Protein AF-A0A8T0TRM1-F1 (afdb_monomer_lite)

Foldseek 3Di:
DPPDQADEAEDLDLDPDWDDDPPPHHYHTLLNLLVLPDPNVPPNADPDLLRSLVSSLVSLLSVQVVCVVVVNAQADEEEDEPSRLLSPQSSRQSDAALRHAEYAYCCLPDPCCSRCQLHPYYYQDCVDHPDDDDPSNVVSVVVRVVVSVCSSVVVVVVVVDPPPDPAAAEEEEEDEPFLVLLVVLLQVVCVVVRHHYDYFYQQQSRQVSSLSCLLNVVHQEYEALDPLLLLCQQPPARSHHDLCRPVSVQVSQHYYEHEHANVQWGKHFALVRPDPVCVPFQWDDPDRTIIIGGDDLVSLLVSLVSVQVNLLSHPHAYEYEAEQQERTNQCHVPHSSPDNSSSVSNLVSNVVSHDDDPRYYYHYDPHYSSPSVNSVVSVVSRVVRPSPPPSPDDDDDDDDDDDDDDDDDDDDDDDDDDDLVPCPPDDPVRSVQVVVLVVVVVVCVVVVNDQFEDEDLAQVSVLVVVVVVHQEYEYWLLSVQVVVVHHSCVSVDVPDDRVVSSVVRCVRNVVRDDHHYDYDDPDDPPPPDDDDDD

Organism: Panicum virgatum (NCBI:txid38727)

Secondary structure (DSSP, 8-state):
-------EEE---SSS-PPPP-TTSEEE-HHHHHTTTS-TT--PPPSSHHHHHHHHHHHHHHHHHHHHHTT--S-EEEEESHHHHHHHHHHHTTSPTTS-EEEEETTSSS--HHHHTTS--EEEE-SS--SS--HHHHHHHHHHHHHHHHHHHHHHHHTTS-----PPPEEEEEE-TTTHHHHHHHHHHHHHTT-EEEEEETTTHHHHHHHHHHHTTS-SEEEE---THHHHHHHT-TT---TTTTHHHHHTT--EEE--TTTTEEEESSGGGS-GGGTTS-EEEEETTEEEEEPPHHHHHHHHHHHHHHHTT--S-EEEEEETTBSSTTSSTTSTT--HHHHHHHHHHHHHHS--BTTEEEEEESSBTTSHHHHHHHHHHHHTT-GGG---------------------------PPPTTS-TTS-HHHHHHHHHHHHHHHHHHHTTPPPPEEEESSHHHHHHHHHTT-SEEEE-THHHHHHTT--GGGGGSTTS-HHHHHHHHHHHHGGG--SPEEE---------------

Radius of gyration: 28.06 Å; chains: 1; bounding box: 78×54×64 Å

InterPro domains:
  IPR009215 TIM-barrel domain, IGPS-like [PF09370] (437-513)
  IPR013785 Aldolase-type TIM barrel [G3DSA:3.20.20.70] (428-522)
  IPR015813 Pyruvate/Phosphoenolpyruvate kinase-like domain superfamily [SSF51621] (435-512)
  IPR044122 UPF0261, N-terminal domain [NF002674] (6-387)
  IPR044122 UPF0261, N-terminal domain [PF06792] (4-153)
  IPR044122 UPF0261, N-terminal domain [cd15488] (5-385)
  IPR051353 Tobamovirus Resistance UPF0261 [PTHR31862] (4-513)
  IPR056778 UPF0261, C-terminal domain [PF23189] (168-383)

Sequence (534 aa):
MVLQVQVSIVDVSTTEKTAQDLKDVTFIPRNTVLSCLLDVDQHNLPDDRGEAISLVSKALQSFLKKRYDSGTLVGAVGLGGSGGTSLIAPALRSLPLGVPKLIVSTVASGHTAPYVGTSDLVLFPSVVDICGINSVSRVILSNAAAAFAGMVHGILLASSESDETATKPTIGITMFGVTTPCINAVKDRLNKEGYETLVFHATGVGGKAMEELVRSGFIQGVLDVTTTEVADHIVGGVMACDESRFDAIIDNKIPLVLSVGALDMVNFGARDTIPAAFADRKIHIHNKQVSLMRTTVEENKKFAKFIADKINKSSSKVTVCLPQKGISAIDAPGMPFYDPEATSTLLGELNTLIQINDIREVKLLPYHINDPEFANALVDAFLGMDVKASSKAQPQQDGKKEKSSSGQKSSDSSIIWRPPVDFPDAKPETLQKTRSILNKLKQYIAEGIPVIGAGAGTGISAKFEEAGGVDLIVVYNSGRFRMAGRGSLAGLLPFADANAIVLEMANEVLPEFQFLLGFVLLIRSVEWNTFSSN

pLDDT: mean 83.65, std 20.03, range [24.17, 98.88]

Structure (mmCIF, N/CA/C/O backbone):
data_AF-A0A8T0TRM1-F1
#
_entry.id   AF-A0A8T0TRM1-F1
#
loop_
_atom_site.group_PDB
_atom_site.id
_atom_site.type_symbol
_atom_site.label_atom_id
_atom_site.label_alt_id
_atom_site.label_comp_id
_atom_site.label_asym_id
_atom_site.label_entity_id
_atom_site.label_seq_id
_atom_site.pdbx_PDB_ins_code
_atom_site.Cartn_x
_atom_site.Cartn_y
_atom_site.Cartn_z
_atom_site.occupancy
_atom_site.B_iso_or_equiv
_atom_site.auth_seq_id
_atom_site.auth_comp_id
_atom_site.auth_asym_id
_atom_site.auth_atom_id
_atom_site.pdbx_PDB_model_num
ATOM 1 N N . MET A 1 1 ? -22.979 -11.510 28.860 1.00 45.69 1 MET A N 1
ATOM 2 C CA . MET A 1 1 ? -22.507 -10.297 29.563 1.00 45.69 1 MET A CA 1
ATOM 3 C C . MET A 1 1 ? -22.827 -9.121 28.652 1.00 45.69 1 MET A C 1
ATOM 5 O O . MET A 1 1 ? -22.428 -9.184 27.499 1.00 45.69 1 MET A O 1
ATOM 9 N N . VAL A 1 2 ? -23.618 -8.131 29.078 1.00 52.28 2 VAL A N 1
ATOM 10 C CA . VAL A 1 2 ? -23.864 -6.946 28.234 1.00 52.28 2 VAL A CA 1
ATOM 11 C C . VAL A 1 2 ? -22.563 -6.153 28.210 1.00 52.28 2 VAL A C 1
ATOM 13 O O . VAL A 1 2 ? -22.143 -5.642 29.246 1.00 52.28 2 VAL A O 1
ATOM 16 N N . LEU A 1 3 ? -21.882 -6.123 27.065 1.00 66.81 3 LEU A N 1
ATOM 17 C CA . LEU A 1 3 ? -20.696 -5.293 26.881 1.00 66.81 3 LEU A CA 1
ATOM 18 C C . LEU A 1 3 ? -21.142 -3.830 26.940 1.00 66.81 3 LEU A C 1
ATOM 20 O O . LEU A 1 3 ? -21.798 -3.331 26.029 1.00 66.81 3 LEU A O 1
ATOM 24 N N . GLN A 1 4 ? -20.835 -3.157 28.047 1.00 83.12 4 GLN A N 1
ATOM 25 C CA . GLN A 1 4 ? -21.110 -1.736 28.201 1.00 83.12 4 GLN A CA 1
ATOM 26 C C . GLN A 1 4 ? -19.911 -0.944 27.680 1.00 83.12 4 GLN A C 1
ATOM 28 O O . GLN A 1 4 ? -18.843 -0.943 28.289 1.00 83.12 4 GLN A O 1
ATOM 33 N N . VAL A 1 5 ? -20.092 -0.263 26.549 1.00 89.12 5 VAL A N 1
ATOM 34 C CA . VAL A 1 5 ? -19.077 0.640 25.996 1.00 89.12 5 VAL A CA 1
ATOM 35 C C . VAL A 1 5 ? -19.106 1.949 26.781 1.00 89.12 5 VAL A C 1
ATOM 37 O O . VAL A 1 5 ? -20.135 2.623 26.839 1.00 89.12 5 VAL A O 1
ATOM 40 N N . GLN A 1 6 ? -17.980 2.310 27.393 1.00 90.94 6 GLN A N 1
ATOM 41 C CA . GLN A 1 6 ? -17.804 3.620 28.019 1.00 90.94 6 GLN A CA 1
ATOM 42 C C . GLN A 1 6 ? -17.387 4.651 26.967 1.00 90.94 6 GLN A C 1
ATOM 44 O O . GLN A 1 6 ? -16.568 4.363 26.095 1.00 90.94 6 GLN A O 1
ATOM 49 N N . VAL A 1 7 ? -17.941 5.860 27.060 1.00 93.25 7 VAL A N 1
ATOM 50 C CA . VAL A 1 7 ? -17.610 6.979 26.171 1.00 93.25 7 VAL A CA 1
ATOM 51 C C . VAL A 1 7 ? -16.806 8.007 26.955 1.00 93.25 7 VAL A C 1
ATOM 53 O O . VAL A 1 7 ? -17.246 8.463 28.009 1.00 93.25 7 VAL A O 1
ATOM 56 N N . SER A 1 8 ? -15.652 8.386 26.410 1.00 93.75 8 SER A N 1
ATOM 57 C CA . SER A 1 8 ? -14.803 9.453 26.939 1.00 93.75 8 SER A CA 1
ATOM 58 C C . SER A 1 8 ? -14.614 10.536 25.883 1.00 93.75 8 SER A C 1
ATOM 60 O O . SER A 1 8 ? -14.390 10.231 24.711 1.00 93.75 8 SER A O 1
ATOM 62 N N . ILE A 1 9 ? -14.673 11.799 26.294 1.00 94.44 9 ILE A N 1
ATOM 63 C CA . ILE A 1 9 ? -14.387 12.959 25.447 1.00 94.44 9 ILE A CA 1
ATOM 64 C C . ILE A 1 9 ? -12.923 13.330 25.637 1.00 94.44 9 ILE A C 1
ATOM 66 O O . ILE A 1 9 ? -12.477 13.530 26.761 1.00 94.44 9 ILE A O 1
ATOM 70 N N . VAL A 1 10 ? -12.180 13.432 24.538 1.00 94.75 10 VAL A N 1
ATOM 71 C CA . VAL A 1 10 ? -10.765 13.815 24.547 1.00 94.75 10 VAL A CA 1
ATOM 72 C C . VAL A 1 10 ? -10.625 15.203 23.943 1.00 94.75 10 VAL A C 1
ATOM 74 O O . VAL A 1 10 ? -10.967 15.410 22.779 1.00 94.75 10 VAL A O 1
ATOM 77 N N . ASP A 1 11 ? -10.124 16.151 24.729 1.00 93.25 11 ASP A N 1
ATOM 78 C CA . ASP A 1 11 ? -9.817 17.494 24.250 1.00 93.25 11 ASP A CA 1
ATOM 79 C C . ASP A 1 11 ? -8.436 17.537 23.590 1.00 93.25 11 ASP A C 1
ATOM 81 O O . ASP A 1 11 ? -7.434 17.095 24.149 1.00 93.25 11 ASP A O 1
ATOM 85 N N . VAL A 1 12 ? -8.397 18.092 22.383 1.00 94.19 12 VAL A N 1
ATOM 86 C CA . VAL A 1 12 ? -7.197 18.241 21.548 1.00 94.19 12 VAL A CA 1
ATOM 87 C C . VAL A 1 12 ? -6.985 19.701 21.140 1.00 94.19 12 VAL A C 1
ATOM 89 O O . VAL A 1 12 ? -6.383 20.002 20.110 1.00 94.19 12 VAL A O 1
ATOM 92 N N . SER A 1 13 ? -7.517 20.631 21.936 1.00 92.19 13 SER A N 1
ATOM 93 C CA . SER A 1 13 ? -7.400 22.067 21.706 1.00 92.19 13 SER A CA 1
ATOM 94 C C . SER A 1 13 ? -5.949 22.538 21.765 1.00 92.19 13 SER A C 1
ATOM 96 O O . SER A 1 13 ? -5.226 22.296 22.732 1.00 92.19 13 SER A O 1
ATOM 98 N N . THR A 1 14 ? -5.530 23.303 20.759 1.00 88.81 14 THR A N 1
ATOM 99 C CA . THR A 1 14 ? -4.188 23.903 20.717 1.00 88.81 14 THR A CA 1
ATOM 100 C C . THR A 1 14 ? -4.095 25.225 21.486 1.00 88.81 14 THR A C 1
ATOM 102 O O . THR A 1 14 ? -3.003 25.713 21.738 1.00 88.81 14 THR A O 1
ATOM 105 N N . THR A 1 15 ? -5.219 25.816 21.896 1.00 84.56 15 THR A N 1
ATOM 106 C CA . THR A 1 15 ? -5.253 27.105 22.613 1.00 84.56 15 THR A CA 1
ATOM 107 C C . THR A 1 15 ? -5.439 26.922 24.115 1.00 84.56 15 THR A C 1
ATOM 109 O O . THR A 1 15 ? -6.081 25.962 24.525 1.00 84.56 15 THR A O 1
ATOM 112 N N . GLU A 1 16 ? -4.984 27.876 24.931 1.00 73.00 16 GLU A N 1
ATOM 113 C CA . GLU A 1 16 ? -5.061 27.820 26.405 1.00 73.00 16 GLU A CA 1
ATOM 114 C C . GLU A 1 16 ? -6.466 27.783 27.010 1.00 73.00 16 GLU A C 1
ATOM 116 O O . GLU A 1 16 ? -6.620 27.490 28.195 1.00 73.00 16 GLU A O 1
ATOM 121 N N . LYS A 1 17 ? -7.504 28.039 26.211 1.00 72.44 17 LYS A N 1
ATOM 122 C CA . LYS A 1 17 ? -8.884 27.891 26.665 1.00 72.44 17 LYS A CA 1
ATOM 123 C C . LYS A 1 17 ? -9.170 26.421 26.951 1.00 72.44 17 LYS A C 1
ATOM 125 O O . LYS A 1 17 ? -9.314 25.623 26.031 1.00 72.44 17 LYS A O 1
ATOM 130 N N . THR A 1 18 ? -9.277 26.089 28.230 1.00 63.69 18 THR A N 1
ATOM 131 C CA . THR A 1 18 ? -9.718 24.778 28.691 1.00 63.69 18 THR A CA 1
ATOM 132 C C . THR A 1 18 ? -11.209 24.612 28.425 1.00 63.69 18 THR A C 1
ATOM 134 O O . THR A 1 18 ? -12.020 25.490 28.737 1.00 63.69 18 THR A O 1
ATOM 137 N N . ALA A 1 19 ? -11.584 23.484 27.822 1.00 67.88 19 ALA A N 1
ATOM 138 C CA . ALA A 1 19 ? -12.988 23.119 27.725 1.00 67.88 19 ALA A CA 1
ATOM 139 C C . ALA A 1 19 ? -13.552 22.836 29.129 1.00 67.88 19 ALA A C 1
ATOM 141 O O . ALA A 1 19 ? -12.847 22.353 30.018 1.00 67.88 19 ALA A O 1
ATOM 142 N N . GLN A 1 20 ? -14.819 23.195 29.336 1.00 67.06 20 GLN A N 1
ATOM 143 C CA . GLN A 1 20 ? -15.510 22.963 30.602 1.00 67.06 20 GLN A CA 1
ATOM 144 C C . GLN A 1 20 ? -15.792 21.472 30.786 1.00 67.06 20 GLN A C 1
ATOM 146 O O . GLN A 1 20 ? -16.187 20.793 29.839 1.00 67.06 20 GLN A O 1
ATOM 151 N N . ASP A 1 21 ? -15.622 20.998 32.019 1.00 65.00 21 ASP A N 1
ATOM 152 C CA . ASP A 1 21 ? -15.945 19.630 32.410 1.00 65.00 21 ASP A CA 1
ATOM 153 C C . ASP A 1 21 ? -17.438 19.340 32.169 1.00 65.00 21 ASP A C 1
ATOM 155 O O . ASP A 1 21 ? -18.326 20.032 32.686 1.00 65.00 21 ASP A O 1
ATOM 159 N N . LEU A 1 22 ? -17.714 18.336 31.339 1.00 69.75 22 LEU A N 1
ATOM 160 C CA . LEU A 1 22 ? -19.063 17.883 31.024 1.00 69.75 22 LEU A CA 1
ATOM 161 C C . LEU A 1 22 ? -19.447 16.836 32.070 1.00 69.75 22 LEU A C 1
ATOM 163 O O . LEU A 1 22 ? -19.082 15.675 31.940 1.00 69.75 22 LEU A O 1
ATOM 167 N N . LYS A 1 23 ? -20.198 17.258 33.097 1.00 66.50 23 LYS A N 1
ATOM 168 C CA . LYS A 1 23 ? -20.474 16.507 34.343 1.00 66.50 23 LYS A CA 1
ATOM 169 C C . LYS A 1 23 ? -20.930 15.044 34.188 1.00 66.50 23 LYS A C 1
ATOM 171 O O . LYS A 1 23 ? -20.785 14.283 35.139 1.00 66.50 23 LYS A O 1
ATOM 176 N N . ASP A 1 24 ? -21.453 14.660 33.025 1.00 79.81 24 ASP A N 1
ATOM 177 C CA . ASP A 1 24 ? -22.074 13.353 32.785 1.00 79.81 24 ASP A CA 1
ATOM 178 C C . ASP A 1 24 ? -21.259 12.424 31.861 1.00 79.81 24 ASP A C 1
ATOM 180 O O . ASP A 1 24 ? -21.680 11.296 31.600 1.00 79.81 24 ASP A O 1
ATOM 184 N N . VAL A 1 25 ? -20.101 12.862 31.345 1.00 85.56 25 VAL A N 1
ATOM 185 C CA . VAL A 1 25 ? -19.242 12.060 30.454 1.00 85.56 25 VAL A CA 1
ATOM 186 C C . VAL A 1 25 ? -17.788 12.206 30.879 1.00 85.56 25 VAL A C 1
ATOM 188 O O . VAL A 1 25 ? -17.326 13.308 31.149 1.00 85.56 25 VAL A O 1
ATOM 191 N N . THR A 1 26 ? -17.034 11.104 30.907 1.00 90.12 26 THR A N 1
ATOM 192 C CA . THR A 1 26 ? -15.606 11.148 31.237 1.00 90.12 26 THR A CA 1
ATOM 193 C C . THR A 1 26 ? -14.872 12.101 30.295 1.00 90.12 26 THR A C 1
ATOM 195 O O . THR A 1 26 ? -14.819 11.872 29.088 1.00 90.12 26 THR A O 1
ATOM 198 N N . PHE A 1 27 ? -14.294 13.166 30.846 1.00 91.69 27 PHE A N 1
ATOM 199 C CA . PHE A 1 27 ? -13.570 14.179 30.090 1.00 91.69 27 PHE A CA 1
ATOM 200 C C . PHE A 1 27 ? -12.059 14.048 30.316 1.00 91.69 27 PHE A C 1
ATOM 202 O O . PHE A 1 27 ? -11.579 14.002 31.448 1.00 91.69 27 PHE A O 1
ATOM 209 N N . ILE A 1 28 ? -11.302 13.971 29.224 1.00 92.00 28 ILE A N 1
ATOM 210 C CA . ILE A 1 28 ? -9.846 13.839 29.214 1.00 92.00 28 ILE A CA 1
ATOM 211 C C . ILE A 1 28 ? -9.269 15.157 28.688 1.00 92.00 28 ILE A C 1
ATOM 213 O O . ILE A 1 28 ? -9.409 15.446 27.495 1.00 92.00 28 ILE A O 1
ATOM 217 N N . PRO A 1 29 ? -8.630 15.969 29.550 1.00 90.62 29 PRO A N 1
ATOM 218 C CA . PRO A 1 29 ? -8.126 17.273 29.155 1.00 90.62 29 PRO A CA 1
ATOM 219 C C . PRO A 1 29 ? -6.903 17.136 28.247 1.00 90.62 29 PRO A C 1
ATOM 221 O O . PRO A 1 29 ? -6.126 16.182 28.360 1.00 90.62 29 PRO A O 1
ATOM 224 N N . ARG A 1 30 ? -6.666 18.156 27.415 1.00 89.75 30 ARG A N 1
ATOM 225 C CA . ARG A 1 30 ? -5.521 18.197 26.493 1.00 89.75 30 ARG A CA 1
ATOM 226 C C . ARG A 1 30 ? -4.169 17.925 27.161 1.00 89.75 30 ARG A C 1
ATOM 228 O O . ARG A 1 30 ? -3.316 17.286 26.559 1.00 89.75 30 ARG A O 1
ATOM 235 N N . ASN A 1 31 ? -3.979 18.337 28.417 1.00 88.75 31 ASN A N 1
ATOM 236 C CA . ASN A 1 31 ? -2.722 18.117 29.140 1.00 88.75 31 ASN A CA 1
ATOM 237 C C . ASN A 1 31 ? -2.452 16.618 29.359 1.00 88.75 31 ASN A C 1
ATOM 239 O O . ASN A 1 31 ? -1.319 16.171 29.262 1.00 88.75 31 ASN A O 1
ATOM 243 N N . THR A 1 32 ? -3.489 15.803 29.568 1.00 90.56 32 THR A N 1
ATOM 244 C CA . THR A 1 32 ? -3.336 14.341 29.659 1.00 90.56 32 THR A CA 1
ATOM 245 C C . THR A 1 32 ? -2.935 13.719 28.319 1.00 90.56 32 THR A C 1
ATOM 247 O O . THR A 1 32 ? -2.242 12.704 28.287 1.00 90.56 32 THR A O 1
ATOM 250 N N . VAL A 1 33 ? -3.364 14.311 27.203 1.00 91.88 33 VAL A N 1
ATOM 251 C CA . VAL A 1 33 ? -2.937 13.881 25.866 1.00 91.88 33 VAL A CA 1
ATOM 252 C C . VAL A 1 33 ? -1.476 14.268 25.640 1.00 91.88 33 VAL A C 1
ATOM 254 O O . VAL A 1 33 ? -0.670 13.427 25.253 1.00 91.88 33 VAL A O 1
ATOM 257 N N . LEU A 1 34 ? -1.117 15.518 25.939 1.00 90.94 34 LEU A N 1
ATOM 258 C CA . LEU A 1 34 ? 0.235 16.056 25.771 1.00 90.94 34 LEU A CA 1
ATOM 259 C C . LEU A 1 34 ? 1.282 15.333 26.619 1.00 90.94 34 LEU A C 1
ATOM 261 O O . LEU A 1 34 ? 2.362 15.043 26.107 1.00 90.94 34 LEU A O 1
ATOM 265 N N . SER A 1 35 ? 0.948 14.938 27.849 1.00 90.56 35 SER A N 1
ATOM 266 C CA . SER A 1 35 ? 1.854 14.178 28.719 1.00 90.56 35 SER A CA 1
ATOM 267 C C . SER A 1 35 ? 2.216 12.785 28.186 1.00 90.56 35 SER A C 1
ATOM 269 O O . SER A 1 35 ? 3.119 12.125 28.697 1.00 90.56 35 SER A O 1
ATOM 271 N N . CYS A 1 36 ? 1.539 12.305 27.135 1.00 86.88 36 CYS A N 1
ATOM 272 C CA . CYS A 1 36 ? 1.938 11.078 26.447 1.00 86.88 36 CYS A CA 1
ATOM 273 C C . CYS A 1 36 ? 3.151 11.257 25.523 1.00 86.88 36 CYS A C 1
ATOM 275 O O . CYS A 1 36 ? 3.666 10.242 25.042 1.00 86.88 36 CYS A O 1
ATOM 277 N N . LEU A 1 37 ? 3.572 12.498 25.267 1.00 83.19 37 LEU A N 1
ATOM 278 C CA . LEU A 1 37 ? 4.692 12.853 24.396 1.00 83.19 37 LEU A CA 1
ATOM 279 C C . LEU A 1 37 ? 5.687 13.820 25.058 1.00 83.19 37 LEU A C 1
ATOM 281 O O . LEU A 1 37 ? 6.874 13.742 24.763 1.00 83.19 37 LEU A O 1
ATOM 285 N N . LEU A 1 38 ? 5.206 14.720 25.914 1.00 78.12 38 LEU A N 1
ATOM 286 C CA . LEU A 1 38 ? 5.984 15.772 26.565 1.00 78.12 38 LEU A CA 1
ATOM 287 C C . LEU A 1 38 ? 6.073 15.522 28.070 1.00 78.12 38 LEU A C 1
ATOM 289 O O . LEU A 1 38 ? 5.149 14.970 28.671 1.00 78.12 38 LEU A O 1
ATOM 293 N N . ASP A 1 39 ? 7.161 15.980 28.683 1.00 69.00 39 ASP A N 1
ATOM 294 C CA . ASP A 1 39 ? 7.270 16.023 30.140 1.00 69.00 39 ASP A CA 1
ATOM 295 C C . ASP A 1 39 ? 6.254 17.004 30.741 1.00 69.00 39 ASP A C 1
ATOM 297 O O . ASP A 1 39 ? 5.783 17.936 30.081 1.00 69.00 39 ASP A O 1
ATOM 301 N N . VAL A 1 40 ? 5.933 16.819 32.027 1.00 59.75 40 VAL A N 1
ATOM 302 C CA . VAL A 1 40 ? 4.879 17.588 32.711 1.00 59.75 40 VAL A CA 1
ATOM 303 C C . VAL A 1 40 ? 5.132 19.103 32.697 1.00 59.75 40 VAL A C 1
ATOM 305 O O . VAL A 1 40 ? 4.181 19.884 32.675 1.00 59.75 40 VAL A O 1
ATOM 308 N N . ASP A 1 41 ? 6.387 19.525 32.584 1.00 58.62 41 ASP A N 1
ATOM 309 C CA . ASP A 1 41 ? 6.780 20.936 32.569 1.00 58.62 41 ASP A CA 1
ATOM 310 C C . ASP A 1 41 ? 6.823 21.557 31.153 1.00 58.62 41 ASP A C 1
ATOM 312 O O . ASP A 1 41 ? 7.020 22.761 31.014 1.00 58.62 41 ASP A O 1
ATOM 316 N N . GLN A 1 42 ? 6.609 20.767 30.089 1.00 65.06 42 GLN A N 1
ATOM 317 C CA . GLN A 1 42 ? 6.732 21.189 28.681 1.00 65.06 42 GLN A CA 1
ATOM 318 C C . GLN A 1 42 ? 5.385 21.321 27.947 1.00 65.06 42 GLN A C 1
ATOM 320 O O . GLN A 1 42 ? 5.332 21.309 26.722 1.00 65.06 42 GLN A O 1
ATOM 325 N N . HIS A 1 43 ? 4.275 21.483 28.668 1.00 68.12 43 HIS A N 1
ATOM 326 C CA . HIS A 1 43 ? 2.927 21.568 28.082 1.00 68.12 43 HIS A CA 1
ATOM 327 C C . HIS A 1 43 ? 2.639 22.834 27.249 1.00 68.12 43 HIS A C 1
ATOM 329 O O . HIS A 1 43 ? 1.521 22.995 26.750 1.00 68.12 43 HIS A O 1
ATOM 335 N N . ASN A 1 44 ? 3.616 23.728 27.089 1.00 77.88 44 ASN A N 1
ATOM 336 C CA . ASN A 1 44 ? 3.470 24.921 26.264 1.00 77.88 44 ASN A CA 1
ATOM 337 C C . ASN A 1 44 ? 3.561 24.546 24.783 1.00 77.88 44 ASN A C 1
ATOM 339 O O . ASN A 1 44 ? 4.550 23.974 24.327 1.00 77.88 44 ASN A O 1
ATOM 343 N N . LEU A 1 45 ? 2.507 24.868 24.036 1.00 82.75 45 LEU A N 1
ATOM 344 C CA . LEU A 1 45 ? 2.459 24.658 22.594 1.00 82.75 45 LEU A CA 1
ATOM 345 C C . LEU A 1 45 ? 3.104 25.845 21.861 1.00 82.75 45 LEU A C 1
ATOM 347 O O . LEU A 1 45 ? 3.039 26.963 22.372 1.00 82.75 45 LEU A O 1
ATOM 351 N N . PRO A 1 46 ? 3.689 25.625 20.670 1.00 83.81 46 PRO A N 1
ATOM 352 C CA . PRO A 1 46 ? 4.163 26.710 19.814 1.00 83.81 46 PRO A CA 1
ATOM 353 C C . PRO A 1 46 ? 3.053 27.715 19.481 1.00 83.81 46 PRO A C 1
ATOM 355 O O . PRO A 1 46 ? 1.890 27.334 19.330 1.00 83.81 46 PRO A O 1
ATOM 358 N N . ASP A 1 47 ? 3.430 28.982 19.294 1.00 83.50 47 ASP A N 1
ATOM 359 C CA . ASP A 1 47 ? 2.505 30.032 18.846 1.00 83.50 47 ASP A CA 1
ATOM 360 C C . ASP A 1 47 ? 2.019 29.789 17.407 1.00 83.50 47 ASP A C 1
ATOM 362 O O . ASP A 1 47 ? 0.891 30.151 17.051 1.00 83.50 47 ASP A O 1
ATOM 366 N N . ASP A 1 48 ? 2.850 29.150 16.571 1.00 89.38 48 ASP A N 1
ATOM 367 C CA . ASP A 1 48 ? 2.436 28.748 15.232 1.00 89.38 48 ASP A CA 1
ATOM 368 C C . ASP A 1 48 ? 1.373 27.645 15.304 1.00 89.38 48 ASP A C 1
ATOM 370 O O . ASP A 1 48 ? 1.572 26.548 15.837 1.00 89.38 48 ASP A O 1
ATOM 374 N N . ARG A 1 49 ? 0.213 27.931 14.710 1.00 85.62 49 ARG A N 1
ATOM 375 C CA . ARG A 1 49 ? -0.940 27.028 14.734 1.00 85.62 49 ARG A CA 1
ATOM 376 C C . ARG A 1 49 ? -0.640 25.689 14.057 1.00 85.62 49 ARG A C 1
ATOM 378 O O . ARG A 1 49 ? -1.181 24.670 14.487 1.00 85.62 49 ARG A O 1
ATOM 385 N N . GLY A 1 50 ? 0.148 25.684 12.984 1.00 86.69 50 GLY A N 1
ATOM 386 C CA . GLY A 1 50 ? 0.503 24.470 12.253 1.00 86.69 50 GLY A CA 1
ATOM 387 C C . GLY A 1 50 ? 1.412 23.563 13.077 1.00 86.69 50 GLY A C 1
ATOM 388 O O . GLY A 1 50 ? 1.140 22.367 13.205 1.00 86.69 50 GLY A O 1
ATOM 389 N N . GLU A 1 51 ? 2.437 24.140 13.700 1.00 87.50 51 GLU A N 1
ATOM 390 C CA . GLU A 1 51 ? 3.339 23.435 14.612 1.00 87.50 51 GLU A CA 1
ATOM 391 C C . GLU A 1 51 ? 2.596 22.883 15.833 1.00 87.50 51 GLU A C 1
ATOM 393 O O . GLU A 1 51 ? 2.745 21.702 16.163 1.00 87.50 51 GLU A O 1
ATOM 398 N N . ALA A 1 52 ? 1.717 23.681 16.447 1.00 89.12 52 ALA A N 1
ATOM 399 C CA . ALA A 1 52 ? 0.883 23.237 17.561 1.00 89.12 52 ALA A CA 1
ATOM 400 C C . ALA A 1 52 ? -0.038 22.067 17.170 1.00 89.12 52 ALA A C 1
ATOM 402 O O . ALA A 1 52 ? -0.128 21.081 17.903 1.00 89.12 52 ALA A O 1
ATOM 403 N N . ILE A 1 53 ? -0.686 22.130 15.997 1.00 91.31 53 ILE A N 1
ATOM 404 C CA . ILE A 1 53 ? -1.505 21.026 15.466 1.00 91.31 53 ILE A CA 1
ATOM 405 C C . ILE A 1 53 ? -0.665 19.755 15.298 1.00 91.31 53 ILE A C 1
ATOM 407 O O . ILE A 1 53 ? -1.106 18.675 15.691 1.00 91.31 53 ILE A O 1
ATOM 411 N N . SER A 1 54 ? 0.538 19.875 14.734 1.00 89.00 54 SER A N 1
ATOM 412 C CA . SER A 1 54 ? 1.443 18.743 14.509 1.00 89.00 54 SER A CA 1
ATOM 413 C C . SER A 1 54 ? 1.854 18.074 15.825 1.00 89.00 54 SER A C 1
ATOM 415 O O . SER A 1 54 ? 1.804 16.847 15.948 1.00 89.00 54 SER A O 1
ATOM 417 N N . LEU A 1 55 ? 2.193 18.873 16.840 1.00 91.56 55 LEU A N 1
ATOM 418 C CA . LEU A 1 55 ? 2.590 18.375 18.155 1.00 91.56 55 LEU A CA 1
ATOM 419 C C . LEU A 1 55 ? 1.433 17.671 18.878 1.00 91.56 55 LEU A C 1
ATOM 421 O O . LEU A 1 55 ? 1.598 16.545 19.351 1.00 91.56 55 LEU A O 1
ATOM 425 N N . VAL A 1 56 ? 0.242 18.283 18.896 1.00 93.56 56 VAL A N 1
ATOM 426 C CA . VAL A 1 56 ? -0.954 17.670 19.498 1.00 93.56 56 VAL A CA 1
ATOM 427 C C . VAL A 1 56 ? -1.360 16.400 18.747 1.00 93.56 56 VAL A C 1
ATOM 429 O O . VAL A 1 56 ? -1.740 15.419 19.379 1.00 93.56 56 VAL A O 1
ATOM 432 N N . SER A 1 57 ? -1.233 16.369 17.418 1.00 94.94 57 SER A N 1
ATOM 433 C CA . SER A 1 57 ? -1.516 15.176 16.609 1.00 94.94 57 SER A CA 1
ATOM 434 C C . SER A 1 57 ? -0.630 13.988 17.006 1.00 94.94 57 SER A C 1
ATOM 436 O O . SER A 1 57 ? -1.136 12.891 17.249 1.00 94.94 57 SER A O 1
ATOM 438 N N . LYS A 1 58 ? 0.682 14.212 17.174 1.00 93.50 58 LYS A N 1
ATOM 439 C CA . LYS A 1 58 ? 1.624 13.185 17.656 1.00 93.50 58 LYS A CA 1
ATOM 440 C C . LYS A 1 58 ? 1.312 12.738 19.086 1.00 93.50 58 LYS A C 1
ATOM 442 O O . LYS A 1 58 ? 1.387 11.549 19.396 1.00 93.50 58 LYS A O 1
ATOM 447 N N . ALA A 1 59 ? 0.940 13.674 19.957 1.00 94.69 59 ALA A N 1
ATOM 448 C CA . ALA A 1 59 ? 0.548 13.356 21.325 1.00 94.69 59 ALA A CA 1
ATOM 449 C C . ALA A 1 59 ? -0.731 12.501 21.361 1.00 94.69 59 ALA A C 1
ATOM 451 O O . ALA A 1 59 ? -0.776 11.484 22.055 1.00 94.69 59 ALA A O 1
ATOM 452 N N . LEU A 1 60 ? -1.730 12.846 20.541 1.00 97.00 60 LEU A N 1
ATOM 453 C CA . LEU A 1 60 ? -2.961 12.076 20.375 1.00 97.00 60 LEU A CA 1
ATOM 454 C C . LEU A 1 60 ? -2.680 10.674 19.828 1.00 97.00 60 LEU A C 1
ATOM 456 O O . LEU A 1 60 ? -3.250 9.708 20.326 1.00 97.00 60 LEU A O 1
ATOM 460 N N . GLN A 1 61 ? -1.773 10.541 18.859 1.00 95.62 61 GLN A N 1
ATOM 461 C CA . GLN A 1 61 ? -1.331 9.244 18.346 1.00 95.62 61 GLN A CA 1
ATOM 462 C C . GLN A 1 61 ? -0.757 8.360 19.467 1.00 95.62 61 GLN A C 1
ATOM 464 O O . GLN A 1 61 ? -1.194 7.222 19.638 1.00 95.62 61 GLN A O 1
ATOM 469 N N . SER A 1 62 ? 0.176 8.890 20.267 1.00 94.56 62 SER A N 1
ATOM 470 C CA . SER A 1 62 ? 0.758 8.176 21.418 1.00 94.56 62 SER A CA 1
ATOM 471 C C . SER A 1 62 ? -0.313 7.786 22.443 1.00 94.56 62 SER A C 1
ATOM 473 O O . SER A 1 62 ? -0.355 6.647 22.911 1.00 94.56 62 SER A O 1
ATOM 475 N N . PHE A 1 63 ? -1.226 8.711 22.751 1.00 96.12 63 PHE A N 1
ATOM 476 C CA . PHE A 1 63 ? -2.333 8.481 23.673 1.00 96.12 63 PHE A CA 1
ATOM 477 C C . PHE A 1 63 ? -3.258 7.349 23.198 1.00 96.12 63 PHE A C 1
ATOM 479 O O . PHE A 1 63 ? -3.519 6.412 23.953 1.00 96.12 63 PHE A O 1
ATOM 486 N N . LEU A 1 64 ? -3.729 7.401 21.946 1.00 96.38 64 LEU A N 1
ATOM 487 C CA . LEU A 1 64 ? -4.622 6.386 21.382 1.00 96.38 64 LEU A CA 1
ATOM 488 C C . LEU A 1 64 ? -3.944 5.018 21.308 1.00 96.38 64 LEU A C 1
ATOM 490 O O . LEU A 1 64 ? -4.562 4.022 21.685 1.00 96.38 64 LEU A O 1
ATOM 494 N N . LYS A 1 65 ? -2.666 4.972 20.912 1.00 92.12 65 LYS A N 1
ATOM 495 C CA . LYS A 1 65 ? -1.893 3.728 20.882 1.00 92.12 65 LYS A CA 1
ATOM 496 C C . LYS A 1 65 ? -1.818 3.084 22.268 1.00 92.12 65 LYS A C 1
ATOM 498 O O . LYS A 1 65 ? -2.160 1.916 22.403 1.00 92.12 65 LYS A O 1
ATOM 503 N N . LYS A 1 66 ? -1.462 3.843 23.312 1.00 93.31 66 LYS A N 1
ATOM 504 C CA . LYS A 1 66 ? -1.410 3.325 24.694 1.00 93.31 66 LYS A CA 1
ATOM 505 C C . LYS A 1 66 ? -2.757 2.758 25.151 1.00 93.31 66 LYS A C 1
ATOM 507 O O . LYS A 1 66 ? -2.791 1.728 25.816 1.00 93.31 66 LYS A O 1
ATOM 512 N N . ARG A 1 67 ? -3.867 3.419 24.798 1.00 94.12 67 ARG A N 1
ATOM 513 C CA . ARG A 1 67 ? -5.228 2.973 25.151 1.00 94.12 67 ARG A CA 1
ATOM 514 C C . ARG A 1 67 ? -5.658 1.718 24.400 1.00 94.12 67 ARG A C 1
ATOM 516 O O . ARG A 1 67 ? -6.368 0.891 24.974 1.00 94.12 67 ARG A O 1
ATOM 523 N N . TYR A 1 68 ? -5.240 1.593 23.144 1.00 91.94 68 TYR A N 1
ATOM 524 C CA . TYR A 1 68 ? -5.447 0.393 22.344 1.00 91.94 68 TYR A CA 1
ATOM 525 C C . TYR A 1 68 ? -4.628 -0.782 22.884 1.00 91.94 68 TYR A C 1
ATOM 527 O O . TYR A 1 68 ? -5.199 -1.826 23.182 1.00 91.94 68 TYR A O 1
ATOM 535 N N . ASP A 1 69 ? -3.327 -0.582 23.119 1.00 87.69 69 ASP A N 1
ATOM 536 C CA . ASP A 1 69 ? -2.429 -1.607 23.665 1.00 87.69 69 ASP A CA 1
ATOM 537 C C . ASP A 1 69 ? -2.907 -2.112 25.043 1.00 87.69 69 ASP A C 1
ATOM 539 O O . ASP A 1 69 ? -2.725 -3.279 25.380 1.00 87.69 69 ASP A O 1
ATOM 543 N N . SER A 1 70 ? -3.553 -1.252 25.842 1.00 91.25 70 SER A N 1
ATOM 544 C CA . SER A 1 70 ? -4.128 -1.623 27.141 1.00 91.25 70 SER A CA 1
ATOM 545 C C . SER A 1 70 ? -5.526 -2.256 27.058 1.00 91.25 70 SER A C 1
ATOM 547 O O . SER A 1 70 ? -6.146 -2.472 28.099 1.00 91.25 70 SER A O 1
ATOM 549 N N . GLY A 1 71 ? -6.076 -2.470 25.857 1.00 87.38 71 GLY A N 1
ATOM 550 C CA . GLY A 1 71 ? -7.407 -3.051 25.639 1.00 87.38 71 GLY A CA 1
ATOM 551 C C . GLY A 1 71 ? -8.587 -2.154 26.039 1.00 87.38 71 GLY A C 1
ATOM 552 O O . GLY A 1 71 ? -9.700 -2.645 26.204 1.00 87.38 71 GLY A O 1
ATOM 553 N N . THR A 1 72 ? -8.370 -0.846 26.223 1.00 90.12 72 THR A N 1
ATOM 554 C CA . THR A 1 72 ? -9.421 0.100 26.670 1.00 90.12 72 THR A CA 1
ATOM 555 C C . THR A 1 72 ? -10.064 0.896 25.536 1.00 90.12 72 THR A C 1
ATOM 557 O O . THR A 1 72 ? -11.074 1.564 25.747 1.00 90.12 72 THR A O 1
ATOM 560 N N . LEU A 1 73 ? -9.488 0.840 24.333 1.00 93.50 73 LEU A N 1
ATOM 561 C CA . LEU A 1 73 ? -9.989 1.524 23.147 1.00 93.50 73 LEU A CA 1
ATOM 562 C C . LEU A 1 73 ? -10.601 0.513 22.173 1.00 93.50 73 LEU A C 1
ATOM 564 O O . LEU A 1 73 ? -9.893 -0.329 21.632 1.00 93.50 73 LEU A O 1
ATOM 568 N N . VAL A 1 74 ? -11.898 0.653 21.901 1.00 93.19 74 VAL A N 1
ATOM 569 C CA . VAL A 1 74 ? -12.636 -0.183 20.929 1.00 93.19 74 VAL A CA 1
ATOM 570 C C . VAL A 1 74 ? -12.996 0.563 19.642 1.00 93.19 74 VAL A C 1
ATOM 572 O O . VAL A 1 74 ? -13.588 -0.007 18.736 1.00 93.19 74 VAL A O 1
ATOM 575 N N . GLY A 1 75 ? -12.660 1.848 19.563 1.00 95.75 75 GLY A N 1
ATOM 576 C CA . GLY A 1 75 ? -12.904 2.722 18.423 1.00 95.75 75 GLY A CA 1
ATOM 577 C C . GLY A 1 75 ? -12.668 4.178 18.807 1.00 95.75 75 GLY A C 1
ATOM 578 O O . GLY A 1 75 ? -12.676 4.522 19.991 1.00 95.75 75 GLY A O 1
ATOM 579 N N . ALA A 1 76 ? -12.484 5.048 17.817 1.00 97.81 76 ALA A N 1
ATOM 580 C CA . ALA A 1 76 ? -12.401 6.486 18.046 1.00 97.81 76 ALA A CA 1
ATOM 581 C C . ALA A 1 76 ? -13.085 7.299 16.934 1.00 97.81 76 ALA A C 1
ATOM 583 O O . ALA A 1 76 ? -12.976 6.994 15.745 1.00 97.81 76 ALA A O 1
ATOM 584 N N . VAL A 1 77 ? -13.790 8.357 17.338 1.00 98.19 77 VAL A N 1
ATOM 585 C CA . VAL A 1 77 ? -14.508 9.273 16.445 1.00 98.19 77 VAL A CA 1
ATOM 586 C C . VAL A 1 77 ? -14.112 10.715 16.737 1.00 98.19 77 VAL A C 1
ATOM 588 O O . VAL A 1 77 ? -13.950 11.100 17.893 1.00 98.19 77 VAL A O 1
ATOM 591 N N . GLY A 1 78 ? -13.952 11.513 15.685 1.00 97.75 78 GLY A N 1
ATOM 592 C CA . GLY A 1 78 ? -13.641 12.936 15.780 1.00 97.75 78 GLY A CA 1
ATOM 593 C C . GLY A 1 78 ? -14.490 13.790 14.846 1.00 97.75 78 GLY A C 1
ATOM 594 O O . GLY A 1 78 ? -15.260 13.293 14.024 1.00 97.75 78 GLY A O 1
ATOM 595 N N . LEU A 1 79 ? -14.331 15.105 14.954 1.00 97.81 79 LEU A N 1
ATOM 596 C CA . LEU A 1 79 ? -14.912 16.063 14.021 1.00 97.81 79 LEU A CA 1
ATOM 597 C C . LEU A 1 79 ? -13.993 17.273 13.853 1.00 97.81 79 LEU A C 1
ATOM 599 O O . LEU A 1 79 ? -13.259 17.626 14.775 1.00 97.81 79 LEU A O 1
ATOM 603 N N . GLY A 1 80 ? -14.034 17.929 12.694 1.00 96.06 80 GLY A N 1
ATOM 604 C CA . GLY A 1 80 ? -13.261 19.150 12.511 1.00 96.06 80 GLY A CA 1
ATOM 605 C C . GLY A 1 80 ? -13.313 19.798 11.132 1.00 96.06 80 GLY A C 1
ATOM 606 O O . GLY A 1 80 ? -13.708 19.215 10.120 1.00 96.06 80 GLY A O 1
ATOM 607 N N . GLY A 1 81 ? -12.838 21.044 11.113 1.00 94.75 81 GLY A N 1
ATOM 608 C CA . GLY A 1 81 ? -12.443 21.754 9.899 1.00 94.75 81 GLY A CA 1
ATOM 609 C C . GLY A 1 81 ? -11.253 21.082 9.193 1.00 94.75 81 GLY A C 1
ATOM 610 O O . GLY A 1 81 ? -10.810 20.006 9.599 1.00 94.75 81 GLY A O 1
ATOM 611 N N . SER A 1 82 ? -10.650 21.754 8.209 1.00 93.38 82 SER A N 1
ATOM 612 C CA . SER A 1 82 ? -9.379 21.302 7.608 1.00 93.38 82 SER A CA 1
ATOM 613 C C . SER A 1 82 ? -8.294 21.052 8.673 1.00 93.38 82 SER A C 1
ATOM 615 O O . SER A 1 82 ? -7.794 19.938 8.793 1.00 93.38 82 SER A O 1
ATOM 617 N N . GLY A 1 83 ? -8.022 22.033 9.546 1.00 93.19 83 GLY A N 1
ATOM 618 C CA . GLY A 1 83 ? -7.009 21.894 10.604 1.00 93.19 83 GLY A CA 1
ATOM 619 C C . GLY A 1 83 ? -7.316 20.802 11.638 1.00 93.19 83 GLY A C 1
ATOM 620 O O . GLY A 1 83 ? -6.418 20.068 12.034 1.00 93.19 83 GLY A O 1
ATOM 621 N N . GLY A 1 84 ? -8.584 20.644 12.038 1.00 95.94 84 GLY A N 1
ATOM 622 C CA . GLY A 1 84 ? -8.991 19.578 12.963 1.00 95.94 84 GLY A CA 1
ATOM 623 C C . GLY A 1 84 ? -8.892 18.187 12.330 1.00 95.94 84 GLY A C 1
ATOM 624 O O . GLY A 1 84 ? -8.420 17.251 12.965 1.00 95.94 84 GLY A O 1
ATOM 625 N N . THR A 1 85 ? -9.250 18.063 11.049 1.00 97.50 85 THR A N 1
ATOM 626 C CA . THR A 1 85 ? -9.086 16.813 10.292 1.00 97.50 85 THR A CA 1
ATOM 627 C C . THR A 1 85 ? -7.603 16.460 10.148 1.00 97.50 85 THR A C 1
ATOM 629 O O . THR A 1 85 ? -7.234 15.318 10.403 1.00 97.50 85 THR A O 1
ATOM 632 N N . SER A 1 86 ? -6.741 17.437 9.837 1.00 95.50 86 SER A N 1
ATOM 633 C CA . SER A 1 86 ? -5.280 17.257 9.797 1.00 95.50 86 SER A CA 1
ATOM 634 C C . SER A 1 86 ? -4.682 16.849 11.147 1.00 95.50 86 SER A C 1
ATOM 636 O O . SER A 1 86 ? -3.697 16.120 11.166 1.00 95.50 86 SER A O 1
ATOM 638 N N . LEU A 1 87 ? -5.263 17.296 12.266 1.00 96.81 87 LEU A N 1
ATOM 639 C CA . LEU A 1 87 ? -4.830 16.919 13.615 1.00 96.81 87 LEU A CA 1
ATOM 640 C C . LEU A 1 87 ? -5.232 15.478 13.952 1.00 96.81 87 LEU A C 1
ATOM 642 O O . LEU A 1 87 ? -4.416 14.699 14.443 1.00 96.81 87 LEU A O 1
ATOM 646 N N . ILE A 1 88 ? -6.496 15.130 13.706 1.00 98.12 88 ILE A N 1
ATOM 647 C CA . ILE A 1 88 ? -7.104 13.880 14.182 1.00 98.12 88 ILE A CA 1
ATOM 648 C C . ILE A 1 88 ? -6.754 12.696 13.270 1.00 98.12 88 ILE A C 1
ATOM 650 O O . ILE A 1 88 ? -6.492 11.599 13.765 1.00 98.12 88 ILE A O 1
ATOM 654 N N . ALA A 1 89 ? -6.731 12.894 11.948 1.00 97.88 89 ALA A N 1
ATOM 655 C CA . ALA A 1 89 ? -6.558 11.804 10.987 1.00 97.88 89 ALA A CA 1
ATOM 656 C C . ALA A 1 89 ? -5.250 11.009 11.167 1.00 97.88 89 ALA A C 1
ATOM 658 O O . ALA A 1 89 ? -5.336 9.779 11.184 1.00 97.88 89 ALA A O 1
ATOM 659 N N . PRO A 1 90 ? -4.067 11.632 11.376 1.00 96.12 90 PRO A N 1
ATOM 660 C CA . PRO A 1 90 ? -2.828 10.891 11.616 1.00 96.12 90 PRO A CA 1
ATOM 661 C C . PRO A 1 90 ? -2.887 9.993 12.855 1.00 96.12 90 PRO A C 1
ATOM 663 O O . PRO A 1 90 ? -2.377 8.876 12.824 1.00 96.12 90 PRO A O 1
ATOM 666 N N . ALA A 1 91 ? -3.551 10.451 13.919 1.00 96.25 91 ALA A N 1
ATOM 667 C CA . ALA A 1 91 ? -3.705 9.675 15.138 1.00 96.25 91 ALA A CA 1
ATOM 668 C C . ALA A 1 91 ? -4.686 8.509 14.949 1.00 96.25 91 ALA A C 1
ATOM 670 O O . ALA A 1 91 ? -4.371 7.382 15.322 1.00 96.25 91 ALA A O 1
ATOM 671 N N . LEU A 1 92 ? -5.842 8.738 14.314 1.00 97.62 92 LEU A N 1
ATOM 672 C CA . LEU A 1 92 ? -6.828 7.676 14.075 1.00 97.62 92 LEU A CA 1
ATOM 673 C C . LEU A 1 92 ? -6.321 6.590 13.127 1.00 97.62 92 LEU A C 1
ATOM 675 O O . LEU A 1 92 ? -6.540 5.411 13.388 1.00 97.62 92 LEU A O 1
ATOM 679 N N . ARG A 1 93 ? -5.631 6.960 12.044 1.00 94.19 93 ARG A N 1
ATOM 680 C CA . ARG A 1 93 ? -5.105 5.979 11.082 1.00 94.19 93 ARG A CA 1
ATOM 681 C C . ARG A 1 93 ? -3.930 5.157 11.616 1.00 94.19 93 ARG A C 1
ATOM 683 O O . ARG A 1 93 ? -3.545 4.197 10.970 1.00 94.19 93 ARG A O 1
ATOM 690 N N . SER A 1 94 ? -3.346 5.551 12.752 1.00 91.56 94 SER A N 1
ATOM 691 C CA . SER A 1 94 ? -2.315 4.761 13.438 1.00 91.56 94 SER A CA 1
ATOM 692 C C . SER A 1 94 ? -2.886 3.572 14.216 1.00 91.56 94 SER A C 1
ATOM 694 O O . SER A 1 94 ? -2.135 2.701 14.647 1.00 91.56 94 SER A O 1
ATOM 696 N N . LEU A 1 95 ? -4.207 3.555 14.430 1.00 91.25 95 LEU A N 1
ATOM 697 C CA . LEU A 1 95 ? -4.894 2.416 15.022 1.00 91.25 95 LEU A CA 1
ATOM 698 C C . LEU A 1 95 ? -4.981 1.278 14.001 1.00 91.25 95 LEU A C 1
ATOM 700 O O . LEU A 1 95 ? -5.220 1.564 12.823 1.00 91.25 95 LEU A O 1
ATOM 704 N N . PRO A 1 96 ? -4.883 0.010 14.438 1.00 87.31 96 PRO A N 1
ATOM 705 C CA . PRO A 1 96 ? -4.922 -1.127 13.525 1.00 87.31 96 PRO A CA 1
ATOM 706 C C . PRO A 1 96 ? -6.169 -1.167 12.644 1.00 87.31 96 PRO A C 1
ATOM 708 O O . PRO A 1 96 ? -7.244 -0.670 13.013 1.00 87.31 96 PRO A O 1
ATOM 711 N N . LEU A 1 97 ? -6.023 -1.780 11.471 1.00 85.75 97 LEU A N 1
ATOM 712 C CA . LEU A 1 97 ? -7.125 -2.007 10.543 1.00 85.75 97 LEU A CA 1
ATOM 713 C C . LEU A 1 97 ? -8.248 -2.808 11.220 1.00 85.75 97 LEU A C 1
ATOM 715 O O . LEU A 1 97 ? -7.991 -3.734 11.988 1.00 85.75 97 LEU A O 1
ATOM 719 N N . GLY A 1 98 ? -9.496 -2.419 10.964 1.00 85.38 98 GLY A N 1
ATOM 720 C CA . GLY A 1 98 ? -10.687 -3.000 11.581 1.00 85.38 98 GLY A CA 1
ATOM 721 C C . GLY A 1 98 ? -11.169 -2.243 12.819 1.00 85.38 98 GLY A C 1
ATOM 722 O O . GLY A 1 98 ? -12.364 -2.252 13.094 1.00 85.38 98 GLY A O 1
ATOM 723 N N . VAL A 1 99 ? -10.300 -1.520 13.539 1.00 92.75 99 VAL A N 1
ATOM 724 C CA . VAL A 1 99 ? -10.742 -0.651 14.644 1.00 92.75 99 VAL A CA 1
ATOM 725 C C . VAL A 1 99 ? -11.600 0.488 14.078 1.00 92.75 99 VAL A C 1
ATOM 727 O O . VAL A 1 99 ? -11.084 1.241 13.249 1.00 92.75 99 VAL A O 1
ATOM 730 N N . PRO A 1 100 ? -12.857 0.690 14.523 1.00 96.19 100 PRO A N 1
ATOM 731 C CA . PRO A 1 100 ? -13.707 1.777 14.052 1.00 96.19 100 PRO A CA 1
ATOM 732 C C . PRO A 1 100 ? -13.039 3.141 14.207 1.00 96.19 100 PRO A C 1
ATOM 734 O O . PRO A 1 100 ? -12.694 3.562 15.315 1.00 96.19 100 PRO A O 1
ATOM 737 N N . LYS A 1 101 ? -12.878 3.842 13.083 1.00 97.75 101 LYS A N 1
ATOM 738 C CA . LYS A 1 101 ? -12.225 5.150 13.005 1.00 97.75 101 LYS A CA 1
ATOM 739 C C . LYS A 1 101 ? -12.977 6.066 12.037 1.00 97.75 101 LYS A C 1
ATOM 741 O O . LYS A 1 101 ? -13.079 5.779 10.845 1.00 97.75 101 LYS A O 1
ATOM 746 N N . LEU A 1 102 ? -13.538 7.160 12.557 1.00 98.50 102 LEU A N 1
ATOM 747 C CA . LEU A 1 102 ? -14.420 8.061 11.801 1.00 98.50 102 LEU A CA 1
ATOM 748 C C . LEU A 1 102 ? -14.128 9.532 12.114 1.00 98.50 102 LEU A C 1
ATOM 750 O O . LEU A 1 102 ? -13.937 9.898 13.271 1.00 98.50 102 LEU A O 1
ATOM 754 N N . ILE A 1 103 ? -14.147 10.397 11.097 1.00 98.69 103 ILE A N 1
ATOM 755 C CA . ILE A 1 103 ? -14.101 11.855 11.278 1.00 98.69 103 ILE A CA 1
ATOM 756 C C . ILE A 1 103 ? -15.261 12.506 10.535 1.00 98.69 103 ILE A C 1
ATOM 758 O O . ILE A 1 103 ? -15.393 12.337 9.325 1.00 98.69 103 ILE A O 1
ATOM 762 N N . VAL A 1 104 ? -16.057 13.323 11.227 1.00 98.62 104 VAL A N 1
ATOM 763 C CA . VAL A 1 104 ? -16.969 14.264 10.563 1.00 98.62 104 VAL A CA 1
ATOM 764 C C . VAL A 1 104 ? -16.164 15.479 10.106 1.00 98.62 104 VAL A C 1
ATOM 766 O O . VAL A 1 104 ? -15.710 16.278 10.924 1.00 98.62 104 VAL A O 1
ATOM 769 N N . SER A 1 105 ? -15.950 15.607 8.799 1.00 98.12 105 SER A N 1
ATOM 770 C CA . SER A 1 105 ? -15.005 16.561 8.223 1.00 98.12 105 SER A CA 1
ATOM 771 C C . SER A 1 105 ? -15.659 17.493 7.206 1.00 98.12 105 SER A C 1
ATOM 773 O O . SER A 1 105 ? -16.388 17.063 6.310 1.00 98.12 105 SER A O 1
ATOM 775 N N . THR A 1 106 ? -15.315 18.778 7.300 1.00 96.31 106 THR A N 1
ATOM 776 C CA . THR A 1 106 ? -15.648 19.799 6.280 1.00 96.31 106 THR A CA 1
ATOM 777 C C . THR A 1 106 ? -14.910 19.593 4.956 1.00 96.31 106 THR A C 1
ATOM 779 O O . THR A 1 106 ? -15.336 20.112 3.929 1.00 96.31 106 THR A O 1
ATOM 782 N N . VAL A 1 107 ? -13.826 18.810 4.960 1.00 95.50 107 VAL A N 1
ATOM 783 C CA . VAL A 1 107 ? -12.969 18.552 3.792 1.00 95.50 107 VAL A CA 1
ATOM 784 C C . VAL A 1 107 ? -13.053 17.101 3.308 1.00 95.50 107 VAL A C 1
ATOM 786 O O . VAL A 1 107 ? -12.204 16.650 2.545 1.00 95.50 107 VAL A O 1
ATOM 789 N N . ALA A 1 108 ? -14.094 16.361 3.713 1.00 92.50 108 ALA A N 1
ATOM 790 C CA . ALA A 1 108 ? -14.324 14.990 3.246 1.00 92.50 108 ALA A CA 1
ATOM 791 C C . ALA A 1 108 ? -14.578 14.908 1.726 1.00 92.50 108 ALA A C 1
ATOM 793 O O . ALA A 1 108 ? -14.263 13.902 1.099 1.00 92.50 108 ALA A O 1
ATOM 794 N N . SER A 1 109 ? -15.146 15.961 1.127 1.00 93.69 109 SER A N 1
ATOM 795 C CA . SER A 1 109 ? -15.381 16.060 -0.319 1.00 93.69 109 SER A CA 1
ATOM 796 C C . SER A 1 109 ? -14.253 16.852 -0.988 1.00 93.69 109 SER A C 1
ATOM 798 O O . SER A 1 109 ? -14.402 18.041 -1.261 1.00 93.69 109 SER A O 1
ATOM 800 N N . GLY A 1 110 ? -13.117 16.199 -1.239 1.00 88.62 110 GLY A N 1
ATOM 801 C CA . GLY A 1 110 ? -11.933 16.823 -1.836 1.00 88.62 110 GLY A CA 1
ATOM 802 C C . GLY A 1 110 ? -10.762 15.849 -1.976 1.00 88.62 110 GLY A C 1
ATOM 803 O O . GLY A 1 110 ? -10.961 14.645 -2.128 1.00 88.62 110 GLY A O 1
ATOM 804 N N . HIS A 1 111 ? -9.529 16.361 -1.915 1.00 89.25 111 HIS A N 1
ATOM 805 C CA . HIS A 1 111 ? -8.327 15.525 -1.897 1.00 89.25 111 HIS A CA 1
ATOM 806 C C . HIS A 1 111 ? -8.105 14.930 -0.499 1.00 89.25 111 HIS A C 1
ATOM 808 O O . HIS A 1 111 ? -7.593 15.597 0.398 1.00 89.25 111 HIS A O 1
ATOM 814 N N . THR A 1 112 ? -8.511 13.674 -0.307 1.00 95.12 112 THR A N 1
ATOM 815 C CA . THR A 1 112 ? -8.542 13.026 1.016 1.00 95.12 112 THR A CA 1
ATOM 816 C C . THR A 1 112 ? -7.367 12.097 1.306 1.00 95.12 112 THR A C 1
ATOM 818 O O . THR A 1 112 ? -7.205 11.666 2.450 1.00 95.12 112 THR A O 1
ATOM 821 N N . ALA A 1 113 ? -6.521 11.817 0.309 1.00 87.81 113 ALA A N 1
ATOM 822 C CA . ALA A 1 113 ? -5.373 10.921 0.448 1.00 87.81 113 ALA A CA 1
ATOM 823 C C . ALA A 1 113 ? -4.434 11.287 1.623 1.00 87.81 113 ALA A C 1
ATOM 825 O O . ALA A 1 113 ? -4.046 10.374 2.353 1.00 87.81 113 ALA A O 1
ATOM 826 N N . PRO A 1 114 ? -4.131 12.573 1.912 1.00 91.44 114 PRO A N 1
ATOM 827 C CA . PRO A 1 114 ? -3.281 12.937 3.048 1.00 91.44 114 PRO A CA 1
ATOM 828 C C . PRO A 1 114 ? -3.896 12.599 4.411 1.00 91.44 114 PRO A C 1
ATOM 830 O O . PRO A 1 114 ? -3.157 12.413 5.379 1.00 91.44 114 PRO A O 1
ATOM 833 N N . TYR A 1 115 ? -5.227 12.500 4.493 1.00 94.44 115 TYR A N 1
ATOM 834 C CA . TYR A 1 115 ? -5.955 12.164 5.716 1.00 94.44 115 TYR A CA 1
ATOM 835 C C . TYR A 1 115 ? -6.100 10.647 5.867 1.00 94.44 115 TYR A C 1
ATOM 837 O O . TYR A 1 115 ? -5.635 10.085 6.856 1.00 94.44 115 TYR A O 1
ATOM 845 N N . VAL A 1 116 ? -6.687 9.981 4.867 1.00 94.00 116 VAL A N 1
ATOM 846 C CA . VAL A 1 116 ? -7.023 8.545 4.921 1.00 94.00 116 VAL A CA 1
ATOM 847 C C . VAL A 1 116 ? -5.783 7.662 4.758 1.00 94.00 116 VAL A C 1
ATOM 849 O O . VAL A 1 116 ? -5.641 6.657 5.456 1.00 94.00 116 VAL A O 1
ATOM 852 N N . GLY A 1 117 ? -4.847 8.050 3.888 1.00 89.69 117 GLY A N 1
ATOM 853 C CA . GLY A 1 117 ? -3.696 7.221 3.535 1.00 89.69 117 GLY A CA 1
ATOM 854 C C . GLY A 1 117 ? -4.134 5.851 3.010 1.00 89.69 117 GLY A C 1
ATOM 855 O O . GLY A 1 117 ? -4.980 5.764 2.126 1.00 89.69 117 GLY A O 1
ATOM 856 N N . THR A 1 118 ? -3.566 4.793 3.584 1.00 87.44 118 THR A N 1
ATOM 857 C CA . THR A 1 118 ? -3.876 3.383 3.286 1.00 87.44 118 THR A CA 1
ATOM 858 C C . THR A 1 118 ? -4.753 2.728 4.357 1.00 87.44 118 THR A C 1
ATOM 860 O O . THR A 1 118 ? -4.856 1.506 4.400 1.00 87.44 118 THR A O 1
ATOM 863 N N . SER A 1 119 ? -5.344 3.524 5.254 1.00 91.12 119 SER A N 1
ATOM 864 C CA . SER A 1 119 ? -6.187 3.018 6.341 1.00 91.12 119 SER A CA 1
ATOM 865 C C . SER A 1 119 ? -7.650 2.862 5.924 1.00 91.12 119 SER A C 1
ATOM 867 O O . SER A 1 119 ? -8.086 3.341 4.880 1.00 91.12 119 SER A O 1
ATOM 869 N N . ASP A 1 120 ? -8.428 2.256 6.808 1.00 91.81 120 ASP A N 1
ATOM 870 C CA . ASP A 1 120 ? -9.888 2.161 6.799 1.00 91.81 120 ASP A CA 1
ATOM 871 C C . ASP A 1 120 ? -10.579 3.384 7.452 1.00 91.81 120 ASP A C 1
ATOM 873 O O . ASP A 1 120 ? -11.726 3.301 7.891 1.00 91.81 120 ASP A O 1
ATOM 877 N N . LEU A 1 121 ? -9.897 4.540 7.531 1.00 97.19 121 LEU A N 1
ATOM 878 C CA . LEU A 1 121 ? -10.459 5.790 8.055 1.00 97.19 121 LEU A CA 1
ATOM 879 C C . LEU A 1 121 ? -11.643 6.292 7.225 1.00 97.19 121 LEU A C 1
ATOM 881 O O . LEU A 1 121 ? -11.505 6.620 6.046 1.00 97.19 121 LEU A O 1
ATOM 885 N N . VAL A 1 122 ? -12.790 6.467 7.883 1.00 98.19 122 VAL A N 1
ATOM 886 C CA . VAL A 1 122 ? -13.997 7.006 7.253 1.00 98.19 122 VAL A CA 1
ATOM 887 C C . VAL A 1 122 ? -14.089 8.515 7.469 1.00 98.19 122 VAL A C 1
ATOM 889 O O . VAL A 1 122 ? -14.120 8.995 8.602 1.00 98.19 122 VAL A O 1
ATOM 892 N N . LEU A 1 123 ? -14.202 9.277 6.380 1.00 98.06 123 LEU A N 1
ATOM 893 C CA . LEU A 1 123 ? -14.538 10.701 6.431 1.00 98.06 123 LEU A CA 1
ATOM 894 C C . LEU A 1 123 ? -16.026 10.896 6.118 1.00 98.06 123 LEU A C 1
ATOM 896 O O . LEU A 1 123 ? -16.462 10.689 4.988 1.00 98.06 123 LEU A O 1
ATOM 900 N N . PHE A 1 124 ? -16.801 11.323 7.113 1.00 98.12 124 PHE A N 1
ATOM 901 C CA . PHE A 1 124 ? -18.194 11.735 6.944 1.00 98.12 124 PHE A CA 1
ATOM 902 C C . PHE A 1 124 ? -18.251 13.217 6.543 1.00 98.12 124 PHE A C 1
ATOM 904 O O . PHE A 1 124 ? -17.793 14.059 7.319 1.00 98.12 124 PHE A O 1
ATOM 911 N N . PRO A 1 125 ? -18.817 13.585 5.378 1.00 97.19 125 PRO A N 1
ATOM 912 C CA . PRO A 1 125 ? -18.971 14.988 5.007 1.00 97.19 125 PRO A CA 1
ATOM 913 C C . PRO A 1 125 ? -19.874 15.736 5.987 1.00 97.19 125 PRO A C 1
ATOM 915 O O . PRO A 1 125 ? -21.011 15.328 6.219 1.00 97.19 125 PRO A O 1
ATOM 918 N N . SER A 1 126 ? -19.397 16.862 6.523 1.00 92.38 126 SER A N 1
ATOM 919 C CA . SER A 1 126 ? -20.193 17.703 7.432 1.00 92.38 126 SER A CA 1
ATOM 920 C C . SER A 1 126 ? -21.341 18.446 6.733 1.00 92.38 126 SER A C 1
ATOM 922 O O . SER A 1 126 ? -22.243 18.942 7.406 1.00 92.38 126 SER A O 1
ATOM 924 N N . VAL A 1 127 ? -21.318 18.506 5.392 1.00 91.31 127 VAL A N 1
ATOM 925 C CA . VAL A 1 127 ? -22.234 19.235 4.486 1.00 91.31 127 VAL A CA 1
ATOM 926 C C . VAL A 1 127 ? -22.136 20.756 4.606 1.00 91.31 127 VAL A C 1
ATOM 928 O O . VAL A 1 127 ? -21.965 21.441 3.603 1.00 91.31 127 VAL A O 1
ATOM 931 N N . VAL A 1 128 ? -22.217 21.280 5.823 1.00 84.19 128 VAL A N 1
ATOM 932 C CA . VAL A 1 128 ? -22.003 22.690 6.162 1.00 84.19 128 VAL A CA 1
ATOM 933 C C . VAL A 1 128 ? -20.777 22.824 7.059 1.00 84.19 128 VAL A C 1
ATOM 935 O O . VAL A 1 128 ? -20.280 21.828 7.594 1.00 84.19 128 VAL A O 1
ATOM 938 N N . ASP A 1 129 ? -20.279 24.046 7.230 1.00 93.50 129 ASP A N 1
ATOM 939 C CA . ASP A 1 129 ? -19.196 24.299 8.179 1.00 93.50 129 ASP A CA 1
ATOM 940 C C . ASP A 1 129 ? -19.601 23.904 9.614 1.00 93.50 129 ASP A C 1
ATOM 942 O O . ASP A 1 129 ? -20.773 23.977 10.003 1.00 93.50 129 ASP A O 1
ATOM 946 N N . ILE A 1 130 ? -18.623 23.468 10.410 1.00 92.88 130 ILE A N 1
ATOM 947 C CA . ILE A 1 130 ? -18.830 23.038 11.797 1.00 92.88 130 ILE A CA 1
ATOM 948 C C . ILE A 1 130 ? -18.786 24.279 12.692 1.00 92.88 130 ILE A C 1
ATOM 950 O O . ILE A 1 130 ? -17.790 24.581 13.345 1.00 92.88 130 ILE A O 1
ATOM 954 N N . CYS A 1 131 ? -19.900 25.008 12.711 1.00 92.56 131 CYS A N 1
ATOM 955 C CA . CYS A 1 131 ? -20.076 26.229 13.492 1.00 92.56 131 CYS A CA 1
ATOM 956 C C . CYS A 1 131 ? -21.362 26.144 14.331 1.00 92.56 131 CYS A C 1
ATOM 958 O O . CYS A 1 131 ? -22.406 26.700 13.990 1.00 92.56 131 CYS A O 1
ATOM 960 N N . GLY A 1 132 ? -21.297 25.386 15.428 1.00 88.44 132 GLY A N 1
ATOM 961 C CA . GLY A 1 132 ? -22.435 25.153 16.318 1.00 88.44 132 GLY A CA 1
ATOM 962 C C . GLY A 1 132 ? -23.458 24.134 15.797 1.00 88.44 132 GLY A C 1
ATOM 963 O O . GLY A 1 132 ? -23.280 23.473 14.768 1.00 88.44 132 GLY A O 1
ATOM 964 N N . ILE A 1 133 ? -24.546 23.975 16.554 1.00 94.88 133 ILE A N 1
ATOM 965 C CA . ILE A 1 133 ? -25.619 23.024 16.244 1.00 94.88 133 ILE A CA 1
ATOM 966 C C . ILE A 1 133 ? -26.778 23.749 15.562 1.00 94.88 133 ILE A C 1
ATOM 968 O O . ILE A 1 133 ? -27.431 24.600 16.159 1.00 94.88 133 ILE A O 1
ATOM 972 N N . ASN A 1 134 ? -27.063 23.364 14.321 1.00 90.56 134 ASN A N 1
ATOM 973 C CA . ASN A 1 134 ? -28.189 23.837 13.523 1.00 90.56 134 ASN A CA 1
ATOM 974 C C . ASN A 1 134 ? -28.996 22.641 12.980 1.00 90.56 134 ASN A C 1
ATOM 976 O O . ASN A 1 134 ? -28.710 21.486 13.304 1.00 90.56 134 ASN A O 1
ATOM 980 N N . SER A 1 135 ? -30.037 22.903 12.186 1.00 90.81 135 SER A N 1
ATOM 981 C CA . SER A 1 135 ? -30.905 21.854 11.630 1.00 90.81 135 SER A CA 1
ATOM 982 C C . SER A 1 135 ? -30.150 20.845 10.759 1.00 90.81 135 SER A C 1
ATOM 984 O O . SER A 1 135 ? -30.474 19.661 10.796 1.00 90.81 135 SER A O 1
ATOM 986 N N . VAL A 1 136 ? -29.120 21.284 10.029 1.00 85.31 136 VAL A N 1
ATOM 987 C CA . VAL A 1 136 ? -28.292 20.426 9.173 1.00 85.31 136 VAL A CA 1
ATOM 988 C C . VAL A 1 136 ? -27.267 19.664 10.008 1.00 85.31 136 VAL A C 1
ATOM 990 O O . VAL A 1 136 ? -27.230 18.435 9.955 1.00 85.31 136 VAL A O 1
ATOM 993 N N . SER A 1 137 ? -26.467 20.362 10.823 1.00 89.00 137 SER A N 1
ATOM 994 C CA . SER A 1 137 ? -25.396 19.719 11.593 1.00 89.00 137 SER A CA 1
ATOM 995 C C . SER A 1 137 ? -25.938 18.715 12.609 1.00 89.00 137 SER A C 1
ATOM 997 O O . SER A 1 137 ? -25.317 17.675 12.807 1.00 89.00 137 SER A O 1
ATOM 999 N N . ARG A 1 138 ? -27.136 18.936 13.170 1.00 93.81 138 ARG A N 1
ATOM 1000 C CA . ARG A 1 138 ? -27.816 17.949 14.023 1.00 93.81 138 ARG A CA 1
ATOM 1001 C C . ARG A 1 138 ? -28.029 16.619 13.301 1.00 93.81 138 ARG A C 1
ATOM 1003 O O . ARG A 1 138 ? -27.677 15.583 13.848 1.00 93.81 138 ARG A O 1
ATOM 1010 N N . VAL A 1 139 ? -28.563 16.642 12.080 1.00 95.12 139 VAL A N 1
ATOM 1011 C CA . VAL A 1 139 ? -28.824 15.420 11.298 1.00 95.12 139 VAL A CA 1
ATOM 1012 C C . VAL A 1 139 ? -27.517 14.708 10.953 1.00 95.12 139 VAL A C 1
ATOM 1014 O O . VAL A 1 139 ? -27.402 13.500 11.143 1.00 95.12 139 VAL A O 1
ATOM 1017 N N . ILE A 1 140 ? -26.514 15.455 10.485 1.00 92.62 140 ILE A N 1
ATOM 1018 C CA . ILE A 1 140 ? -25.236 14.873 10.060 1.00 92.62 140 ILE A CA 1
ATOM 1019 C C . ILE A 1 140 ? -24.469 14.269 11.239 1.00 92.62 140 ILE A C 1
ATOM 1021 O O . ILE A 1 140 ? -24.007 13.132 11.145 1.00 92.62 140 ILE A O 1
ATOM 1025 N N . LEU A 1 141 ? -24.379 14.984 12.364 1.00 95.62 141 LEU A N 1
ATOM 1026 C CA . LEU A 1 141 ? -23.707 14.486 13.565 1.00 95.62 141 LEU A CA 1
ATOM 1027 C C . LEU A 1 141 ? -24.442 13.280 14.164 1.00 95.62 141 LEU A C 1
ATOM 1029 O O . LEU A 1 141 ? -23.787 12.324 14.571 1.00 95.62 141 LEU A O 1
ATOM 1033 N N . SER A 1 142 ? -25.781 13.272 14.161 1.00 95.38 142 SER A N 1
ATOM 1034 C CA . SER A 1 142 ? -26.564 12.107 14.597 1.00 95.38 142 SER A CA 1
ATOM 1035 C C . SER A 1 142 ? -26.324 10.880 13.716 1.00 95.38 142 SER A C 1
ATOM 1037 O O . SER A 1 142 ? -26.115 9.792 14.248 1.00 95.38 142 SER A O 1
ATOM 1039 N N . ASN A 1 143 ? -26.291 11.041 12.389 1.00 95.50 143 ASN A N 1
ATOM 1040 C CA . ASN A 1 143 ? -26.011 9.936 11.469 1.00 95.50 143 ASN A CA 1
ATOM 1041 C C . ASN A 1 143 ? -24.594 9.382 11.656 1.00 95.50 143 ASN A C 1
ATOM 1043 O O . ASN A 1 143 ? -24.416 8.168 11.717 1.00 95.50 143 ASN A O 1
ATOM 1047 N N . ALA A 1 144 ? -23.595 10.259 11.779 1.00 95.88 144 ALA A N 1
ATOM 1048 C CA . ALA A 1 144 ? -22.212 9.850 12.007 1.00 95.88 144 ALA A CA 1
ATOM 1049 C C . ALA A 1 144 ? -22.046 9.113 13.346 1.00 95.88 144 ALA A C 1
ATOM 1051 O O . ALA A 1 144 ? -21.387 8.076 13.399 1.00 95.88 144 ALA A O 1
ATOM 1052 N N . ALA A 1 145 ? -22.687 9.604 14.412 1.00 95.56 145 ALA A N 1
ATOM 1053 C CA . ALA A 1 145 ? -22.678 8.951 15.718 1.00 95.56 145 ALA A CA 1
ATOM 1054 C C . ALA A 1 145 ? -23.354 7.571 15.678 1.00 95.56 145 ALA A C 1
ATOM 1056 O O . ALA A 1 145 ? -22.802 6.610 16.210 1.00 95.56 145 ALA A O 1
ATOM 1057 N N . ALA A 1 146 ? -24.509 7.448 15.015 1.00 94.38 146 ALA A N 1
ATOM 1058 C CA . ALA A 1 146 ? -25.209 6.173 14.861 1.00 94.38 146 ALA A CA 1
ATOM 1059 C C . ALA A 1 146 ? -24.399 5.164 14.029 1.00 94.38 146 ALA A C 1
ATOM 1061 O O . ALA A 1 146 ? -24.290 4.002 14.416 1.00 94.38 146 ALA A O 1
ATOM 1062 N N . ALA A 1 147 ? -23.785 5.609 12.927 1.00 92.44 147 ALA A N 1
ATOM 1063 C CA . ALA A 1 147 ? -22.908 4.775 12.108 1.00 92.44 147 ALA A CA 1
ATOM 1064 C C . ALA A 1 147 ? -21.709 4.266 12.920 1.00 92.44 147 ALA A C 1
ATOM 1066 O O . ALA A 1 147 ? -21.439 3.067 12.938 1.00 92.44 147 ALA A O 1
ATOM 1067 N N . PHE A 1 148 ? -21.039 5.159 13.653 1.00 96.75 148 PHE A N 1
ATOM 1068 C CA . PHE A 1 148 ? -19.906 4.800 14.500 1.00 96.75 148 PHE A CA 1
ATOM 1069 C C . PHE A 1 148 ? -20.300 3.824 15.620 1.00 96.75 148 PHE A C 1
ATOM 1071 O O . PHE A 1 148 ? -19.624 2.818 15.827 1.00 96.75 148 PHE A O 1
ATOM 1078 N N . ALA A 1 149 ? -21.424 4.070 16.301 1.00 93.00 149 ALA A N 1
ATOM 1079 C CA . ALA A 1 149 ? -21.950 3.160 17.317 1.00 93.00 149 ALA A CA 1
ATOM 1080 C C . ALA A 1 149 ? -22.276 1.776 16.732 1.00 93.00 149 ALA A C 1
ATOM 1082 O O . ALA A 1 149 ? -21.960 0.765 17.353 1.00 93.00 149 ALA A O 1
ATOM 1083 N N . GLY A 1 150 ? -22.846 1.725 15.523 1.00 92.56 150 GLY A N 1
ATOM 1084 C CA . GLY A 1 150 ? -23.102 0.482 14.797 1.00 92.56 150 GLY A CA 1
ATOM 1085 C C . GLY A 1 150 ? -21.823 -0.292 14.470 1.00 92.56 150 GLY A C 1
ATOM 1086 O O . GLY A 1 150 ? -21.782 -1.498 14.695 1.00 92.56 150 GLY A O 1
ATOM 1087 N N . MET A 1 151 ? -20.764 0.391 14.017 1.00 92.00 151 MET A N 1
ATOM 1088 C CA . MET A 1 151 ? -19.454 -0.231 13.769 1.00 92.00 151 MET A CA 1
ATOM 1089 C C . MET A 1 151 ? -18.867 -0.843 15.048 1.00 92.00 151 MET A C 1
ATOM 1091 O O . MET A 1 151 ? -18.465 -2.004 15.047 1.00 92.00 151 MET A O 1
ATOM 1095 N N . VAL A 1 152 ? -18.858 -0.083 16.150 1.00 91.44 152 VAL A N 1
ATOM 1096 C CA . VAL A 1 152 ? -18.342 -0.552 17.448 1.00 91.44 152 VAL A CA 1
ATOM 1097 C C . VAL A 1 152 ? -19.159 -1.736 17.961 1.00 91.44 152 VAL A C 1
ATOM 1099 O O . VAL A 1 152 ? -18.597 -2.764 18.332 1.00 91.44 152 VAL A O 1
ATOM 1102 N N . HIS A 1 153 ? -20.487 -1.623 17.954 1.00 88.75 153 HIS A N 1
ATOM 1103 C CA . HIS A 1 153 ? -21.365 -2.683 18.440 1.00 88.75 153 HIS A CA 1
ATOM 1104 C C . HIS A 1 153 ? -21.261 -3.952 17.583 1.00 88.75 153 HIS A C 1
ATOM 1106 O O . HIS A 1 153 ? -21.190 -5.049 18.128 1.00 88.75 153 HIS A O 1
ATOM 1112 N N . GLY A 1 154 ? -21.205 -3.813 16.255 1.00 85.62 154 GLY A N 1
ATOM 1113 C CA . GLY A 1 154 ? -21.078 -4.937 15.327 1.00 85.62 154 GLY A CA 1
ATOM 1114 C C . GLY A 1 154 ? -19.805 -5.751 15.556 1.00 85.62 154 GLY A C 1
ATOM 1115 O O . GLY A 1 154 ? -19.875 -6.973 15.640 1.00 85.62 154 GLY A O 1
ATOM 1116 N N . ILE A 1 155 ? -18.663 -5.086 15.743 1.00 83.75 155 ILE A N 1
ATOM 1117 C CA . ILE A 1 155 ? -17.386 -5.763 16.021 1.00 83.75 155 ILE A CA 1
ATOM 1118 C C . ILE A 1 155 ? -17.412 -6.469 17.376 1.00 83.75 155 ILE A C 1
ATOM 1120 O O . ILE A 1 155 ? -16.981 -7.615 17.484 1.00 83.75 155 ILE A O 1
ATOM 1124 N N . LEU A 1 156 ? -17.948 -5.812 18.408 1.00 82.75 156 LEU A N 1
ATOM 1125 C CA . LEU A 1 156 ? -18.044 -6.407 19.740 1.00 82.75 156 LEU A CA 1
ATOM 1126 C C . LEU A 1 156 ? -18.955 -7.643 19.756 1.00 82.75 156 LEU A C 1
ATOM 1128 O O . LEU A 1 156 ? -18.642 -8.608 20.449 1.00 82.75 156 LEU A O 1
ATOM 1132 N N . LEU A 1 157 ? -20.031 -7.655 18.963 1.00 81.00 157 LEU A N 1
ATOM 1133 C CA . LEU A 1 157 ? -20.869 -8.842 18.787 1.00 81.00 157 LEU A CA 1
ATOM 1134 C C . LEU A 1 157 ? -20.151 -9.952 18.010 1.00 81.00 157 LEU A C 1
ATOM 1136 O O . LEU A 1 157 ? -20.126 -11.088 18.476 1.00 81.00 157 LEU A O 1
ATOM 1140 N N . ALA A 1 158 ? -19.529 -9.634 16.873 1.00 70.19 158 ALA A N 1
ATOM 1141 C CA . ALA A 1 158 ? -18.833 -10.621 16.043 1.00 70.19 158 ALA A CA 1
ATOM 1142 C C . ALA A 1 158 ? -17.660 -11.286 16.785 1.00 70.19 158 ALA A C 1
ATOM 1144 O O . ALA A 1 158 ? -17.441 -12.483 16.656 1.00 70.19 158 ALA A O 1
ATOM 1145 N N . SER A 1 159 ? -16.958 -10.547 17.652 1.00 60.47 159 SER A N 1
ATOM 1146 C CA . SER A 1 159 ? -15.874 -11.090 18.486 1.00 60.47 159 SER A CA 1
ATOM 1147 C C . SER A 1 159 ? -16.315 -12.137 19.527 1.00 60.47 159 SER A C 1
ATOM 1149 O O . SER A 1 159 ? -15.465 -12.728 20.194 1.00 60.47 159 SER A O 1
ATOM 1151 N N . SER A 1 160 ? -17.627 -12.359 19.684 1.00 52.25 160 SER A N 1
ATOM 1152 C CA . SER A 1 160 ? -18.200 -13.390 20.561 1.00 52.25 160 SER A CA 1
ATOM 1153 C C . SER A 1 160 ? -18.584 -14.686 19.835 1.00 52.25 160 SER A C 1
ATOM 1155 O O . SER A 1 160 ? -18.862 -15.689 20.493 1.00 52.25 160 SER A O 1
ATOM 1157 N N . GLU A 1 161 ? -18.558 -14.688 18.499 1.00 48.91 161 GLU A N 1
ATOM 1158 C CA . GLU A 1 161 ? -18.794 -15.864 17.665 1.00 48.91 161 GLU A CA 1
ATOM 1159 C C . GLU A 1 161 ? -17.437 -16.370 17.159 1.00 48.91 161 GLU A C 1
ATOM 1161 O O . GLU A 1 161 ? -16.819 -15.798 16.265 1.00 48.91 161 GLU A O 1
ATOM 1166 N N . SER A 1 162 ? -16.913 -17.419 17.795 1.00 42.41 162 SER A N 1
ATOM 1167 C CA . SER A 1 162 ? -15.686 -18.077 17.350 1.00 42.41 162 SER A CA 1
ATOM 1168 C C . SER A 1 162 ? -15.970 -18.864 16.071 1.00 42.41 162 SER A C 1
ATOM 1170 O O . SER A 1 162 ? -16.358 -20.032 16.140 1.00 42.41 162 SER A O 1
ATOM 1172 N N . ASP A 1 163 ? -15.790 -18.242 14.910 1.00 45.62 163 ASP A N 1
ATOM 1173 C CA . ASP A 1 163 ? -15.760 -18.982 13.652 1.00 45.62 163 ASP A CA 1
ATOM 1174 C C . ASP A 1 163 ? -14.449 -19.782 13.595 1.00 45.62 163 ASP A C 1
ATOM 1176 O O . ASP A 1 163 ? -13.372 -19.261 13.302 1.00 45.62 163 ASP A O 1
ATOM 1180 N N . GLU A 1 164 ? -14.531 -21.080 13.905 1.00 44.88 164 GLU A N 1
ATOM 1181 C CA . GLU A 1 164 ? -13.451 -22.065 13.736 1.00 44.88 164 GLU A CA 1
ATOM 1182 C C . GLU A 1 164 ? -13.189 -22.386 12.247 1.00 44.88 164 GLU A C 1
ATOM 1184 O O . GLU A 1 164 ? -12.869 -23.515 11.872 1.00 44.88 164 GLU A O 1
AT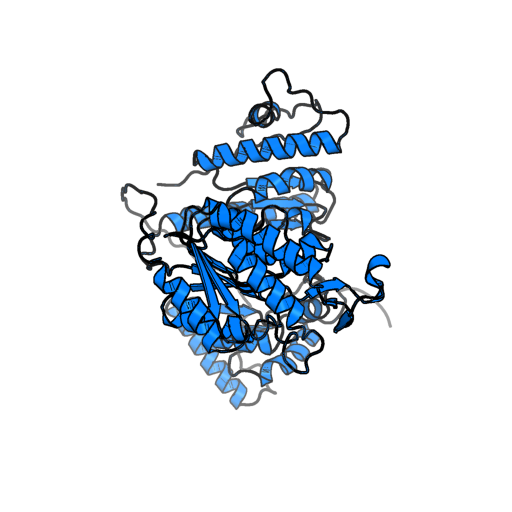OM 1189 N N . THR A 1 165 ? -13.314 -21.409 11.348 1.00 51.59 165 THR A N 1
ATOM 1190 C CA . THR A 1 165 ? -12.826 -21.573 9.979 1.00 51.59 165 THR A CA 1
ATOM 1191 C C . THR A 1 165 ? -11.320 -21.352 9.981 1.00 51.59 165 THR A C 1
ATOM 1193 O O . THR A 1 165 ? -10.853 -20.261 10.305 1.00 51.59 165 THR A O 1
ATOM 1196 N N . ALA A 1 166 ? -10.549 -22.382 9.627 1.00 53.81 166 ALA A N 1
ATOM 1197 C CA . ALA A 1 166 ? -9.104 -22.270 9.465 1.00 53.81 166 ALA A CA 1
ATOM 1198 C C . ALA A 1 166 ? -8.779 -21.148 8.463 1.00 53.81 166 ALA A C 1
ATOM 1200 O O . ALA A 1 166 ? -9.020 -21.290 7.261 1.00 53.81 166 ALA A O 1
ATOM 1201 N N . THR A 1 167 ? -8.253 -20.026 8.956 1.00 67.00 167 THR A N 1
ATOM 1202 C CA . THR A 1 167 ? -7.813 -18.909 8.122 1.00 67.00 167 THR A CA 1
ATOM 1203 C C . THR A 1 167 ? -6.646 -19.372 7.257 1.00 67.00 167 THR A C 1
ATOM 1205 O O . THR A 1 167 ? -5.636 -19.882 7.750 1.00 67.00 167 THR A O 1
ATOM 1208 N N . LYS A 1 168 ? -6.802 -19.249 5.935 1.00 82.88 168 LYS A N 1
ATOM 1209 C CA . LYS A 1 168 ? -5.713 -19.528 4.997 1.00 82.88 168 LYS A CA 1
ATOM 1210 C C . LYS A 1 168 ? -4.605 -18.499 5.236 1.00 82.88 168 LYS A C 1
ATOM 1212 O O . LYS A 1 168 ? -4.928 -17.329 5.415 1.00 82.88 168 LYS A O 1
ATOM 1217 N N . PRO A 1 169 ? -3.320 -18.887 5.222 1.00 89.12 169 PRO A N 1
ATOM 1218 C CA . PRO A 1 169 ? -2.249 -17.905 5.250 1.00 89.12 169 PRO A CA 1
ATOM 1219 C C . PRO A 1 169 ? -2.336 -17.002 4.013 1.00 89.12 169 PRO A C 1
ATOM 1221 O O . PRO A 1 169 ? -2.426 -17.490 2.882 1.00 89.12 169 PRO A O 1
ATOM 1224 N N . THR A 1 170 ? -2.298 -15.698 4.241 1.00 94.12 170 THR A N 1
ATOM 1225 C CA . THR A 1 170 ? -2.459 -14.645 3.245 1.00 94.12 170 THR A CA 1
ATOM 1226 C C . THR A 1 170 ? -1.107 -14.105 2.811 1.00 94.12 170 THR A C 1
ATOM 1228 O O . THR A 1 170 ? -0.276 -13.710 3.635 1.00 94.12 170 THR A O 1
ATOM 1231 N N . ILE A 1 171 ? -0.897 -14.069 1.497 1.00 97.38 171 ILE A N 1
ATOM 1232 C CA . ILE A 1 171 ? 0.351 -13.667 0.857 1.00 97.38 171 ILE A CA 1
ATOM 1233 C C . ILE A 1 171 ? 0.163 -12.345 0.112 1.00 97.38 171 ILE A C 1
ATOM 1235 O O . ILE A 1 171 ? -0.715 -12.224 -0.746 1.00 97.38 171 ILE A O 1
ATOM 1239 N N . GLY A 1 172 ? 1.001 -11.357 0.423 1.00 98.06 172 GLY A N 1
ATOM 1240 C CA . GLY A 1 172 ? 1.069 -10.096 -0.315 1.00 98.06 172 GLY A CA 1
ATOM 1241 C C . GLY A 1 172 ? 1.912 -10.231 -1.581 1.00 98.06 172 GLY A C 1
ATOM 1242 O O . GLY A 1 172 ? 2.994 -10.815 -1.534 1.00 98.06 172 GLY A O 1
ATOM 1243 N N . ILE A 1 173 ? 1.431 -9.701 -2.708 1.00 98.69 173 ILE A N 1
ATOM 1244 C CA . ILE A 1 173 ? 2.132 -9.757 -3.998 1.00 98.69 173 ILE A CA 1
ATOM 1245 C C . ILE A 1 173 ? 2.132 -8.377 -4.658 1.00 98.69 173 ILE A C 1
ATOM 1247 O O . ILE A 1 173 ? 1.065 -7.806 -4.882 1.00 98.69 173 ILE A O 1
ATOM 1251 N N . THR A 1 174 ? 3.302 -7.848 -5.020 1.00 98.69 174 THR A N 1
ATOM 1252 C CA . THR A 1 174 ? 3.407 -6.574 -5.756 1.00 98.69 174 THR A CA 1
ATOM 1253 C C . THR A 1 174 ? 3.346 -6.776 -7.270 1.00 98.69 174 THR A C 1
ATOM 1255 O O . THR A 1 174 ? 3.931 -7.707 -7.827 1.00 98.69 174 THR A O 1
ATOM 1258 N N . MET A 1 175 ? 2.635 -5.885 -7.961 1.00 97.94 175 MET A N 1
ATOM 1259 C CA . MET A 1 175 ? 2.290 -6.020 -9.377 1.00 97.94 175 MET A CA 1
ATOM 1260 C C . MET A 1 175 ? 2.403 -4.696 -10.128 1.00 97.94 175 MET A C 1
ATOM 1262 O O . MET A 1 175 ? 2.115 -3.635 -9.580 1.00 97.94 175 MET A O 1
ATOM 1266 N N . PHE A 1 176 ? 2.735 -4.774 -11.415 1.00 94.88 176 PHE A N 1
ATOM 1267 C CA . PHE A 1 176 ? 2.528 -3.706 -12.387 1.00 94.88 176 PHE A CA 1
ATOM 1268 C C . PHE A 1 176 ? 1.954 -4.278 -13.692 1.00 94.88 176 PHE A C 1
ATOM 1270 O O . PHE A 1 176 ? 2.028 -5.485 -13.946 1.00 94.88 176 PHE A O 1
ATOM 1277 N N . GLY A 1 177 ? 1.412 -3.423 -14.565 1.00 95.56 177 GLY A N 1
ATOM 1278 C CA . GLY A 1 177 ? 0.843 -3.873 -15.847 1.00 95.56 177 GLY A CA 1
ATOM 1279 C C . GLY A 1 177 ? 1.830 -4.705 -16.685 1.00 95.56 177 GLY A C 1
ATOM 1280 O O . GLY A 1 177 ? 1.464 -5.704 -17.297 1.00 95.56 177 GLY A O 1
ATOM 1281 N N . VAL A 1 178 ? 3.116 -4.353 -16.627 1.00 97.56 178 VAL A N 1
ATOM 1282 C CA . VAL A 1 178 ? 4.218 -5.021 -17.345 1.00 97.56 178 VAL A CA 1
ATOM 1283 C C . VAL A 1 178 ? 4.730 -6.306 -16.676 1.00 97.56 178 VAL A C 1
ATOM 1285 O O . VAL A 1 178 ? 5.523 -7.021 -17.286 1.00 97.56 178 VAL A O 1
ATOM 1288 N N . THR A 1 179 ? 4.300 -6.616 -15.451 1.00 98.31 179 THR A N 1
ATOM 1289 C CA . THR A 1 179 ? 4.623 -7.864 -14.727 1.00 98.31 179 THR A CA 1
ATOM 1290 C C . THR A 1 179 ? 3.391 -8.745 -14.501 1.00 98.31 179 THR A C 1
ATOM 1292 O O . THR A 1 179 ? 3.497 -9.841 -13.957 1.00 98.31 179 THR A O 1
ATOM 1295 N N . THR A 1 180 ? 2.212 -8.307 -14.958 1.00 97.25 180 THR A N 1
ATOM 1296 C CA . THR A 1 180 ? 0.927 -9.005 -14.780 1.00 97.25 180 THR A CA 1
ATOM 1297 C C . THR A 1 180 ? 0.951 -10.487 -15.190 1.00 97.25 180 THR A C 1
ATOM 1299 O O . THR A 1 180 ? 0.389 -11.288 -14.441 1.00 97.25 180 THR A O 1
ATOM 1302 N N . PRO A 1 181 ? 1.602 -10.909 -16.298 1.00 98.56 181 PRO A N 1
ATOM 1303 C CA . PRO A 1 181 ? 1.702 -12.333 -16.630 1.00 98.56 181 PRO A CA 1
ATOM 1304 C C . PRO A 1 181 ? 2.360 -13.167 -15.521 1.00 98.56 181 PRO A C 1
ATOM 1306 O O . PRO A 1 181 ? 1.812 -14.198 -15.131 1.00 98.56 181 PRO A O 1
ATOM 1309 N N . CYS A 1 182 ? 3.477 -12.685 -14.963 1.00 98.62 182 CYS A N 1
ATOM 1310 C CA . CYS A 1 182 ? 4.148 -13.315 -13.826 1.00 98.62 182 CYS A CA 1
ATOM 1311 C C . CYS A 1 182 ? 3.218 -13.394 -12.608 1.00 98.62 182 CYS A C 1
ATOM 1313 O O . CYS A 1 182 ? 3.032 -14.463 -12.028 1.00 98.62 182 CYS A O 1
ATOM 1315 N N . ILE A 1 183 ? 2.577 -12.274 -12.255 1.00 98.25 183 ILE A N 1
ATOM 1316 C CA . ILE A 1 183 ? 1.743 -12.175 -11.049 1.00 98.25 183 ILE A CA 1
ATOM 1317 C C . ILE A 1 183 ? 0.525 -13.091 -11.119 1.00 98.25 183 ILE A C 1
ATOM 1319 O O . ILE A 1 183 ? 0.202 -13.742 -10.129 1.00 98.25 183 ILE A O 1
ATOM 1323 N N . ASN A 1 184 ? -0.133 -13.186 -12.276 1.00 97.12 184 ASN A N 1
ATOM 1324 C CA . ASN A 1 184 ? -1.270 -14.088 -12.448 1.00 97.12 184 ASN A CA 1
ATOM 1325 C C . ASN A 1 184 ? -0.845 -15.553 -12.284 1.00 97.12 184 ASN A C 1
ATOM 1327 O O . ASN A 1 184 ? -1.499 -16.292 -11.554 1.00 97.12 184 ASN A O 1
ATOM 1331 N N . ALA A 1 185 ? 0.286 -15.955 -12.875 1.00 98.19 185 ALA A N 1
ATOM 1332 C CA . ALA A 1 185 ? 0.810 -17.311 -12.723 1.00 98.19 185 ALA A CA 1
ATOM 1333 C C . ALA A 1 185 ? 1.193 -17.632 -11.263 1.00 98.19 185 ALA A C 1
ATOM 1335 O O . ALA A 1 185 ? 0.840 -18.696 -10.751 1.00 98.19 185 ALA A O 1
ATOM 1336 N N . VAL A 1 186 ? 1.852 -16.695 -10.569 1.00 98.38 186 VAL A N 1
ATOM 1337 C CA . VAL A 1 186 ? 2.180 -16.806 -9.137 1.00 98.38 186 VAL A CA 1
ATOM 1338 C C . VAL A 1 186 ? 0.910 -16.940 -8.292 1.00 98.38 186 VAL A C 1
ATOM 1340 O O . VAL A 1 186 ? 0.808 -17.852 -7.472 1.00 98.38 186 VAL A O 1
ATOM 1343 N N . LYS A 1 187 ? -0.073 -16.057 -8.506 1.00 97.38 187 LYS A N 1
ATOM 1344 C CA . LYS A 1 187 ? -1.354 -16.045 -7.790 1.00 97.38 187 LYS A CA 1
ATOM 1345 C C . LYS A 1 187 ? -2.103 -17.363 -7.964 1.00 97.38 187 LYS A C 1
ATOM 1347 O O . LYS A 1 187 ? -2.521 -17.969 -6.980 1.00 97.38 187 LYS A O 1
ATOM 1352 N N . ASP A 1 188 ? -2.267 -17.813 -9.204 1.00 97.12 188 ASP A N 1
ATOM 1353 C CA . ASP A 1 188 ? -2.990 -19.046 -9.511 1.00 97.12 188 ASP A CA 1
ATOM 1354 C C . ASP A 1 188 ? -2.320 -20.257 -8.867 1.00 97.12 188 ASP A C 1
ATOM 1356 O O . ASP A 1 188 ? -3.002 -21.159 -8.374 1.00 97.12 188 ASP A O 1
ATOM 1360 N N . ARG A 1 189 ? -0.984 -20.269 -8.828 1.00 97.81 189 ARG A N 1
ATOM 1361 C CA . ARG A 1 189 ? -0.237 -21.326 -8.158 1.00 97.81 189 ARG A CA 1
ATOM 1362 C C . ARG A 1 189 ? -0.400 -21.274 -6.638 1.00 97.81 189 ARG A C 1
ATOM 1364 O O . ARG A 1 189 ? -0.751 -22.293 -6.056 1.00 97.81 189 ARG A O 1
ATOM 1371 N N . LEU A 1 190 ? -0.218 -20.121 -5.994 1.00 95.94 190 LEU A N 1
ATOM 1372 C CA . LEU A 1 190 ? -0.398 -19.981 -4.541 1.00 95.94 190 LEU A CA 1
ATOM 1373 C C . LEU A 1 190 ? -1.814 -20.368 -4.086 1.00 95.94 190 LEU A C 1
ATOM 1375 O O . LEU A 1 190 ? -1.968 -21.063 -3.082 1.00 95.94 190 LEU A O 1
ATOM 1379 N N . ASN A 1 191 ? -2.839 -20.007 -4.863 1.00 93.19 191 ASN A N 1
ATOM 1380 C CA . ASN A 1 191 ? -4.221 -20.406 -4.587 1.00 93.19 191 ASN A CA 1
ATOM 1381 C C . ASN A 1 191 ? -4.406 -21.933 -4.629 1.00 93.19 191 ASN A C 1
ATOM 1383 O O . ASN A 1 191 ? -5.101 -22.489 -3.777 1.00 93.19 191 ASN A O 1
ATOM 1387 N N . LYS A 1 192 ? -3.765 -22.628 -5.582 1.00 94.81 192 LYS A N 1
ATOM 1388 C CA . LYS A 1 192 ? -3.767 -24.104 -5.652 1.00 94.81 192 LYS A CA 1
ATOM 1389 C C . LYS A 1 192 ? -3.043 -24.746 -4.467 1.00 94.81 192 LYS A C 1
ATOM 1391 O O . LYS A 1 192 ? -3.455 -25.810 -4.019 1.00 94.81 192 LYS A O 1
ATOM 1396 N N . GLU A 1 193 ? -2.018 -24.084 -3.939 1.00 93.75 193 GLU A N 1
ATOM 1397 C CA . GLU A 1 193 ? -1.260 -24.513 -2.752 1.00 93.75 193 GLU A CA 1
ATOM 1398 C C . GLU A 1 193 ? -1.984 -24.204 -1.423 1.00 93.75 193 GLU A C 1
ATOM 1400 O O . GLU A 1 193 ? -1.500 -24.554 -0.342 1.00 93.75 193 GLU A O 1
ATOM 1405 N N . GLY A 1 194 ? -3.168 -23.579 -1.492 1.00 90.94 194 GLY A N 1
ATOM 1406 C CA . GLY A 1 194 ? -4.046 -23.328 -0.348 1.00 90.94 194 GLY A CA 1
ATOM 1407 C C . GLY A 1 194 ? -3.837 -21.984 0.350 1.00 90.94 194 GLY A C 1
ATOM 1408 O O . GLY A 1 194 ? -4.374 -21.794 1.441 1.00 90.94 194 GLY A O 1
ATOM 1409 N N . TYR A 1 195 ? -3.094 -21.062 -0.259 1.00 92.62 195 TYR A N 1
ATOM 1410 C CA . TYR A 1 195 ? -2.900 -19.707 0.255 1.00 92.62 195 TYR A CA 1
ATOM 1411 C C . TYR A 1 195 ? -4.014 -18.763 -0.211 1.00 92.62 195 TYR A C 1
ATOM 1413 O O . TYR A 1 195 ? -4.630 -18.972 -1.255 1.00 92.62 195 TYR A O 1
ATOM 1421 N N . GLU A 1 196 ? -4.259 -17.712 0.565 1.00 93.00 196 GLU A N 1
ATOM 1422 C CA . GLU A 1 196 ? -4.973 -16.522 0.100 1.00 93.00 196 GLU A CA 1
ATOM 1423 C C . GLU A 1 196 ? -3.956 -15.516 -0.458 1.00 93.00 196 GLU A C 1
ATOM 1425 O O . GLU A 1 196 ? -2.819 -15.448 0.006 1.00 93.00 196 GLU A O 1
ATOM 1430 N N . THR A 1 197 ? -4.335 -14.729 -1.465 1.00 94.88 197 THR A N 1
ATOM 1431 C CA . THR A 1 197 ? -3.428 -13.754 -2.092 1.00 94.88 197 THR A CA 1
ATOM 1432 C C . THR A 1 197 ? -4.046 -12.367 -2.141 1.00 94.88 197 THR A C 1
ATOM 1434 O O . THR A 1 197 ? -5.155 -12.211 -2.657 1.00 94.88 197 THR A O 1
ATOM 1437 N N . LEU A 1 198 ? -3.286 -11.356 -1.728 1.00 94.88 198 LEU A N 1
ATOM 1438 C CA . LEU A 1 198 ? -3.616 -9.944 -1.901 1.00 94.88 198 LEU A CA 1
ATOM 1439 C C . LEU A 1 198 ? -2.625 -9.318 -2.884 1.00 94.88 198 LEU A C 1
ATOM 1441 O O . LEU A 1 198 ? -1.416 -9.341 -2.658 1.00 94.88 198 LEU A O 1
ATOM 1445 N N . VAL A 1 199 ? -3.134 -8.779 -3.994 1.00 97.06 199 VAL A N 1
ATOM 1446 C CA . VAL A 1 199 ? -2.310 -8.173 -5.050 1.00 97.06 199 VAL A CA 1
ATOM 1447 C C . VAL A 1 199 ? -2.318 -6.656 -4.905 1.00 97.06 199 VAL A C 1
ATOM 1449 O O . VAL A 1 199 ? -3.380 -6.036 -4.885 1.00 97.06 199 VAL A O 1
ATOM 1452 N N . PHE A 1 200 ? -1.131 -6.059 -4.865 1.00 96.94 200 PHE A N 1
ATOM 1453 C CA . PHE A 1 200 ? -0.921 -4.628 -4.687 1.00 96.94 200 PHE A CA 1
ATOM 1454 C C . PHE A 1 200 ? -0.297 -4.031 -5.940 1.00 96.94 200 PHE A C 1
ATOM 1456 O O . PHE A 1 200 ? 0.765 -4.457 -6.392 1.00 96.94 200 PHE A O 1
ATOM 1463 N N . HIS A 1 201 ? -0.954 -3.024 -6.508 1.00 96.75 201 HIS A N 1
ATOM 1464 C CA . HIS A 1 201 ? -0.399 -2.276 -7.628 1.00 96.75 201 HIS A CA 1
ATOM 1465 C C . HIS A 1 201 ? 0.739 -1.376 -7.125 1.00 96.75 201 HIS A C 1
ATOM 1467 O O . HIS A 1 201 ? 0.504 -0.529 -6.269 1.00 96.75 201 HIS A O 1
ATOM 1473 N N . ALA A 1 202 ? 1.952 -1.564 -7.640 1.00 97.19 202 ALA A N 1
ATOM 1474 C CA . ALA A 1 202 ? 3.179 -0.914 -7.181 1.00 97.19 202 ALA A CA 1
ATOM 1475 C C . ALA A 1 202 ? 3.250 0.569 -7.603 1.00 97.19 202 ALA A C 1
ATOM 1477 O O . ALA A 1 202 ? 4.015 0.950 -8.484 1.00 97.19 202 ALA A O 1
ATOM 1478 N N . THR A 1 203 ? 2.389 1.400 -7.009 1.00 95.31 203 THR A N 1
ATOM 1479 C CA . THR A 1 203 ? 2.246 2.834 -7.310 1.00 95.31 203 THR A CA 1
ATOM 1480 C C . THR A 1 203 ? 2.731 3.736 -6.166 1.00 95.31 203 THR A C 1
ATOM 1482 O O . THR A 1 203 ? 2.199 4.831 -5.969 1.00 95.31 203 THR A O 1
ATOM 1485 N N . GLY A 1 204 ? 3.622 3.231 -5.313 1.00 92.56 204 GLY A N 1
ATOM 1486 C CA . GLY A 1 204 ? 4.074 3.844 -4.061 1.00 92.56 204 GLY A CA 1
ATOM 1487 C C . GLY A 1 204 ? 3.101 3.576 -2.913 1.00 92.56 204 GLY A C 1
ATOM 1488 O O . GLY A 1 204 ? 3.455 3.041 -1.862 1.00 92.56 204 GLY A O 1
ATOM 1489 N N . VAL A 1 205 ? 1.820 3.885 -3.137 1.00 89.94 205 VAL A N 1
ATOM 1490 C CA . VAL A 1 205 ? 0.738 3.620 -2.173 1.00 89.94 205 VAL A CA 1
ATOM 1491 C C . VAL A 1 205 ? 0.480 2.119 -2.008 1.00 89.94 205 VAL A C 1
ATOM 1493 O O . VAL A 1 205 ? 0.149 1.681 -0.908 1.00 89.94 205 VAL A O 1
ATOM 1496 N N . GLY A 1 206 ? 0.640 1.322 -3.069 1.00 92.69 206 GLY A N 1
ATOM 1497 C CA . GLY A 1 206 ? 0.392 -0.119 -3.015 1.00 92.69 206 GLY A CA 1
ATOM 1498 C C . GLY A 1 206 ? 1.384 -0.867 -2.134 1.00 92.69 206 GLY A C 1
ATOM 1499 O O . GLY A 1 206 ? 0.946 -1.615 -1.259 1.00 92.69 206 GLY A O 1
ATOM 1500 N N . GLY A 1 207 ? 2.691 -0.628 -2.292 1.00 95.44 207 GLY A N 1
ATOM 1501 C CA . GLY A 1 207 ? 3.699 -1.198 -1.396 1.00 95.44 207 GLY A CA 1
ATOM 1502 C C . GLY A 1 207 ? 3.478 -0.779 0.057 1.00 95.44 207 GLY A C 1
ATOM 1503 O O . GLY A 1 207 ? 3.519 -1.614 0.958 1.00 95.44 207 GLY A O 1
ATOM 1504 N N . LYS A 1 208 ? 3.118 0.489 0.291 1.00 93.81 208 LYS A N 1
ATOM 1505 C CA . LYS A 1 208 ? 2.787 0.989 1.633 1.00 93.81 208 LYS A CA 1
ATOM 1506 C C . LYS A 1 208 ? 1.560 0.306 2.245 1.00 93.81 208 LYS A C 1
ATOM 1508 O O . LYS A 1 208 ? 1.575 -0.027 3.427 1.00 93.81 208 LYS A O 1
ATOM 1513 N N . ALA A 1 209 ? 0.509 0.083 1.455 1.00 90.31 209 ALA A N 1
ATOM 1514 C CA . ALA A 1 209 ? -0.692 -0.619 1.903 1.00 90.31 209 ALA A CA 1
ATOM 1515 C C . ALA A 1 209 ? -0.390 -2.083 2.258 1.00 90.31 209 ALA A C 1
ATOM 1517 O O . ALA A 1 209 ? -0.844 -2.568 3.293 1.00 90.31 209 ALA A O 1
ATOM 1518 N N . MET A 1 210 ? 0.417 -2.763 1.437 1.00 97.38 210 MET A N 1
ATOM 1519 C CA . MET A 1 210 ? 0.884 -4.122 1.714 1.00 97.38 210 MET A CA 1
ATOM 1520 C C . MET A 1 210 ? 1.648 -4.183 3.040 1.00 97.38 210 MET A C 1
ATOM 1522 O O . MET A 1 210 ? 1.352 -5.016 3.891 1.00 97.38 210 MET A O 1
ATOM 1526 N N . GLU A 1 211 ? 2.604 -3.280 3.244 1.00 96.12 211 GLU A N 1
ATOM 1527 C CA . GLU A 1 211 ? 3.411 -3.243 4.464 1.00 96.12 211 GLU A CA 1
ATOM 1528 C C . GLU A 1 211 ? 2.597 -2.924 5.719 1.00 96.12 211 GLU A C 1
ATOM 1530 O O . GLU A 1 211 ? 2.881 -3.460 6.788 1.00 96.12 211 GLU A O 1
ATOM 1535 N N . GLU A 1 212 ? 1.549 -2.111 5.607 1.00 90.00 212 GLU A N 1
ATOM 1536 C CA . GLU A 1 212 ? 0.654 -1.846 6.734 1.00 90.00 212 GLU A CA 1
ATOM 1537 C C . GLU A 1 212 ? -0.168 -3.081 7.131 1.00 90.00 212 GLU A C 1
ATOM 1539 O O . GLU A 1 212 ? -0.366 -3.356 8.317 1.00 90.00 212 GLU A O 1
ATOM 1544 N N . LEU A 1 213 ? -0.581 -3.883 6.147 1.00 89.19 213 LEU A N 1
ATOM 1545 C CA . LEU A 1 213 ? -1.238 -5.168 6.388 1.00 89.19 213 LEU A CA 1
ATOM 1546 C C . LEU A 1 213 ? -0.277 -6.216 6.961 1.00 89.19 213 LEU A C 1
ATOM 1548 O O . LEU A 1 213 ? -0.705 -7.057 7.751 1.00 89.19 213 LEU A O 1
ATOM 1552 N N . VAL A 1 214 ? 1.017 -6.137 6.634 1.00 93.38 214 VAL A N 1
ATOM 1553 C CA . VAL A 1 214 ? 2.065 -6.921 7.305 1.00 93.38 214 VAL A CA 1
ATOM 1554 C C . VAL A 1 214 ? 2.192 -6.509 8.773 1.00 93.38 214 VAL A C 1
ATOM 1556 O O . VAL A 1 214 ? 2.102 -7.371 9.642 1.00 93.38 214 VAL A O 1
ATOM 1559 N N . ARG A 1 215 ? 2.319 -5.205 9.077 1.00 87.31 215 ARG A N 1
ATOM 1560 C CA . ARG A 1 215 ? 2.391 -4.707 10.471 1.00 87.31 215 ARG A CA 1
ATOM 1561 C C . ARG A 1 215 ? 1.166 -5.092 11.295 1.00 87.31 215 ARG A C 1
ATOM 1563 O O . ARG A 1 215 ? 1.278 -5.352 12.488 1.00 87.31 215 ARG A O 1
ATOM 1570 N N . SER A 1 216 ? 0.004 -5.124 10.651 1.00 81.75 216 SER A N 1
ATOM 1571 C CA . SER A 1 216 ? -1.268 -5.485 11.278 1.00 81.75 216 SER A CA 1
ATOM 1572 C C . SER A 1 216 ? -1.492 -7.002 11.376 1.00 81.75 216 SER A C 1
ATOM 1574 O O . SER A 1 216 ? -2.517 -7.428 11.900 1.00 81.75 216 SER A O 1
ATOM 1576 N N . GLY A 1 217 ? -0.567 -7.828 10.872 1.00 86.88 217 GLY A N 1
ATOM 1577 C CA . GLY A 1 217 ? -0.641 -9.289 10.943 1.00 86.88 217 GLY A CA 1
ATOM 1578 C C . GLY A 1 217 ? -1.609 -9.948 9.955 1.00 86.88 217 GLY A C 1
ATOM 1579 O O . GLY A 1 217 ? -1.779 -11.165 10.006 1.00 86.88 217 GLY A O 1
ATOM 1580 N N . PHE A 1 218 ? -2.216 -9.188 9.036 1.00 86.25 218 PHE A N 1
ATOM 1581 C CA . PHE A 1 218 ? -3.116 -9.719 8.002 1.00 86.25 218 PHE A CA 1
ATOM 1582 C C . PHE A 1 218 ? -2.372 -10.449 6.883 1.00 86.25 218 PHE A C 1
ATOM 1584 O O . PHE A 1 218 ? -2.963 -11.310 6.239 1.00 86.25 218 PHE A O 1
ATOM 1591 N N . ILE A 1 219 ? -1.093 -10.136 6.656 1.00 93.62 219 ILE A N 1
ATOM 1592 C CA . ILE A 1 219 ? -0.236 -10.806 5.670 1.00 93.62 219 ILE A CA 1
ATOM 1593 C C . ILE A 1 219 ? 0.859 -11.586 6.401 1.00 93.62 219 ILE A C 1
ATOM 1595 O O . ILE A 1 219 ? 1.606 -11.011 7.189 1.00 93.62 219 ILE A O 1
ATOM 1599 N N . GLN A 1 220 ? 0.977 -12.886 6.116 1.00 93.94 220 GLN A N 1
ATOM 1600 C CA . GLN A 1 220 ? 1.937 -13.787 6.773 1.00 93.94 220 GLN A CA 1
ATOM 1601 C C . GLN A 1 220 ? 3.136 -14.155 5.888 1.00 93.94 220 GLN A C 1
ATOM 1603 O O . GLN A 1 220 ? 4.038 -14.853 6.343 1.00 93.94 220 GLN A O 1
ATOM 1608 N N . GLY A 1 221 ? 3.170 -13.693 4.638 1.00 96.25 221 GLY A N 1
ATOM 1609 C CA . GLY A 1 221 ? 4.309 -13.843 3.733 1.00 96.25 221 GLY A CA 1
ATOM 1610 C C . GLY A 1 221 ? 4.197 -12.902 2.538 1.00 96.25 221 GLY A C 1
ATOM 1611 O O . GLY A 1 221 ? 3.101 -12.457 2.196 1.00 96.25 221 GLY A O 1
ATOM 1612 N N . VAL A 1 222 ? 5.322 -12.573 1.907 1.00 98.56 222 VAL A N 1
ATOM 1613 C CA . VAL A 1 222 ? 5.355 -11.614 0.793 1.00 98.56 222 VAL A CA 1
ATOM 1614 C C . VAL A 1 222 ? 6.144 -12.168 -0.390 1.00 98.56 222 VAL A C 1
ATOM 1616 O O . VAL A 1 222 ? 7.269 -12.642 -0.238 1.00 98.56 222 VAL A O 1
ATOM 1619 N N . LEU A 1 223 ? 5.553 -12.064 -1.583 1.00 98.75 223 LEU A N 1
ATOM 1620 C CA . LEU A 1 223 ? 6.237 -12.172 -2.870 1.00 98.75 223 LEU A CA 1
ATOM 1621 C C . LEU A 1 223 ? 6.323 -10.767 -3.480 1.00 98.75 223 LEU A C 1
ATOM 1623 O O . LEU A 1 223 ? 5.443 -10.330 -4.225 1.00 98.75 223 LEU A O 1
ATOM 1627 N N . ASP A 1 224 ? 7.389 -10.044 -3.155 1.00 98.69 224 ASP A N 1
ATOM 1628 C CA . ASP A 1 224 ? 7.634 -8.689 -3.646 1.00 98.69 224 ASP A CA 1
ATOM 1629 C C . ASP A 1 224 ? 8.273 -8.744 -5.042 1.00 98.69 224 ASP A C 1
ATOM 1631 O O . ASP A 1 224 ? 9.475 -8.544 -5.227 1.00 98.69 224 ASP A O 1
ATOM 1635 N N . VAL A 1 225 ? 7.469 -9.138 -6.032 1.00 98.75 225 VAL A N 1
ATOM 1636 C CA . VAL A 1 225 ? 7.927 -9.383 -7.406 1.00 98.75 225 VAL A CA 1
ATOM 1637 C C . VAL A 1 225 ? 8.223 -8.076 -8.142 1.00 98.75 225 VAL A C 1
ATOM 1639 O O . VAL A 1 225 ? 9.163 -8.017 -8.932 1.00 98.75 225 VAL A O 1
ATOM 1642 N N . THR A 1 226 ? 7.429 -7.034 -7.893 1.00 98.81 226 THR A N 1
ATOM 1643 C CA . THR A 1 226 ? 7.496 -5.751 -8.598 1.00 98.81 226 THR A CA 1
ATOM 1644 C C . THR A 1 226 ? 7.967 -4.644 -7.655 1.00 98.81 226 THR A C 1
ATOM 1646 O O . THR A 1 226 ? 7.166 -4.007 -6.974 1.00 98.81 226 THR A O 1
ATOM 1649 N N . THR A 1 227 ? 9.271 -4.377 -7.653 1.00 98.75 227 THR A N 1
ATOM 1650 C CA . THR A 1 227 ? 9.933 -3.411 -6.756 1.00 98.75 227 THR A CA 1
ATOM 1651 C C . THR A 1 227 ? 10.162 -2.032 -7.394 1.00 98.75 227 THR A C 1
ATOM 1653 O O . THR A 1 227 ? 10.930 -1.226 -6.874 1.00 98.75 227 THR A O 1
ATOM 1656 N N . THR A 1 228 ? 9.458 -1.729 -8.492 1.00 98.69 228 THR A N 1
ATOM 1657 C CA . THR A 1 228 ? 9.549 -0.477 -9.278 1.00 98.69 228 THR A CA 1
ATOM 1658 C C . THR A 1 228 ? 9.430 0.818 -8.464 1.00 98.69 228 THR A C 1
ATOM 1660 O O . THR A 1 228 ? 10.070 1.810 -8.793 1.00 98.69 228 THR A O 1
ATOM 1663 N N . GLU A 1 229 ? 8.718 0.801 -7.333 1.00 98.69 229 GLU A N 1
ATOM 1664 C CA . GLU A 1 229 ? 8.574 1.964 -6.441 1.00 98.69 229 GLU A CA 1
ATOM 1665 C C . GLU A 1 229 ? 9.933 2.500 -5.935 1.00 98.69 229 GLU A C 1
ATOM 1667 O O . GLU A 1 229 ? 10.057 3.688 -5.634 1.00 98.69 229 GLU A O 1
ATOM 1672 N N . VAL A 1 230 ? 10.962 1.640 -5.883 1.00 98.88 230 VAL A N 1
ATOM 1673 C CA . VAL A 1 230 ? 12.348 2.006 -5.544 1.00 98.88 230 VAL A CA 1
ATOM 1674 C C . VAL A 1 230 ? 12.992 2.861 -6.641 1.00 98.88 230 VAL A C 1
ATOM 1676 O O . VAL A 1 230 ? 13.746 3.784 -6.328 1.00 98.88 230 VAL A O 1
ATOM 1679 N N . ALA A 1 231 ? 12.695 2.588 -7.916 1.00 98.69 231 ALA A N 1
ATOM 1680 C CA . ALA A 1 231 ? 13.206 3.384 -9.028 1.00 98.69 231 ALA A CA 1
ATOM 1681 C C . ALA A 1 231 ? 12.652 4.812 -8.963 1.00 98.69 231 ALA A C 1
ATOM 1683 O O . ALA A 1 231 ? 13.414 5.780 -9.030 1.00 98.69 231 ALA A O 1
ATOM 1684 N N . ASP A 1 232 ? 11.345 4.938 -8.733 1.00 98.44 232 ASP A N 1
ATOM 1685 C CA . ASP A 1 232 ? 10.689 6.224 -8.529 1.00 98.44 232 ASP A CA 1
ATOM 1686 C C . ASP A 1 232 ? 11.234 6.965 -7.304 1.00 98.44 232 ASP A C 1
ATOM 1688 O O . ASP A 1 232 ? 11.502 8.160 -7.401 1.00 98.44 232 ASP A O 1
ATOM 1692 N N . HIS A 1 233 ? 11.463 6.280 -6.180 1.00 98.44 233 HIS A N 1
ATOM 1693 C CA . HIS A 1 233 ? 12.036 6.899 -4.977 1.00 98.44 233 HIS A CA 1
ATOM 1694 C C . HIS A 1 233 ? 13.430 7.487 -5.225 1.00 98.44 233 HIS A C 1
ATOM 1696 O O . HIS A 1 233 ? 13.715 8.620 -4.844 1.00 98.44 233 HIS A O 1
ATOM 1702 N N . ILE A 1 234 ? 14.298 6.745 -5.914 1.00 98.31 234 ILE A N 1
ATOM 1703 C CA . ILE A 1 234 ? 15.697 7.144 -6.119 1.00 98.31 234 ILE A CA 1
ATOM 1704 C C . ILE A 1 234 ? 15.853 8.212 -7.206 1.00 98.31 234 ILE A C 1
ATOM 1706 O O . ILE A 1 234 ? 16.753 9.049 -7.115 1.00 98.31 234 ILE A O 1
ATOM 1710 N N . VAL A 1 235 ? 15.018 8.179 -8.247 1.00 98.06 235 VAL A N 1
ATOM 1711 C CA . VAL A 1 235 ? 15.133 9.093 -9.397 1.00 98.06 235 VAL A CA 1
ATOM 1712 C C . VAL A 1 235 ? 14.199 10.304 -9.277 1.00 98.06 235 VAL A C 1
ATOM 1714 O O . VAL A 1 235 ? 14.497 11.356 -9.842 1.00 98.06 235 VAL A O 1
ATOM 1717 N N . GLY A 1 236 ? 13.108 10.194 -8.516 1.00 96.81 236 GLY A N 1
ATOM 1718 C CA . GLY A 1 236 ? 12.105 11.250 -8.338 1.00 96.81 236 GLY A CA 1
ATOM 1719 C C . GLY A 1 236 ? 10.870 11.087 -9.230 1.00 96.81 236 GLY A C 1
ATOM 1720 O O . GLY A 1 236 ? 10.410 12.062 -9.826 1.00 96.81 236 GLY A O 1
ATOM 1721 N N . GLY A 1 237 ? 10.360 9.860 -9.352 1.00 96.75 237 GLY A N 1
ATOM 1722 C CA . GLY A 1 237 ? 9.100 9.546 -10.030 1.00 96.75 237 GLY A CA 1
ATOM 1723 C C . GLY A 1 237 ? 7.858 9.800 -9.163 1.00 96.75 237 GLY A C 1
ATOM 1724 O O . GLY A 1 237 ? 7.947 10.103 -7.973 1.00 96.75 237 GLY A O 1
ATOM 1725 N N . VAL A 1 238 ? 6.674 9.702 -9.771 1.00 94.44 238 VAL A N 1
ATOM 1726 C CA . VAL A 1 238 ? 5.382 10.041 -9.134 1.00 94.44 238 VAL A CA 1
ATOM 1727 C C . VAL A 1 238 ? 4.749 8.885 -8.351 1.00 94.44 238 VAL A C 1
ATOM 1729 O O . VAL A 1 238 ? 3.758 9.089 -7.653 1.00 94.44 238 VAL A O 1
ATOM 1732 N N . MET A 1 239 ? 5.300 7.678 -8.466 1.00 96.25 239 MET A N 1
ATOM 1733 C CA . MET A 1 239 ? 4.849 6.440 -7.822 1.00 96.25 239 MET A CA 1
ATOM 1734 C C . MET A 1 239 ? 5.906 5.886 -6.849 1.00 96.25 239 MET A C 1
ATOM 1736 O O . MET A 1 239 ? 6.047 4.676 -6.676 1.00 96.25 239 MET A O 1
ATOM 1740 N N . ALA A 1 240 ? 6.656 6.786 -6.213 1.00 96.69 240 ALA A N 1
ATOM 1741 C CA . ALA A 1 240 ? 7.739 6.459 -5.294 1.00 96.69 240 ALA A CA 1
ATOM 1742 C C . ALA A 1 240 ? 7.255 5.771 -4.011 1.00 96.69 240 ALA A C 1
ATOM 1744 O O . ALA A 1 240 ? 6.225 6.139 -3.435 1.00 96.69 240 ALA A O 1
ATOM 1745 N N . CYS A 1 241 ? 8.045 4.811 -3.523 1.00 97.12 241 CYS A N 1
ATOM 1746 C CA . CYS A 1 241 ? 7.982 4.411 -2.120 1.00 97.12 241 CYS A CA 1
ATOM 1747 C C . CYS A 1 241 ? 8.618 5.490 -1.224 1.00 97.12 241 CYS A C 1
ATOM 1749 O O . CYS A 1 241 ? 9.076 6.525 -1.700 1.00 97.12 241 CYS A O 1
ATOM 1751 N N . ASP A 1 242 ? 8.640 5.251 0.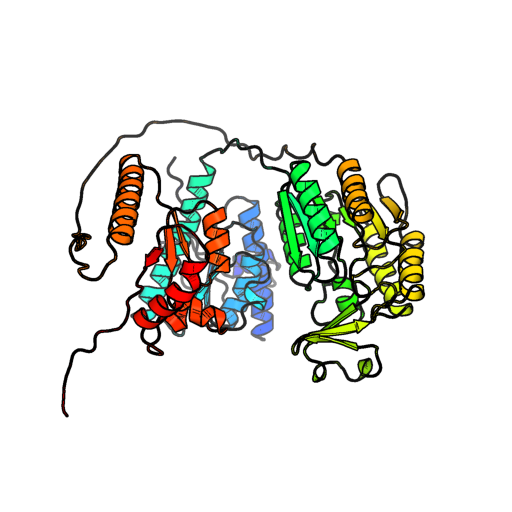086 1.00 94.81 242 ASP A N 1
ATOM 1752 C CA . ASP A 1 242 ? 9.431 6.050 1.022 1.00 94.81 242 ASP A CA 1
ATOM 1753 C C . ASP A 1 242 ? 10.674 5.272 1.496 1.00 94.81 242 ASP A C 1
ATOM 1755 O O . ASP A 1 242 ? 10.843 4.085 1.204 1.00 94.81 242 ASP A O 1
ATOM 1759 N N . GLU A 1 243 ? 11.553 5.943 2.247 1.00 96.88 243 GLU A N 1
ATOM 1760 C CA . GLU A 1 243 ? 12.784 5.359 2.805 1.00 96.88 243 GLU A CA 1
ATOM 1761 C C . GLU A 1 243 ? 12.535 4.126 3.686 1.00 96.88 243 GLU A C 1
ATOM 1763 O O . GLU A 1 243 ? 13.473 3.382 3.964 1.00 96.88 243 GLU A O 1
ATOM 1768 N N . SER A 1 244 ? 11.301 3.897 4.152 1.00 96.44 244 SER A N 1
ATOM 1769 C CA . SER A 1 244 ? 10.963 2.755 5.006 1.00 96.44 244 SER A CA 1
ATOM 1770 C C . SER A 1 244 ? 10.616 1.481 4.234 1.00 96.44 244 SER A C 1
ATOM 1772 O O . SER A 1 244 ? 10.360 0.451 4.857 1.00 96.44 244 SER A O 1
ATOM 1774 N N . ARG A 1 245 ? 10.641 1.508 2.892 1.00 98.31 245 ARG A N 1
ATOM 1775 C CA . ARG A 1 245 ? 10.317 0.333 2.073 1.00 98.31 245 ARG A CA 1
ATOM 1776 C C . ARG A 1 245 ? 11.134 -0.892 2.502 1.00 98.31 245 ARG A C 1
ATOM 1778 O O . ARG A 1 245 ? 12.347 -0.814 2.700 1.00 98.31 245 ARG A O 1
ATOM 1785 N N . PHE A 1 246 ? 10.430 -2.013 2.614 1.00 98.19 246 PHE A N 1
ATOM 1786 C CA . PHE A 1 246 ? 10.814 -3.331 3.124 1.00 98.19 246 PHE A CA 1
ATOM 1787 C C . PHE A 1 246 ? 10.913 -3.461 4.652 1.00 98.19 246 PHE A C 1
ATOM 1789 O O . PHE A 1 246 ? 10.875 -4.591 5.147 1.00 98.19 246 PHE A O 1
ATOM 1796 N N . ASP A 1 247 ? 10.978 -2.362 5.415 1.00 97.75 247 ASP A N 1
ATOM 1797 C CA . ASP A 1 247 ? 11.213 -2.419 6.866 1.00 97.75 247 ASP A CA 1
ATOM 1798 C C . ASP A 1 247 ? 10.095 -3.173 7.590 1.00 97.75 247 ASP A C 1
ATOM 1800 O O . ASP A 1 247 ? 10.377 -4.027 8.421 1.00 97.75 247 ASP A O 1
ATOM 1804 N N . ALA A 1 248 ? 8.825 -2.963 7.217 1.00 95.94 248 ALA A N 1
ATOM 1805 C CA . ALA A 1 248 ? 7.709 -3.682 7.839 1.00 95.94 248 ALA A CA 1
ATOM 1806 C C . ALA A 1 248 ? 7.840 -5.205 7.721 1.00 95.94 248 ALA A C 1
ATOM 1808 O O . ALA A 1 248 ? 7.539 -5.929 8.667 1.00 95.94 248 ALA A O 1
ATOM 1809 N N . ILE A 1 249 ? 8.281 -5.686 6.559 1.00 96.94 249 ILE A N 1
ATOM 1810 C CA . ILE A 1 249 ? 8.432 -7.114 6.270 1.00 96.94 249 ILE A CA 1
ATOM 1811 C C . ILE A 1 249 ? 9.577 -7.683 7.111 1.00 96.94 249 ILE A C 1
ATOM 1813 O O . ILE A 1 249 ? 9.423 -8.719 7.760 1.00 96.94 249 ILE A O 1
ATOM 1817 N N . ILE A 1 250 ? 10.700 -6.961 7.144 1.00 95.75 250 ILE A N 1
ATOM 1818 C CA . ILE A 1 250 ? 11.900 -7.315 7.905 1.00 95.75 250 ILE A CA 1
ATOM 1819 C C . ILE A 1 250 ? 11.615 -7.342 9.412 1.00 95.75 250 ILE A C 1
ATOM 1821 O O . ILE A 1 250 ? 11.947 -8.324 10.081 1.00 95.75 250 ILE A O 1
ATOM 1825 N N . ASP A 1 251 ? 10.970 -6.301 9.934 1.00 95.25 251 ASP A N 1
ATOM 1826 C CA . ASP A 1 251 ? 10.681 -6.129 11.358 1.00 95.25 251 ASP A CA 1
ATOM 1827 C C . ASP A 1 251 ? 9.687 -7.181 11.870 1.00 95.25 251 ASP A C 1
ATOM 1829 O O . ASP A 1 251 ? 9.843 -7.693 12.981 1.00 95.25 251 ASP A O 1
ATOM 1833 N N . ASN A 1 252 ? 8.702 -7.560 11.044 1.00 94.44 252 ASN A N 1
ATOM 1834 C CA . ASN A 1 252 ? 7.723 -8.604 11.372 1.00 94.44 252 ASN A CA 1
ATOM 1835 C C . ASN A 1 252 ? 8.235 -10.028 11.108 1.00 94.44 252 ASN A C 1
ATOM 1837 O O . ASN A 1 252 ? 7.550 -10.992 11.447 1.00 94.44 252 ASN A O 1
ATOM 1841 N N . LYS A 1 253 ? 9.445 -10.176 10.551 1.00 95.56 253 LYS A N 1
ATOM 1842 C CA . LYS A 1 253 ? 10.132 -11.464 10.353 1.00 95.56 253 LYS A CA 1
ATOM 1843 C C . LYS A 1 253 ? 9.309 -12.489 9.565 1.00 95.56 253 LYS A C 1
ATOM 1845 O O . LYS A 1 253 ? 9.396 -13.690 9.834 1.00 95.56 253 LYS A O 1
ATOM 1850 N N . ILE A 1 254 ? 8.514 -12.023 8.603 1.00 93.88 254 ILE A N 1
ATOM 1851 C CA . ILE A 1 254 ? 7.727 -12.903 7.738 1.00 93.88 254 ILE A CA 1
ATOM 1852 C C . ILE A 1 254 ? 8.552 -13.357 6.519 1.00 93.88 254 ILE A C 1
ATOM 1854 O O . ILE A 1 254 ? 9.417 -12.611 6.059 1.00 93.88 254 ILE A O 1
ATOM 1858 N N . PRO A 1 255 ? 8.291 -14.556 5.968 1.00 94.94 255 PRO A N 1
ATOM 1859 C CA . PRO A 1 255 ? 8.952 -15.048 4.760 1.00 94.94 255 PRO A CA 1
ATOM 1860 C C . PRO A 1 255 ? 8.830 -14.071 3.584 1.00 94.94 255 PRO A C 1
ATOM 1862 O O . PRO A 1 255 ? 7.724 -13.633 3.248 1.00 94.94 255 PRO A O 1
ATOM 1865 N N . LEU A 1 256 ? 9.963 -13.768 2.944 1.00 98.00 256 LEU A N 1
ATOM 1866 C CA . LEU A 1 256 ? 10.048 -12.825 1.829 1.00 98.00 256 LEU A CA 1
ATOM 1867 C C . LEU A 1 256 ? 10.736 -13.459 0.618 1.00 98.00 256 LEU A C 1
ATOM 1869 O O . LEU A 1 256 ? 11.919 -13.797 0.665 1.00 98.00 256 LEU A O 1
ATOM 1873 N N . VAL A 1 257 ? 10.026 -13.520 -0.504 1.00 98.69 257 VAL A N 1
ATOM 1874 C CA . VAL A 1 257 ? 10.642 -13.691 -1.823 1.00 98.69 257 VAL A CA 1
ATOM 1875 C C . VAL A 1 257 ? 10.608 -12.352 -2.546 1.00 98.69 257 VAL A C 1
ATOM 1877 O O . VAL A 1 257 ? 9.537 -11.785 -2.732 1.00 98.69 257 VAL A O 1
ATOM 1880 N N . LEU A 1 258 ? 11.766 -11.840 -2.954 1.00 98.75 258 LEU A N 1
ATOM 1881 C CA . LEU A 1 258 ? 11.892 -10.546 -3.629 1.00 98.75 258 LEU A CA 1
ATOM 1882 C C . LEU A 1 258 ? 12.376 -10.728 -5.070 1.00 98.75 258 LEU A C 1
ATOM 1884 O O . LEU A 1 258 ? 13.181 -11.613 -5.360 1.00 98.75 258 LEU A O 1
ATOM 1888 N N . SER A 1 259 ? 11.908 -9.869 -5.975 1.00 98.88 259 SER A N 1
ATOM 1889 C CA . SER A 1 259 ? 12.432 -9.752 -7.335 1.00 98.88 259 SER A CA 1
ATOM 1890 C C . SER A 1 259 ? 12.582 -8.286 -7.763 1.00 98.88 259 SER A C 1
ATOM 1892 O O . SER A 1 259 ? 12.482 -7.361 -6.958 1.00 98.88 259 SER A O 1
ATOM 1894 N N . VAL A 1 260 ? 12.891 -8.077 -9.039 1.00 98.81 260 VAL A N 1
ATOM 1895 C CA . VAL A 1 260 ? 13.313 -6.796 -9.629 1.00 98.81 260 VAL A CA 1
ATOM 1896 C C . VAL A 1 260 ? 12.336 -6.284 -10.688 1.00 98.81 260 VAL A C 1
ATOM 1898 O O . VAL A 1 260 ? 12.701 -5.515 -11.576 1.00 98.81 260 VAL A O 1
ATOM 1901 N N . GLY A 1 261 ? 11.086 -6.743 -10.632 1.00 98.81 261 GLY A N 1
ATOM 1902 C CA . GLY A 1 261 ? 10.084 -6.445 -11.640 1.00 98.81 261 GLY A CA 1
ATOM 1903 C C . GLY A 1 261 ? 9.836 -4.954 -11.808 1.00 98.81 261 GLY A C 1
ATOM 1904 O O . GLY A 1 261 ? 9.642 -4.229 -10.831 1.00 98.81 261 GLY A O 1
ATOM 1905 N N . ALA A 1 262 ? 9.817 -4.522 -13.066 1.00 98.69 262 ALA A N 1
ATOM 1906 C CA . ALA A 1 262 ? 9.610 -3.140 -13.477 1.00 98.69 262 ALA A CA 1
ATOM 1907 C C . ALA A 1 262 ? 10.636 -2.118 -12.924 1.00 98.69 262 ALA A C 1
ATOM 1909 O O . ALA A 1 262 ? 10.390 -0.916 -12.979 1.00 98.69 262 ALA A O 1
ATOM 1910 N N . LEU A 1 263 ? 11.809 -2.536 -12.424 1.00 98.69 263 LEU A N 1
ATOM 1911 C CA . LEU A 1 263 ? 12.900 -1.598 -12.080 1.00 98.69 263 LEU A CA 1
ATOM 1912 C C . LEU A 1 263 ? 13.550 -0.941 -13.318 1.00 98.69 263 LEU A C 1
ATOM 1914 O O . LEU A 1 263 ? 14.430 -0.086 -13.201 1.00 98.69 263 LEU A O 1
ATOM 1918 N N . ASP A 1 264 ? 13.106 -1.300 -14.522 1.00 98.69 264 ASP A N 1
ATOM 1919 C CA . ASP A 1 264 ? 13.493 -0.678 -15.783 1.00 98.69 264 ASP A CA 1
ATOM 1920 C C . ASP A 1 264 ? 12.802 0.666 -16.048 1.00 98.69 264 ASP A C 1
ATOM 1922 O O . ASP A 1 264 ? 13.158 1.348 -17.010 1.00 98.69 264 ASP A O 1
ATOM 1926 N N . MET A 1 265 ? 11.839 1.079 -15.223 1.00 98.56 265 MET A N 1
ATOM 1927 C CA . MET A 1 265 ? 11.073 2.303 -15.449 1.00 98.56 265 MET A CA 1
ATOM 1928 C C . MET A 1 265 ? 10.961 3.192 -14.217 1.00 98.56 265 MET A C 1
ATOM 1930 O O . MET A 1 265 ? 10.919 2.708 -13.093 1.00 98.56 265 MET A O 1
ATOM 1934 N N . VAL A 1 266 ? 10.907 4.499 -14.478 1.00 98.56 266 VAL A N 1
ATOM 1935 C CA . VAL A 1 266 ? 10.483 5.541 -13.538 1.00 98.56 266 VAL A CA 1
ATOM 1936 C C . VAL A 1 266 ? 9.205 6.168 -14.070 1.00 98.56 266 VAL A C 1
ATOM 1938 O O . VAL A 1 266 ? 9.125 6.494 -15.264 1.00 98.56 266 VAL A O 1
ATOM 1941 N N . ASN A 1 267 ? 8.218 6.361 -13.204 1.00 97.50 267 ASN A N 1
ATOM 1942 C CA . ASN A 1 267 ? 6.893 6.789 -13.614 1.00 97.50 267 ASN A CA 1
ATOM 1943 C C . ASN A 1 267 ? 6.749 8.308 -13.510 1.00 97.50 267 ASN A C 1
ATOM 1945 O O . ASN A 1 267 ? 7.066 8.931 -12.498 1.00 97.50 267 ASN A O 1
ATOM 1949 N N . PHE A 1 268 ? 6.188 8.907 -14.555 1.00 96.44 268 PHE A N 1
ATOM 1950 C CA . PHE A 1 268 ? 5.777 10.305 -14.588 1.00 96.44 268 PHE A CA 1
ATOM 1951 C C . PHE A 1 268 ? 4.332 10.433 -15.068 1.00 96.44 268 PHE A C 1
ATOM 1953 O O . PHE A 1 268 ? 3.717 9.474 -15.546 1.00 96.44 268 PHE A O 1
ATOM 1960 N N . GLY A 1 269 ? 3.793 11.645 -14.945 1.00 92.38 269 GLY A N 1
ATOM 1961 C CA . GLY A 1 269 ? 2.493 11.998 -15.493 1.00 92.38 269 GLY A CA 1
ATOM 1962 C C . GLY A 1 269 ? 2.502 12.111 -17.023 1.00 92.38 269 GLY A C 1
ATOM 1963 O O . GLY A 1 269 ? 3.240 11.430 -17.747 1.00 92.38 269 GLY A O 1
ATOM 1964 N N . ALA A 1 270 ? 1.676 13.018 -17.538 1.00 92.81 270 ALA A N 1
ATOM 1965 C CA . ALA A 1 270 ? 1.693 13.377 -18.949 1.00 92.81 270 ALA A CA 1
ATOM 1966 C C . ALA A 1 270 ? 3.093 13.859 -19.382 1.00 92.81 270 ALA A C 1
ATOM 1968 O O . ALA A 1 270 ? 3.880 14.348 -18.569 1.00 92.81 270 ALA A O 1
ATOM 1969 N N . ARG A 1 271 ? 3.434 13.695 -20.665 1.00 91.38 271 ARG A N 1
ATOM 1970 C CA . ARG A 1 271 ? 4.793 13.948 -21.186 1.00 91.38 271 ARG A CA 1
ATOM 1971 C C . ARG A 1 271 ? 5.319 15.354 -20.867 1.00 91.38 271 ARG A C 1
ATOM 1973 O O . ARG A 1 271 ? 6.511 15.525 -20.651 1.00 91.38 271 ARG A O 1
ATOM 1980 N N . ASP A 1 272 ? 4.439 16.341 -20.861 1.00 93.19 272 ASP A N 1
ATOM 1981 C CA . ASP A 1 272 ? 4.713 17.744 -20.549 1.00 93.19 272 ASP A CA 1
ATOM 1982 C C . ASP A 1 272 ? 4.980 18.008 -19.059 1.00 93.19 272 ASP A C 1
ATOM 1984 O O . ASP A 1 272 ? 5.552 19.037 -18.713 1.00 93.19 272 ASP A O 1
ATOM 1988 N N . THR A 1 273 ? 4.616 17.072 -18.182 1.00 94.00 273 THR A N 1
ATOM 1989 C CA . THR A 1 273 ? 4.899 17.136 -16.738 1.00 94.00 273 THR A CA 1
ATOM 1990 C C . THR A 1 273 ? 6.270 16.569 -16.360 1.00 94.00 273 THR A C 1
ATOM 1992 O O . THR A 1 273 ? 6.684 16.698 -15.208 1.00 94.00 273 THR A O 1
ATOM 1995 N N . ILE A 1 274 ? 6.985 15.943 -17.304 1.00 94.88 274 ILE A N 1
ATOM 1996 C CA . ILE A 1 274 ? 8.313 15.370 -17.055 1.00 94.88 274 ILE A CA 1
ATOM 1997 C C . ILE A 1 274 ? 9.303 16.512 -16.754 1.00 94.88 274 ILE A C 1
ATOM 1999 O O . ILE A 1 274 ? 9.418 17.438 -17.563 1.00 94.88 274 ILE A O 1
ATOM 2003 N N . PRO A 1 275 ? 10.051 16.461 -15.633 1.00 95.69 275 PRO A N 1
ATOM 2004 C CA . PRO A 1 275 ? 11.052 17.473 -15.309 1.00 95.69 275 PRO A CA 1
ATOM 2005 C C . PRO A 1 275 ? 12.067 17.685 -16.439 1.00 95.69 275 PRO A C 1
ATOM 2007 O O . PRO A 1 275 ? 12.561 16.724 -17.027 1.00 95.69 275 PRO A O 1
ATOM 2010 N N . ALA A 1 276 ? 12.444 18.941 -16.700 1.00 94.44 276 ALA A N 1
ATOM 2011 C CA . ALA A 1 276 ? 13.341 19.301 -17.806 1.00 94.44 276 ALA A CA 1
ATOM 2012 C C . ALA A 1 276 ? 14.696 18.566 -17.768 1.00 94.44 276 ALA A C 1
ATOM 2014 O O . ALA A 1 276 ? 15.254 18.255 -18.816 1.00 94.44 276 ALA A O 1
ATOM 2015 N N . ALA A 1 277 ? 15.187 18.220 -16.573 1.00 95.00 277 ALA A N 1
ATOM 2016 C CA . ALA A 1 277 ? 16.407 17.429 -16.384 1.00 95.00 277 ALA A CA 1
ATOM 2017 C C . ALA A 1 277 ? 16.339 16.016 -17.003 1.00 95.00 277 ALA A C 1
ATOM 2019 O O . ALA A 1 277 ? 17.371 15.385 -17.213 1.00 95.00 277 ALA A O 1
ATOM 2020 N N . PHE A 1 278 ? 15.137 15.520 -17.305 1.00 96.00 278 PHE A N 1
ATOM 2021 C CA . PHE A 1 278 ? 14.891 14.202 -17.885 1.00 96.00 278 PHE A CA 1
ATOM 2022 C C . PHE A 1 278 ? 14.401 14.257 -19.340 1.00 96.00 278 PHE A C 1
ATOM 2024 O O . PHE A 1 278 ? 14.060 13.219 -19.903 1.00 96.00 278 PHE A O 1
ATOM 2031 N N . ALA A 1 279 ? 14.373 15.435 -19.972 1.00 88.19 279 ALA A N 1
ATOM 2032 C CA . ALA A 1 279 ? 13.798 15.613 -21.308 1.00 88.19 279 ALA A CA 1
ATOM 2033 C C . ALA A 1 279 ? 14.473 14.749 -22.394 1.00 88.19 279 ALA A C 1
ATOM 2035 O O . ALA A 1 279 ? 13.785 14.237 -23.279 1.00 88.19 279 ALA A O 1
ATOM 2036 N N . ASP A 1 280 ? 15.789 14.538 -22.285 1.00 93.50 280 ASP A N 1
ATOM 2037 C CA . ASP A 1 280 ? 16.595 13.761 -23.243 1.00 93.50 280 ASP A CA 1
ATOM 2038 C C . ASP A 1 280 ? 16.626 12.253 -22.940 1.00 93.50 280 ASP A C 1
ATOM 2040 O O . ASP A 1 280 ? 17.293 11.471 -23.621 1.00 93.50 280 ASP A O 1
ATOM 2044 N N . ARG A 1 281 ? 15.916 11.814 -21.897 1.00 97.31 281 ARG A N 1
ATOM 2045 C CA . ARG A 1 281 ? 15.857 10.403 -21.516 1.00 97.31 281 ARG A CA 1
ATOM 2046 C C . ARG A 1 281 ? 14.940 9.625 -22.457 1.00 97.31 281 ARG A C 1
ATOM 2048 O O . ARG A 1 281 ? 14.076 10.165 -23.147 1.00 97.31 281 ARG A O 1
ATOM 2055 N N . LYS A 1 282 ? 15.106 8.302 -22.473 1.00 97.25 282 LYS A N 1
ATOM 2056 C CA . LYS A 1 282 ? 14.264 7.404 -23.267 1.00 97.25 282 LYS A CA 1
ATOM 2057 C C . LYS A 1 282 ? 12.880 7.286 -22.622 1.00 97.25 282 LYS A C 1
ATOM 2059 O O . LYS A 1 282 ? 12.718 6.591 -21.621 1.00 97.25 282 LYS A O 1
ATOM 2064 N N . ILE A 1 283 ? 11.901 7.980 -23.202 1.00 97.19 283 ILE A N 1
ATOM 2065 C CA . ILE A 1 283 ? 10.516 8.028 -22.715 1.00 97.19 283 ILE A CA 1
ATOM 2066 C C . ILE A 1 283 ? 9.609 7.121 -23.549 1.00 97.19 283 ILE A C 1
ATOM 2068 O O . ILE A 1 283 ? 9.588 7.209 -24.776 1.00 97.19 283 ILE A O 1
ATOM 2072 N N . HIS A 1 284 ? 8.799 6.311 -22.875 1.00 95.56 284 HIS A N 1
ATOM 2073 C CA . HIS A 1 284 ? 7.683 5.574 -23.453 1.00 95.56 284 HIS A CA 1
ATOM 2074 C C . HIS A 1 284 ? 6.359 6.182 -22.976 1.00 95.56 284 HIS A C 1
ATOM 2076 O O . HIS A 1 284 ? 6.087 6.246 -21.779 1.00 95.56 284 HIS A O 1
ATOM 2082 N N . ILE A 1 285 ? 5.521 6.642 -23.906 1.00 93.81 285 ILE A N 1
ATOM 2083 C CA . ILE A 1 285 ? 4.201 7.196 -23.580 1.00 93.81 285 ILE A CA 1
ATOM 2084 C C . ILE A 1 285 ? 3.227 6.027 -23.443 1.00 93.81 285 ILE A C 1
ATOM 2086 O O . ILE A 1 285 ? 2.796 5.467 -24.448 1.00 93.81 285 ILE A O 1
ATOM 2090 N N . HIS A 1 286 ? 2.889 5.660 -22.207 1.00 87.50 286 HIS A N 1
ATOM 2091 C CA . HIS A 1 286 ? 1.954 4.568 -21.952 1.00 87.50 286 HIS A CA 1
ATOM 2092 C C . HIS A 1 286 ? 0.515 4.992 -22.278 1.00 87.50 286 HIS A C 1
ATOM 2094 O O . HIS A 1 286 ? -0.226 4.270 -22.943 1.00 87.50 286 HIS A O 1
ATOM 2100 N N . ASN A 1 287 ? 0.122 6.190 -21.839 1.00 88.56 287 ASN A N 1
ATOM 2101 C CA . ASN A 1 287 ? -1.141 6.824 -22.206 1.00 88.56 287 ASN A CA 1
ATOM 2102 C C . ASN A 1 287 ? -1.038 8.355 -22.055 1.00 88.56 287 ASN A C 1
ATOM 2104 O O . ASN A 1 287 ? 0.024 8.893 -21.757 1.00 88.56 287 ASN A O 1
ATOM 2108 N N . LYS A 1 288 ? -2.145 9.084 -22.257 1.00 86.62 288 LYS A N 1
ATOM 2109 C CA . LYS A 1 288 ? -2.157 10.558 -22.166 1.00 86.62 288 LYS A CA 1
ATOM 2110 C C . LYS A 1 288 ? -1.779 11.110 -20.783 1.00 86.62 288 LYS A C 1
ATOM 2112 O O . LYS A 1 288 ? -1.386 12.264 -20.704 1.00 86.62 288 LYS A O 1
ATOM 2117 N N . GLN A 1 289 ? -1.940 10.322 -19.724 1.00 89.81 289 GLN A N 1
ATOM 2118 C CA . GLN A 1 289 ? -1.723 10.717 -18.330 1.00 89.81 289 GLN A CA 1
ATOM 2119 C C . GLN A 1 289 ? -0.451 10.115 -17.723 1.00 89.81 289 GLN A C 1
ATOM 2121 O O . GLN A 1 289 ? -0.060 10.541 -16.644 1.00 89.81 289 GLN A O 1
ATOM 2126 N N . VAL A 1 290 ? 0.174 9.126 -18.374 1.00 91.25 290 VAL A N 1
ATOM 2127 C CA . VAL A 1 290 ? 1.306 8.373 -17.818 1.00 91.25 290 VAL A CA 1
ATOM 2128 C C . VAL A 1 290 ? 2.390 8.177 -18.868 1.00 91.25 290 VAL A C 1
ATOM 2130 O O . VAL A 1 290 ? 2.150 7.619 -19.945 1.00 91.25 290 VAL A O 1
ATOM 2133 N N . SER A 1 291 ? 3.601 8.581 -18.502 1.00 95.50 291 SER A N 1
ATOM 2134 C CA . SER A 1 291 ? 4.824 8.384 -19.272 1.00 95.50 291 SER A CA 1
ATOM 2135 C C . SER A 1 291 ? 5.835 7.624 -18.424 1.00 95.50 291 SER A C 1
ATOM 2137 O O . SER A 1 291 ? 5.988 7.896 -17.237 1.00 95.50 291 SER A O 1
ATOM 2139 N N . LEU A 1 292 ? 6.536 6.679 -19.038 1.00 97.56 292 LEU A N 1
ATOM 2140 C CA . LEU A 1 292 ? 7.562 5.865 -18.398 1.00 97.56 292 LEU A CA 1
ATOM 2141 C C . LEU A 1 292 ? 8.928 6.320 -18.901 1.00 97.56 292 LEU A C 1
ATOM 2143 O O . LEU A 1 292 ? 9.100 6.538 -20.102 1.00 97.56 292 LEU A O 1
ATOM 2147 N N . MET A 1 293 ? 9.905 6.444 -18.012 1.00 98.50 293 MET A N 1
ATOM 2148 C CA . MET A 1 293 ? 11.290 6.767 -18.350 1.00 98.50 293 MET A CA 1
ATOM 2149 C C . MET A 1 293 ? 12.186 5.554 -18.111 1.00 98.50 293 MET A C 1
ATOM 2151 O O . MET A 1 293 ? 12.188 5.016 -17.010 1.00 98.50 293 MET A O 1
ATOM 2155 N N . ARG A 1 294 ? 12.982 5.146 -19.109 1.00 98.69 294 ARG A N 1
ATOM 2156 C CA . ARG A 1 294 ? 13.908 4.009 -18.972 1.00 98.69 294 ARG A CA 1
ATOM 2157 C C . ARG A 1 294 ? 15.014 4.331 -17.973 1.00 98.69 294 ARG A C 1
ATOM 2159 O O . ARG A 1 294 ? 15.709 5.336 -18.149 1.00 98.69 294 ARG A O 1
ATOM 2166 N N . THR A 1 295 ? 15.217 3.467 -16.985 1.00 98.75 295 THR A N 1
ATOM 2167 C CA . THR A 1 295 ? 16.322 3.568 -16.019 1.00 98.75 295 THR A CA 1
ATOM 2168 C C . THR A 1 295 ? 17.664 3.223 -16.660 1.00 98.75 295 THR A C 1
ATOM 2170 O O . THR A 1 295 ? 17.739 2.388 -17.559 1.00 98.75 295 THR A O 1
ATOM 2173 N N . THR A 1 296 ? 18.722 3.893 -16.210 1.00 98.69 296 THR A N 1
ATOM 2174 C CA . THR A 1 296 ? 20.105 3.704 -16.674 1.00 98.69 296 THR A CA 1
ATOM 2175 C C . THR A 1 296 ? 20.854 2.662 -15.848 1.00 98.69 296 THR A C 1
ATOM 2177 O O . THR A 1 296 ? 20.462 2.338 -14.727 1.00 98.69 296 THR A O 1
ATOM 2180 N N . VAL A 1 297 ? 21.993 2.199 -16.363 1.00 98.75 297 VAL A N 1
ATOM 2181 C CA . VAL A 1 297 ? 22.956 1.344 -15.649 1.00 98.75 297 VAL A CA 1
ATOM 2182 C C . VAL A 1 297 ? 23.320 1.913 -14.266 1.00 98.75 297 VAL A C 1
ATOM 2184 O O . VAL A 1 297 ? 23.238 1.207 -13.263 1.00 98.75 297 VAL A O 1
ATOM 2187 N N . GLU A 1 298 ? 23.656 3.204 -14.182 1.00 98.56 298 GLU A N 1
ATOM 2188 C CA . GLU A 1 298 ? 24.066 3.845 -12.922 1.00 98.56 298 GLU A CA 1
ATOM 2189 C C . GLU A 1 298 ? 22.920 3.987 -11.913 1.00 98.56 298 GLU A C 1
ATOM 2191 O O . GLU A 1 298 ? 23.128 3.867 -10.707 1.00 98.56 298 GLU A O 1
ATOM 2196 N N . GLU A 1 299 ? 21.692 4.216 -12.381 1.00 98.75 299 GLU A N 1
ATOM 2197 C CA . GLU A 1 299 ? 20.511 4.210 -11.511 1.00 98.75 299 GLU A CA 1
ATOM 2198 C C . GLU A 1 299 ? 20.228 2.796 -10.982 1.00 98.75 299 GLU A C 1
ATOM 2200 O O . GLU A 1 299 ? 19.988 2.634 -9.788 1.00 98.75 299 GLU A O 1
ATOM 2205 N N . ASN A 1 300 ? 20.379 1.760 -11.814 1.00 98.88 300 ASN A N 1
ATOM 2206 C CA . ASN A 1 300 ? 20.203 0.365 -11.400 1.00 98.88 300 ASN A CA 1
ATOM 2207 C C . ASN A 1 300 ? 21.186 -0.066 -10.297 1.00 98.88 300 ASN A C 1
ATOM 2209 O O . ASN A 1 300 ? 20.785 -0.774 -9.371 1.00 98.88 300 ASN A O 1
ATOM 2213 N N . LYS A 1 301 ? 22.433 0.429 -10.308 1.00 98.81 301 LYS A N 1
ATOM 2214 C CA . LYS A 1 301 ? 23.376 0.242 -9.184 1.00 98.81 301 LYS A CA 1
ATOM 2215 C C . LYS A 1 301 ? 22.844 0.840 -7.879 1.00 98.81 301 LYS A C 1
ATOM 2217 O O . LYS A 1 301 ? 22.964 0.234 -6.815 1.00 98.81 301 LYS A O 1
ATOM 2222 N N . LYS A 1 302 ? 22.221 2.023 -7.944 1.00 98.88 302 LYS A N 1
ATOM 2223 C CA . LYS A 1 302 ? 21.612 2.671 -6.769 1.00 98.88 302 LYS A CA 1
ATOM 2224 C C . LYS A 1 302 ? 20.411 1.878 -6.257 1.00 98.88 302 LYS A C 1
ATOM 2226 O O . LYS A 1 302 ? 20.264 1.742 -5.045 1.00 98.88 302 LYS A O 1
ATOM 2231 N N . PHE A 1 303 ? 19.596 1.321 -7.154 1.00 98.81 303 PHE A N 1
ATOM 2232 C CA . PHE A 1 303 ? 18.456 0.476 -6.779 1.00 98.81 303 PHE A CA 1
ATOM 2233 C C . PHE A 1 303 ? 18.933 -0.788 -6.062 1.00 98.81 303 PHE A C 1
ATOM 2235 O O . PHE A 1 303 ? 18.450 -1.098 -4.973 1.00 98.81 303 PHE A O 1
ATOM 2242 N N . ALA A 1 304 ? 19.941 -1.464 -6.629 1.00 98.88 304 ALA A N 1
ATOM 2243 C CA . ALA A 1 304 ? 20.572 -2.625 -6.014 1.00 98.88 304 ALA A CA 1
ATOM 2244 C C . ALA A 1 304 ? 21.096 -2.303 -4.613 1.00 98.88 304 ALA A C 1
ATOM 2246 O O . ALA A 1 304 ? 20.829 -3.049 -3.673 1.00 98.88 304 ALA A O 1
ATOM 2247 N N . LYS A 1 305 ? 21.780 -1.162 -4.456 1.00 98.81 305 LYS A N 1
ATOM 2248 C CA . LYS A 1 305 ? 22.276 -0.705 -3.158 1.00 98.81 305 LYS A CA 1
ATOM 2249 C C . LYS A 1 305 ? 21.152 -0.493 -2.143 1.00 98.81 305 LYS A C 1
ATOM 2251 O O . LYS A 1 305 ? 21.256 -1.007 -1.035 1.00 98.81 305 LYS A O 1
ATOM 2256 N N . PHE A 1 306 ? 20.090 0.226 -2.505 1.00 98.81 306 PHE A N 1
ATOM 2257 C CA . PHE A 1 306 ? 18.960 0.471 -1.603 1.00 98.81 306 PHE A CA 1
ATOM 2258 C C . PHE A 1 306 ? 18.313 -0.839 -1.136 1.00 98.81 306 PHE A C 1
ATOM 2260 O O . PHE A 1 306 ? 18.123 -1.048 0.062 1.00 98.81 306 PHE A O 1
ATOM 2267 N N . ILE A 1 307 ? 18.040 -1.754 -2.073 1.00 98.81 307 ILE A N 1
ATOM 2268 C CA . ILE A 1 307 ? 17.448 -3.062 -1.767 1.00 98.81 307 ILE A CA 1
ATOM 2269 C C . ILE A 1 307 ? 18.400 -3.883 -0.887 1.00 98.81 307 ILE A C 1
ATOM 2271 O O . ILE A 1 307 ? 17.987 -4.391 0.154 1.00 98.81 307 ILE A O 1
ATOM 2275 N N . ALA A 1 308 ? 19.681 -3.988 -1.248 1.00 98.69 308 ALA A N 1
ATOM 2276 C CA . ALA A 1 308 ? 20.657 -4.765 -0.489 1.00 98.69 308 ALA A CA 1
ATOM 2277 C C . ALA A 1 308 ? 20.853 -4.221 0.936 1.00 98.69 308 ALA A C 1
ATOM 2279 O O . ALA A 1 308 ? 20.870 -5.004 1.885 1.00 98.69 308 ALA A O 1
ATOM 2280 N N . ASP A 1 309 ? 20.928 -2.897 1.113 1.00 98.50 309 ASP A N 1
ATOM 2281 C CA . ASP A 1 309 ? 21.059 -2.256 2.428 1.00 98.50 309 ASP A CA 1
ATOM 2282 C C . ASP A 1 309 ? 19.881 -2.604 3.360 1.00 98.50 309 ASP A C 1
ATOM 2284 O O . ASP A 1 309 ? 20.062 -2.708 4.578 1.00 98.50 309 ASP A O 1
ATOM 2288 N N . LYS A 1 310 ? 18.679 -2.809 2.805 1.00 98.25 310 LYS A N 1
ATOM 2289 C CA . LYS A 1 310 ? 17.487 -3.256 3.541 1.00 98.25 310 LYS A CA 1
ATOM 2290 C C . LYS A 1 310 ? 17.524 -4.757 3.811 1.00 98.25 310 LYS A C 1
ATOM 2292 O O . LYS A 1 310 ? 17.494 -5.174 4.966 1.00 98.25 310 LYS A O 1
ATOM 2297 N N . ILE A 1 311 ? 17.668 -5.576 2.771 1.00 98.00 311 ILE A N 1
ATOM 2298 C CA . ILE A 1 311 ? 17.640 -7.043 2.883 1.00 98.00 311 ILE A CA 1
ATOM 2299 C C . ILE A 1 311 ? 18.759 -7.579 3.789 1.00 98.00 311 ILE A C 1
ATOM 2301 O O . ILE A 1 311 ? 18.546 -8.533 4.544 1.00 98.00 311 ILE A O 1
ATOM 2305 N N . ASN A 1 312 ? 19.917 -6.916 3.822 1.00 98.06 312 ASN A N 1
ATOM 2306 C CA . ASN A 1 312 ? 21.020 -7.263 4.721 1.00 98.06 312 ASN A CA 1
ATOM 2307 C C . ASN A 1 312 ? 20.699 -7.074 6.218 1.00 98.06 312 ASN A C 1
ATOM 2309 O O . ASN A 1 312 ? 21.438 -7.579 7.066 1.00 98.06 312 ASN A O 1
ATOM 2313 N N . LYS A 1 313 ? 19.587 -6.417 6.563 1.00 96.56 313 LYS A N 1
ATOM 2314 C CA . LYS A 1 313 ? 19.088 -6.290 7.942 1.00 96.56 313 LYS A CA 1
ATOM 2315 C C . LYS A 1 313 ? 18.081 -7.378 8.322 1.00 96.56 313 LYS A C 1
ATOM 2317 O O . LYS A 1 313 ? 17.739 -7.488 9.497 1.00 96.56 313 LYS A O 1
ATOM 2322 N N . SER A 1 314 ? 17.613 -8.189 7.365 1.00 94.31 314 SER A N 1
ATOM 2323 C CA . SER A 1 314 ? 16.645 -9.248 7.660 1.00 94.31 314 SER A CA 1
ATOM 2324 C C . SER A 1 314 ? 17.218 -10.293 8.614 1.00 94.31 314 SER A C 1
ATOM 2326 O O . SER A 1 314 ? 18.345 -10.759 8.444 1.00 94.31 314 SER A O 1
ATOM 2328 N N . SER A 1 315 ? 16.396 -10.678 9.592 1.00 91.19 315 SER A N 1
ATOM 2329 C CA . SER A 1 315 ? 16.638 -11.791 10.520 1.00 91.19 315 SER A CA 1
ATOM 2330 C C . SER A 1 315 ? 15.709 -12.988 10.266 1.00 91.19 315 SER A C 1
ATOM 2332 O O . SER A 1 315 ? 15.672 -13.923 11.062 1.00 91.19 315 SER A O 1
ATOM 2334 N N . SER A 1 316 ? 14.958 -12.958 9.160 1.00 91.50 316 SER A N 1
ATOM 2335 C CA . SER A 1 316 ? 14.059 -14.023 8.700 1.00 91.50 316 SER A CA 1
ATOM 2336 C C . SER A 1 316 ? 14.455 -14.499 7.301 1.00 91.50 316 SER A C 1
ATOM 2338 O O . SER A 1 316 ? 15.272 -13.852 6.641 1.00 91.50 316 SER A O 1
ATOM 2340 N N . LYS A 1 317 ? 13.911 -15.642 6.860 1.00 94.00 317 LYS A N 1
ATOM 2341 C CA . LYS A 1 317 ? 14.236 -16.221 5.550 1.00 94.00 317 LYS A CA 1
ATOM 2342 C C . LYS A 1 317 ? 13.868 -15.258 4.414 1.00 94.00 317 LYS A C 1
ATOM 2344 O O . LYS A 1 317 ? 12.709 -14.864 4.286 1.00 94.00 317 LYS A O 1
ATOM 2349 N N . VAL A 1 318 ? 14.851 -14.940 3.573 1.00 97.56 318 VAL A N 1
ATOM 2350 C CA . VAL A 1 318 ? 14.701 -14.154 2.347 1.00 97.56 318 VAL A CA 1
ATOM 2351 C C . VAL A 1 318 ? 15.321 -14.902 1.172 1.00 97.56 318 VAL A C 1
ATOM 2353 O O . VAL A 1 318 ? 16.472 -15.335 1.237 1.00 97.56 318 VAL A O 1
ATOM 2356 N N . THR A 1 319 ? 14.599 -14.985 0.060 1.00 98.44 319 THR A N 1
ATOM 2357 C CA . THR A 1 319 ? 15.166 -15.423 -1.221 1.00 98.44 319 THR A CA 1
ATOM 2358 C C . THR A 1 319 ? 14.949 -14.340 -2.263 1.00 98.44 319 THR A C 1
ATOM 2360 O O . THR A 1 319 ? 13.826 -13.897 -2.489 1.00 98.44 319 THR A O 1
ATOM 2363 N N . VAL A 1 320 ? 16.022 -13.918 -2.923 1.00 98.75 320 VAL A N 1
ATOM 2364 C CA . VAL A 1 320 ? 15.961 -12.955 -4.022 1.00 98.75 320 VAL A CA 1
ATOM 2365 C C . VAL A 1 320 ? 16.067 -13.705 -5.345 1.00 98.75 320 VAL A C 1
ATOM 2367 O O . VAL A 1 320 ? 17.098 -14.304 -5.637 1.00 98.75 320 VAL A O 1
ATOM 2370 N N . CYS A 1 321 ? 15.008 -13.681 -6.149 1.00 98.88 321 CYS A N 1
ATOM 2371 C CA . CYS A 1 321 ? 14.951 -14.338 -7.455 1.00 98.88 321 CYS A CA 1
ATOM 2372 C C . CYS A 1 321 ? 15.141 -13.307 -8.573 1.00 98.88 321 CYS A C 1
ATOM 2374 O O . CYS A 1 321 ? 14.375 -12.349 -8.687 1.00 98.88 321 CYS A O 1
ATOM 2376 N N . LEU A 1 322 ? 16.146 -13.518 -9.421 1.00 98.81 322 LEU A N 1
ATOM 2377 C CA . LEU A 1 322 ? 16.626 -12.552 -10.407 1.00 98.81 322 LEU A CA 1
ATOM 2378 C C . LEU A 1 322 ? 16.482 -13.110 -11.841 1.00 98.81 322 LEU A C 1
ATOM 2380 O O . LEU A 1 322 ? 17.171 -14.080 -12.171 1.00 98.81 322 LEU A O 1
ATOM 2384 N N . PRO A 1 323 ? 15.611 -12.538 -12.700 1.00 98.62 323 PRO A N 1
ATOM 2385 C CA . PRO A 1 323 ? 15.385 -13.021 -14.063 1.00 98.62 323 PRO A CA 1
ATOM 2386 C C . PRO A 1 323 ? 16.420 -12.450 -15.043 1.00 98.62 323 PRO A C 1
ATOM 2388 O O . PRO A 1 323 ? 16.445 -11.252 -15.317 1.00 98.62 323 PRO A O 1
ATOM 2391 N N . GLN A 1 324 ? 17.270 -13.310 -15.607 1.00 98.38 324 GLN A N 1
ATOM 2392 C CA . GLN A 1 324 ? 18.402 -12.898 -16.446 1.00 98.38 324 GLN A CA 1
ATOM 2393 C C . GLN A 1 324 ? 18.019 -12.333 -17.821 1.00 98.38 324 GLN A C 1
ATOM 2395 O O . GLN A 1 324 ? 18.827 -11.628 -18.422 1.00 98.38 324 GLN A O 1
ATOM 2400 N N . LYS A 1 325 ? 16.834 -12.654 -18.356 1.00 97.94 325 LYS A N 1
ATOM 2401 C CA . LYS A 1 325 ? 16.458 -12.263 -19.731 1.00 97.94 325 LYS A CA 1
ATOM 2402 C C . LYS A 1 325 ? 15.698 -10.939 -19.824 1.00 97.94 325 LYS A C 1
ATOM 2404 O O . LYS A 1 325 ? 15.501 -10.460 -20.938 1.00 97.94 325 LYS A O 1
ATOM 2409 N N . GLY A 1 326 ? 15.271 -10.381 -18.693 1.00 98.25 326 GLY A N 1
ATOM 2410 C CA . GLY A 1 326 ? 14.561 -9.105 -18.626 1.00 98.25 326 GLY A CA 1
ATOM 2411 C C . GLY A 1 326 ? 13.576 -9.022 -17.464 1.00 98.25 326 GLY A C 1
ATOM 2412 O O . GLY A 1 326 ? 13.123 -10.046 -16.935 1.00 98.25 326 GLY A O 1
ATOM 2413 N N . ILE A 1 327 ? 13.275 -7.790 -17.057 1.00 98.62 327 ILE A N 1
ATOM 2414 C CA . ILE A 1 327 ? 12.570 -7.481 -15.802 1.00 98.62 327 ILE A CA 1
ATOM 2415 C C . ILE A 1 327 ? 11.174 -6.871 -15.997 1.00 98.62 327 ILE A C 1
ATOM 2417 O O . ILE A 1 327 ? 10.493 -6.561 -15.018 1.00 98.62 327 ILE A O 1
ATOM 2421 N N . SER A 1 328 ? 10.698 -6.733 -17.238 1.00 98.69 328 SER A N 1
ATOM 2422 C CA . SER A 1 328 ? 9.347 -6.248 -17.542 1.00 98.69 328 SER A CA 1
ATOM 2423 C C . SER A 1 328 ? 8.908 -6.642 -18.952 1.00 98.69 328 SER A C 1
ATOM 2425 O O . SER A 1 328 ? 9.732 -6.915 -19.814 1.00 98.69 328 SER A O 1
ATOM 2427 N N . ALA A 1 329 ? 7.605 -6.600 -19.244 1.00 98.19 329 ALA A N 1
ATOM 2428 C CA . ALA A 1 329 ? 7.100 -6.822 -20.602 1.00 98.19 329 ALA A CA 1
ATOM 2429 C C . ALA A 1 329 ? 7.696 -5.869 -21.658 1.00 98.19 329 ALA A C 1
ATOM 2431 O O . ALA A 1 329 ? 7.666 -6.200 -22.841 1.00 98.19 329 ALA A O 1
ATOM 2432 N N . ILE A 1 330 ? 8.206 -4.698 -21.256 1.00 97.69 330 ILE A N 1
ATOM 2433 C CA . ILE A 1 330 ? 8.847 -3.744 -22.168 1.00 97.69 330 ILE A CA 1
ATOM 2434 C C . ILE A 1 330 ? 10.384 -3.814 -22.141 1.00 97.69 330 ILE A C 1
ATOM 2436 O O . ILE A 1 330 ? 11.012 -3.209 -23.009 1.00 97.69 330 ILE A O 1
ATOM 2440 N N . ASP A 1 331 ? 10.975 -4.607 -21.244 1.00 98.25 331 ASP A N 1
ATOM 2441 C CA . ASP A 1 331 ? 12.396 -4.975 -21.184 1.00 98.25 331 ASP A CA 1
ATOM 2442 C C . ASP A 1 331 ? 12.610 -6.406 -21.709 1.00 98.25 331 ASP A C 1
ATOM 2444 O O . ASP A 1 331 ? 13.058 -7.304 -21.005 1.00 98.25 331 ASP A O 1
ATOM 2448 N N . ALA A 1 332 ? 12.272 -6.627 -22.978 1.00 97.56 332 ALA A N 1
ATOM 2449 C CA . ALA A 1 332 ? 12.439 -7.910 -23.664 1.00 97.56 332 ALA A CA 1
ATOM 2450 C C . ALA A 1 332 ? 12.933 -7.691 -25.105 1.00 97.56 332 ALA A C 1
ATOM 2452 O O . ALA A 1 332 ? 12.686 -6.622 -25.660 1.00 97.56 332 ALA A O 1
ATOM 2453 N N . PRO A 1 333 ? 13.594 -8.663 -25.761 1.00 97.38 333 PRO A N 1
ATOM 2454 C CA . PRO A 1 333 ? 14.111 -8.482 -27.119 1.00 97.38 333 PRO A CA 1
ATOM 2455 C C . PRO A 1 333 ? 13.086 -7.863 -28.088 1.00 97.38 333 PRO A C 1
ATOM 2457 O O . PRO A 1 333 ? 11.989 -8.384 -28.265 1.00 97.38 333 PRO A O 1
ATOM 2460 N N . GLY A 1 334 ? 13.448 -6.736 -28.711 1.00 96.06 334 GLY A N 1
ATOM 2461 C CA . GLY A 1 334 ? 12.577 -5.985 -29.630 1.00 96.06 334 GLY A CA 1
ATOM 2462 C C . GLY A 1 334 ? 11.614 -4.988 -28.968 1.00 96.06 334 GLY A C 1
ATOM 2463 O O . GLY A 1 334 ? 10.958 -4.224 -29.674 1.00 96.06 334 GLY A O 1
ATOM 2464 N N . MET A 1 335 ? 11.551 -4.946 -27.638 1.00 97.81 335 MET A N 1
ATOM 2465 C CA . MET A 1 335 ? 10.700 -4.030 -26.879 1.00 97.81 335 MET A CA 1
ATOM 2466 C C . MET A 1 335 ? 11.423 -2.717 -26.548 1.00 97.81 335 MET A C 1
ATOM 2468 O O . MET A 1 335 ? 12.657 -2.670 -26.496 1.00 97.81 335 MET A O 1
ATOM 2472 N N . PRO A 1 336 ? 10.682 -1.610 -26.332 1.00 96.19 336 PRO A N 1
ATOM 2473 C CA . PRO A 1 336 ? 11.279 -0.284 -26.267 1.00 96.19 336 PRO A CA 1
ATOM 2474 C C . PRO A 1 336 ? 12.251 -0.111 -25.105 1.00 96.19 336 PRO A C 1
ATOM 2476 O O . PRO A 1 336 ? 13.141 0.717 -25.221 1.00 96.19 336 PRO A O 1
ATOM 2479 N N . PHE A 1 337 ? 12.120 -0.829 -23.995 1.00 98.31 337 PHE A N 1
ATOM 2480 C CA . PHE A 1 337 ? 12.988 -0.687 -22.824 1.00 98.31 337 PHE A CA 1
ATOM 2481 C C . PHE A 1 337 ? 14.024 -1.807 -22.718 1.00 98.31 337 PHE A C 1
ATOM 2483 O O . PHE A 1 337 ? 14.744 -1.845 -21.731 1.00 98.31 337 PHE A O 1
ATOM 2490 N N . TYR A 1 338 ? 14.187 -2.650 -23.740 1.00 98.44 338 TYR A N 1
ATOM 2491 C CA . TYR A 1 338 ? 15.194 -3.704 -23.694 1.00 98.44 338 TYR A CA 1
ATOM 2492 C C . TYR A 1 338 ? 16.609 -3.147 -23.553 1.00 98.44 338 TYR A C 1
ATOM 2494 O O . TYR A 1 338 ? 17.092 -2.435 -24.440 1.00 98.44 338 TYR A O 1
ATOM 2502 N N . ASP A 1 339 ? 17.246 -3.474 -22.432 1.00 98.12 339 ASP A N 1
ATOM 2503 C CA . ASP A 1 339 ? 18.625 -3.105 -22.128 1.00 98.12 339 ASP A CA 1
ATOM 2504 C C . ASP A 1 339 ? 19.286 -4.211 -21.281 1.00 98.12 339 ASP A C 1
ATOM 2506 O O . ASP A 1 339 ? 19.211 -4.195 -20.046 1.00 98.12 339 ASP A O 1
ATOM 2510 N N . PRO A 1 340 ? 19.930 -5.203 -21.926 1.00 97.62 340 PRO A N 1
ATOM 2511 C CA . PRO A 1 340 ? 20.580 -6.295 -21.212 1.00 97.62 340 PRO A CA 1
ATOM 2512 C C . PRO A 1 340 ? 21.784 -5.836 -20.376 1.00 97.62 340 PRO A C 1
ATOM 2514 O O . PRO A 1 340 ? 22.150 -6.538 -19.434 1.00 97.62 340 PRO A O 1
ATOM 2517 N N . GLU A 1 341 ? 22.392 -4.681 -20.674 1.00 98.50 341 GLU A N 1
ATOM 2518 C CA . GLU A 1 341 ? 23.495 -4.131 -19.878 1.00 98.50 341 GLU A CA 1
ATOM 2519 C C . GLU A 1 341 ? 22.976 -3.609 -18.533 1.00 98.50 341 GLU A C 1
ATOM 2521 O O . GLU A 1 341 ? 23.514 -3.968 -17.479 1.00 98.50 341 GLU A O 1
ATOM 2526 N N . ALA A 1 342 ? 21.886 -2.832 -18.551 1.00 98.44 342 ALA A N 1
ATOM 2527 C CA . ALA A 1 342 ? 21.222 -2.374 -17.332 1.00 98.44 342 ALA A CA 1
ATOM 2528 C C . ALA A 1 342 ? 20.736 -3.553 -16.477 1.00 98.44 342 ALA A C 1
ATOM 2530 O O . ALA A 1 342 ? 21.002 -3.584 -15.272 1.00 98.44 342 ALA A O 1
ATOM 2531 N N . THR A 1 343 ? 20.102 -4.554 -17.098 1.00 98.12 343 THR A N 1
ATOM 2532 C CA . THR A 1 343 ? 19.633 -5.756 -16.395 1.00 98.12 343 THR A CA 1
ATOM 2533 C C . THR A 1 343 ? 20.805 -6.542 -15.808 1.00 98.12 343 THR A C 1
ATOM 2535 O O . THR A 1 343 ? 20.822 -6.790 -14.605 1.00 98.12 343 THR A O 1
ATOM 2538 N N . SER A 1 344 ? 21.844 -6.859 -16.590 1.00 98.25 344 SER A N 1
ATOM 2539 C CA . SER A 1 344 ? 23.024 -7.574 -16.078 1.00 98.25 344 SER A CA 1
ATOM 2540 C C . SER A 1 344 ? 23.712 -6.829 -14.931 1.00 98.25 344 SER A C 1
ATOM 2542 O O . SER A 1 344 ? 24.177 -7.467 -13.985 1.00 98.25 344 SER A O 1
ATOM 2544 N N . THR A 1 345 ? 23.766 -5.496 -14.992 1.00 98.75 345 THR A N 1
ATOM 2545 C CA . THR A 1 345 ? 24.337 -4.671 -13.919 1.00 98.75 345 THR A CA 1
ATOM 2546 C C . THR A 1 345 ? 23.507 -4.774 -12.647 1.00 98.75 345 THR A C 1
ATOM 2548 O O . THR A 1 345 ? 24.056 -5.081 -11.593 1.00 98.75 345 THR A O 1
ATOM 2551 N N . LEU A 1 346 ? 22.186 -4.591 -12.738 1.00 98.81 346 LEU A N 1
ATOM 2552 C CA . LEU A 1 346 ? 21.283 -4.707 -11.591 1.00 98.81 346 LEU A CA 1
ATOM 2553 C C . LEU A 1 346 ? 21.435 -6.062 -10.890 1.00 98.81 346 LEU A C 1
ATOM 2555 O O . LEU A 1 346 ? 21.580 -6.125 -9.668 1.00 98.81 346 LEU A O 1
ATOM 2559 N N . LEU A 1 347 ? 21.414 -7.148 -11.670 1.00 98.69 347 LEU A N 1
ATOM 2560 C CA . LEU A 1 347 ? 21.488 -8.498 -11.121 1.00 98.69 347 LEU A CA 1
ATOM 2561 C C . LEU A 1 347 ? 22.861 -8.788 -10.503 1.00 98.69 347 LEU A C 1
ATOM 2563 O O . LEU A 1 347 ? 22.934 -9.391 -9.432 1.00 98.69 347 LEU A O 1
ATOM 2567 N N . GLY A 1 348 ? 23.941 -8.353 -11.161 1.00 98.56 348 GLY A N 1
ATOM 2568 C CA . GLY A 1 348 ? 25.309 -8.526 -10.673 1.00 98.56 348 GLY A CA 1
ATOM 2569 C C . GLY A 1 348 ? 25.570 -7.775 -9.367 1.00 98.56 348 GLY A C 1
ATOM 2570 O O . GLY A 1 348 ? 26.160 -8.337 -8.443 1.00 98.56 348 GLY A O 1
ATOM 2571 N N . GLU A 1 349 ? 25.075 -6.541 -9.259 1.00 98.69 349 GLU A N 1
ATOM 2572 C CA . GLU A 1 349 ? 25.176 -5.733 -8.040 1.00 98.69 349 GLU A CA 1
ATOM 2573 C C . GLU A 1 349 ? 24.390 -6.362 -6.887 1.00 98.69 349 GLU A C 1
ATOM 2575 O O . GLU A 1 349 ? 24.941 -6.542 -5.805 1.00 98.69 349 GLU A O 1
ATOM 2580 N N . LEU A 1 350 ? 23.139 -6.787 -7.105 1.00 98.69 350 LEU A N 1
ATOM 2581 C CA . LEU A 1 350 ? 22.353 -7.472 -6.067 1.00 98.69 350 LEU A CA 1
ATOM 2582 C C . LEU A 1 350 ? 23.026 -8.767 -5.597 1.00 98.69 350 LEU A C 1
ATOM 2584 O O . LEU A 1 350 ? 23.107 -9.013 -4.395 1.00 98.69 350 LEU A O 1
ATOM 2588 N N . ASN A 1 351 ? 23.553 -9.566 -6.528 1.00 97.88 351 ASN A N 1
ATOM 2589 C CA . ASN A 1 351 ? 24.275 -10.797 -6.208 1.00 97.88 351 ASN A CA 1
ATOM 2590 C C . ASN A 1 351 ? 25.574 -10.546 -5.418 1.00 97.88 351 ASN A C 1
ATOM 2592 O O . ASN A 1 351 ? 26.012 -11.416 -4.672 1.00 97.88 351 ASN A O 1
ATOM 2596 N N . THR A 1 352 ? 26.185 -9.369 -5.574 1.00 98.31 352 THR A N 1
ATOM 2597 C CA . THR A 1 352 ? 27.425 -8.992 -4.877 1.00 98.31 352 THR A CA 1
ATOM 2598 C C . THR A 1 352 ? 27.152 -8.346 -3.517 1.00 98.31 352 THR A C 1
ATOM 2600 O O . THR A 1 352 ? 27.854 -8.622 -2.546 1.00 98.31 352 THR A O 1
ATOM 2603 N N . LEU A 1 353 ? 26.150 -7.467 -3.434 1.00 98.69 353 LEU A N 1
ATOM 2604 C CA . LEU A 1 353 ? 25.870 -6.650 -2.251 1.00 98.69 353 LEU A CA 1
ATOM 2605 C C . LEU A 1 353 ? 25.046 -7.386 -1.187 1.00 98.69 353 LEU A C 1
ATOM 2607 O O . LEU A 1 353 ? 25.145 -7.055 -0.001 1.00 98.69 353 LEU A O 1
ATOM 2611 N N . ILE A 1 354 ? 24.221 -8.362 -1.576 1.00 98.38 354 ILE A N 1
ATOM 2612 C CA . ILE A 1 354 ? 23.444 -9.160 -0.623 1.00 98.38 354 ILE A CA 1
ATOM 2613 C C . ILE A 1 354 ? 24.360 -10.184 0.052 1.00 98.38 354 ILE A C 1
ATOM 2615 O O . ILE A 1 354 ? 24.974 -11.034 -0.586 1.00 98.38 354 ILE A O 1
ATOM 2619 N N . GLN A 1 355 ? 24.416 -10.127 1.379 1.00 96.94 355 GLN A N 1
ATOM 2620 C CA . GLN A 1 355 ? 25.226 -11.015 2.205 1.00 96.94 355 GLN A CA 1
ATOM 2621 C C . GLN A 1 355 ? 24.526 -12.370 2.376 1.00 96.94 355 GLN A C 1
ATOM 2623 O O . GLN A 1 355 ? 23.691 -12.537 3.276 1.00 96.94 355 GLN A O 1
ATOM 2628 N N . ILE A 1 356 ? 24.880 -13.322 1.512 1.00 96.94 356 ILE A N 1
ATOM 2629 C CA . ILE A 1 356 ? 24.360 -14.697 1.511 1.00 96.94 356 ILE A CA 1
ATOM 2630 C C . ILE A 1 356 ? 24.738 -15.423 2.811 1.00 96.94 356 ILE A C 1
ATOM 2632 O O . ILE A 1 356 ? 25.881 -15.358 3.265 1.00 96.94 356 ILE A O 1
ATOM 2636 N N . ASN A 1 357 ? 23.763 -16.108 3.408 1.00 95.19 357 ASN A N 1
ATOM 2637 C CA . ASN A 1 357 ? 23.910 -16.949 4.598 1.00 95.19 357 ASN A CA 1
ATOM 2638 C C . ASN A 1 357 ? 22.725 -17.935 4.693 1.00 95.19 357 ASN A C 1
ATOM 2640 O O . ASN A 1 357 ? 21.891 -17.989 3.794 1.00 95.19 357 ASN A O 1
ATOM 2644 N N . ASP A 1 358 ? 22.605 -18.671 5.799 1.00 92.69 358 ASP A N 1
ATOM 2645 C CA . ASP A 1 358 ? 21.561 -19.696 5.989 1.00 92.69 358 ASP A CA 1
ATOM 2646 C C . ASP A 1 358 ? 20.112 -19.178 5.879 1.00 92.69 358 ASP A C 1
ATOM 2648 O O . ASP A 1 358 ? 19.188 -19.961 5.660 1.00 92.69 358 ASP A O 1
ATOM 2652 N N . ILE A 1 359 ? 19.893 -17.868 6.042 1.00 93.56 359 ILE A N 1
ATOM 2653 C CA . ILE A 1 359 ? 18.572 -17.235 5.941 1.00 93.56 359 ILE A CA 1
ATOM 2654 C C . ILE A 1 359 ? 18.428 -16.342 4.704 1.00 93.56 359 ILE A C 1
ATOM 2656 O O . ILE A 1 359 ? 17.344 -15.812 4.485 1.00 93.56 359 ILE A O 1
ATOM 2660 N N . ARG A 1 360 ? 19.480 -16.145 3.899 1.00 96.25 360 ARG A N 1
ATOM 2661 C CA . ARG A 1 360 ? 19.459 -15.260 2.727 1.00 96.25 360 ARG A CA 1
ATOM 2662 C C . ARG A 1 360 ? 20.107 -15.910 1.525 1.00 96.25 360 ARG A C 1
ATOM 2664 O O . ARG A 1 360 ? 21.300 -16.196 1.536 1.00 96.25 360 ARG A O 1
ATOM 2671 N N . GLU A 1 361 ? 19.332 -16.030 0.459 1.00 96.88 361 GLU A N 1
ATOM 2672 C CA . GLU A 1 361 ? 19.766 -16.622 -0.802 1.00 96.88 361 GLU A CA 1
ATOM 2673 C C . GLU A 1 361 ? 19.494 -15.674 -1.977 1.00 96.88 361 GLU A C 1
ATOM 2675 O O . GLU A 1 361 ? 18.478 -14.977 -1.999 1.00 96.88 361 GLU A O 1
ATOM 2680 N N . VAL A 1 362 ? 20.376 -15.683 -2.979 1.00 98.56 362 VAL A N 1
ATOM 2681 C CA . VAL A 1 362 ? 20.162 -15.022 -4.274 1.00 98.56 362 VAL A CA 1
ATOM 2682 C C . VAL A 1 362 ? 20.177 -16.083 -5.375 1.00 98.56 362 VAL A C 1
ATOM 2684 O O . VAL A 1 362 ? 21.122 -16.862 -5.477 1.00 98.56 362 VAL A O 1
ATOM 2687 N N . LYS A 1 363 ? 19.134 -16.113 -6.209 1.00 98.44 363 LYS A N 1
ATOM 2688 C CA . LYS A 1 363 ? 18.967 -17.049 -7.329 1.00 98.44 363 LYS A CA 1
ATOM 2689 C C . LYS A 1 363 ? 18.951 -16.295 -8.651 1.00 98.44 363 LYS A C 1
ATOM 2691 O O . LYS A 1 363 ? 17.995 -15.585 -8.951 1.00 98.44 363 LYS A O 1
ATOM 2696 N N . LEU A 1 364 ? 19.983 -16.500 -9.463 1.00 98.56 364 LEU A N 1
ATOM 2697 C CA . LEU A 1 364 ? 20.022 -16.070 -10.861 1.00 98.56 364 LEU A CA 1
ATOM 2698 C C . LEU A 1 364 ? 19.320 -17.125 -11.721 1.00 98.56 364 LEU A C 1
ATOM 2700 O O . LEU A 1 364 ? 19.749 -18.277 -11.759 1.00 98.56 364 LEU A O 1
ATOM 2704 N N . LEU A 1 365 ? 18.235 -16.742 -12.390 1.00 98.50 365 LEU A N 1
ATOM 2705 C CA . LEU A 1 365 ? 17.378 -17.663 -13.135 1.00 98.50 365 LEU A CA 1
ATOM 2706 C C . LEU A 1 365 ? 17.399 -17.328 -14.637 1.00 98.50 365 LEU A C 1
ATOM 2708 O O . LEU A 1 365 ? 17.209 -16.161 -14.991 1.00 98.50 365 LEU A O 1
ATOM 2712 N N . PRO A 1 366 ? 17.579 -18.318 -15.537 1.00 98.25 366 PRO A N 1
ATOM 2713 C CA . PRO A 1 366 ? 17.773 -18.109 -16.978 1.00 98.25 366 PRO A CA 1
ATOM 2714 C C . PRO A 1 366 ? 16.457 -17.827 -17.732 1.00 98.25 366 PRO A C 1
ATOM 2716 O O . PRO A 1 366 ? 16.218 -18.330 -18.837 1.00 98.25 366 PRO A O 1
ATOM 2719 N N . TYR A 1 367 ? 15.595 -17.014 -17.133 1.00 98.56 367 TYR A N 1
ATOM 2720 C CA . TYR A 1 367 ? 14.245 -16.704 -17.587 1.00 98.56 367 TYR A CA 1
ATOM 2721 C C . TYR A 1 367 ? 14.029 -15.195 -17.665 1.00 98.56 367 TYR A C 1
ATOM 2723 O O . TYR A 1 367 ? 14.767 -14.405 -17.070 1.00 98.56 367 TYR A O 1
ATOM 2731 N N . HIS A 1 368 ? 13.020 -14.799 -18.426 1.00 98.81 368 HIS A N 1
ATOM 2732 C CA . HIS A 1 368 ? 12.428 -13.473 -18.360 1.00 98.81 368 HIS A CA 1
ATOM 2733 C C . HIS A 1 368 ? 11.414 -13.446 -17.207 1.00 98.81 368 HIS A C 1
ATOM 2735 O O . HIS A 1 368 ? 10.819 -14.475 -16.891 1.00 98.81 368 HIS A O 1
ATOM 2741 N N . ILE A 1 369 ? 11.175 -12.290 -16.578 1.00 98.81 369 ILE A N 1
ATOM 2742 C CA . ILE A 1 369 ? 10.276 -12.211 -15.410 1.00 98.81 369 ILE A CA 1
ATOM 2743 C C . ILE A 1 369 ? 8.870 -12.775 -15.681 1.00 98.81 369 ILE A C 1
ATOM 2745 O O . ILE A 1 369 ? 8.245 -13.358 -14.801 1.00 98.81 369 ILE A O 1
ATOM 2749 N N . ASN A 1 370 ? 8.381 -12.607 -16.911 1.00 98.75 370 ASN A N 1
ATOM 2750 C CA . ASN A 1 370 ? 7.053 -13.044 -17.346 1.00 98.75 370 ASN A CA 1
ATOM 2751 C C . ASN A 1 370 ? 7.015 -14.478 -17.899 1.00 98.75 370 ASN A C 1
ATOM 2753 O O . ASN A 1 370 ? 5.952 -14.908 -18.344 1.00 98.75 370 ASN A O 1
ATOM 2757 N N . ASP A 1 371 ? 8.132 -15.209 -17.877 1.00 98.69 371 ASP A N 1
ATOM 2758 C CA . ASP A 1 371 ? 8.129 -16.629 -18.228 1.00 98.69 371 ASP A CA 1
ATOM 2759 C C . ASP A 1 371 ? 7.428 -17.433 -17.110 1.00 98.69 371 ASP A C 1
ATOM 2761 O O . ASP A 1 371 ? 7.704 -17.207 -15.922 1.00 98.69 371 ASP A O 1
ATOM 2765 N N . PRO A 1 372 ? 6.540 -18.393 -17.436 1.00 98.31 372 PRO A N 1
ATOM 2766 C CA . PRO A 1 372 ? 5.866 -19.230 -16.439 1.00 98.31 372 PRO A CA 1
ATOM 2767 C C . PRO A 1 372 ? 6.828 -19.968 -15.497 1.00 98.31 372 PRO A C 1
ATOM 2769 O O . PRO A 1 372 ? 6.528 -20.169 -14.321 1.00 98.31 372 PRO A O 1
ATOM 2772 N N . GLU A 1 373 ? 8.001 -20.359 -15.988 1.00 98.62 373 GLU A N 1
ATOM 2773 C CA . GLU A 1 373 ? 9.058 -21.012 -15.219 1.00 98.62 373 GLU A CA 1
ATOM 2774 C C . GLU A 1 373 ? 9.619 -20.096 -14.128 1.00 98.62 373 GLU A C 1
ATOM 2776 O O . GLU A 1 373 ? 9.902 -20.563 -13.025 1.00 98.62 373 GLU A O 1
ATOM 2781 N N . PHE A 1 374 ? 9.726 -18.789 -14.394 1.00 98.81 374 PHE A N 1
ATOM 2782 C CA . PHE A 1 374 ? 10.142 -17.818 -13.385 1.00 98.81 374 PHE A CA 1
ATOM 2783 C C . PHE A 1 374 ? 9.072 -17.649 -12.302 1.00 98.81 374 PHE A C 1
ATOM 2785 O O . PHE A 1 374 ? 9.389 -17.682 -11.112 1.00 98.81 374 PHE A O 1
ATOM 2792 N N . ALA A 1 375 ? 7.799 -17.550 -12.700 1.00 98.75 375 ALA A N 1
ATOM 2793 C CA . ALA A 1 375 ? 6.674 -17.509 -11.766 1.00 98.75 375 ALA A CA 1
ATOM 2794 C C . ALA A 1 375 ? 6.632 -18.753 -10.862 1.00 98.75 375 ALA A C 1
ATOM 2796 O O . ALA A 1 375 ? 6.432 -18.644 -9.651 1.00 98.75 375 ALA A O 1
ATOM 2797 N N . ASN A 1 376 ? 6.889 -19.937 -11.423 1.00 98.31 376 ASN A N 1
ATOM 2798 C CA . ASN A 1 376 ? 7.010 -21.157 -10.633 1.00 98.31 376 ASN A CA 1
ATOM 2799 C C . ASN A 1 376 ? 8.210 -21.093 -9.681 1.00 98.31 376 ASN A C 1
ATOM 2801 O O . ASN A 1 376 ? 8.032 -21.331 -8.491 1.00 98.31 376 ASN A O 1
ATOM 2805 N N . ALA A 1 377 ? 9.388 -20.681 -10.147 1.00 98.69 377 ALA A N 1
ATOM 2806 C CA . ALA A 1 377 ? 10.572 -20.581 -9.297 1.00 98.69 377 ALA A CA 1
ATOM 2807 C C . ALA A 1 377 ? 10.390 -19.619 -8.104 1.00 98.69 377 ALA A C 1
ATOM 2809 O O . ALA A 1 377 ? 10.909 -19.886 -7.018 1.00 98.69 377 ALA A O 1
ATOM 2810 N N . LEU A 1 378 ? 9.624 -18.531 -8.270 1.00 98.75 378 LEU A N 1
ATOM 2811 C CA . LEU A 1 378 ? 9.241 -17.636 -7.169 1.00 98.75 378 LEU A CA 1
ATOM 2812 C C . LEU A 1 378 ? 8.427 -18.369 -6.096 1.00 98.75 378 LEU A C 1
ATOM 2814 O O . LEU A 1 378 ? 8.719 -18.255 -4.906 1.00 98.75 378 LEU A O 1
ATOM 2818 N N . VAL A 1 379 ? 7.421 -19.142 -6.509 1.00 98.31 379 VAL A N 1
ATOM 2819 C CA . VAL A 1 379 ? 6.582 -19.903 -5.574 1.00 98.31 379 VAL A CA 1
ATOM 2820 C C . VAL A 1 379 ? 7.358 -21.065 -4.950 1.00 98.31 379 VAL A C 1
ATOM 2822 O O . VAL A 1 379 ? 7.213 -21.296 -3.756 1.00 98.31 379 VAL A O 1
ATOM 2825 N N . ASP A 1 380 ? 8.235 -21.748 -5.691 1.00 98.00 380 ASP A N 1
ATOM 2826 C CA . ASP A 1 380 ? 9.109 -22.794 -5.133 1.00 98.00 380 ASP A CA 1
ATOM 2827 C C . ASP A 1 380 ? 10.019 -22.236 -4.037 1.00 98.00 380 ASP A C 1
ATOM 2829 O O . ASP A 1 380 ? 10.148 -22.832 -2.966 1.00 98.00 380 ASP A O 1
ATOM 2833 N N . ALA A 1 381 ? 10.616 -21.065 -4.286 1.00 97.56 381 ALA A N 1
ATOM 2834 C CA . ALA A 1 381 ? 11.415 -20.3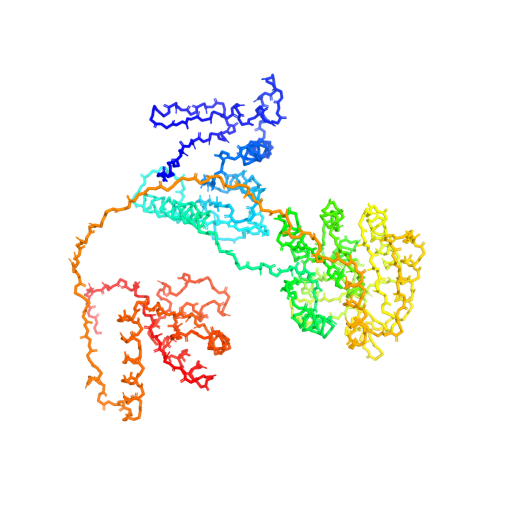65 -3.290 1.00 97.56 381 ALA A CA 1
ATOM 2835 C C . ALA A 1 381 ? 10.591 -20.044 -2.037 1.00 97.56 381 ALA A C 1
ATOM 2837 O O . ALA A 1 381 ? 11.070 -20.267 -0.928 1.00 97.56 381 ALA A O 1
ATOM 2838 N N . PHE A 1 382 ? 9.348 -19.587 -2.206 1.00 96.81 382 PHE A N 1
ATOM 2839 C CA . PHE A 1 382 ? 8.462 -19.266 -1.090 1.00 96.81 382 PHE A CA 1
ATOM 2840 C C . PHE A 1 382 ? 8.052 -20.505 -0.281 1.00 96.81 382 PHE A C 1
ATOM 2842 O O . PHE A 1 382 ? 8.141 -20.508 0.946 1.00 96.81 382 PHE A O 1
ATOM 2849 N N . LEU A 1 383 ? 7.637 -21.584 -0.951 1.00 94.62 383 LEU A N 1
ATOM 2850 C CA . LEU A 1 383 ? 7.213 -22.823 -0.291 1.00 94.62 383 LEU A CA 1
ATOM 2851 C C . LEU A 1 383 ? 8.360 -23.486 0.486 1.00 94.62 383 LEU A C 1
ATOM 2853 O O . LEU A 1 383 ? 8.114 -24.087 1.530 1.00 94.62 383 LEU A O 1
ATOM 2857 N N . GLY A 1 384 ? 9.612 -23.308 0.049 1.00 90.31 384 GLY A N 1
ATOM 2858 C CA . GLY A 1 384 ? 10.804 -23.752 0.782 1.00 90.31 384 GLY A CA 1
ATOM 2859 C C . GLY A 1 384 ? 11.065 -23.024 2.114 1.00 90.31 384 GLY A C 1
ATOM 2860 O O . GLY A 1 384 ? 11.982 -23.395 2.854 1.00 90.31 384 GLY A O 1
ATOM 2861 N N . MET A 1 385 ? 10.290 -21.984 2.451 1.00 89.12 385 MET A N 1
ATOM 2862 C CA . MET A 1 385 ? 10.474 -21.190 3.673 1.00 89.12 385 MET A CA 1
ATOM 2863 C C . MET A 1 385 ? 9.671 -21.681 4.894 1.00 89.12 385 MET A C 1
ATOM 2865 O O . MET A 1 385 ? 9.885 -21.139 5.974 1.00 89.12 385 MET A O 1
ATOM 2869 N N . ASP A 1 386 ? 8.832 -22.721 4.769 1.00 66.75 386 ASP A N 1
ATOM 2870 C CA . ASP A 1 386 ? 8.011 -23.321 5.849 1.00 66.75 386 ASP A CA 1
ATOM 2871 C C . ASP A 1 386 ? 7.085 -22.330 6.597 1.00 66.75 386 ASP A C 1
ATOM 2873 O O . ASP A 1 386 ? 7.167 -22.114 7.805 1.00 66.75 386 ASP A O 1
ATOM 2877 N N . VAL A 1 387 ? 6.124 -21.743 5.876 1.00 62.09 387 VAL A N 1
ATOM 2878 C CA . VAL A 1 387 ? 5.174 -20.741 6.421 1.00 62.09 387 VAL A CA 1
ATOM 2879 C C . VAL A 1 387 ? 4.058 -21.365 7.285 1.00 62.09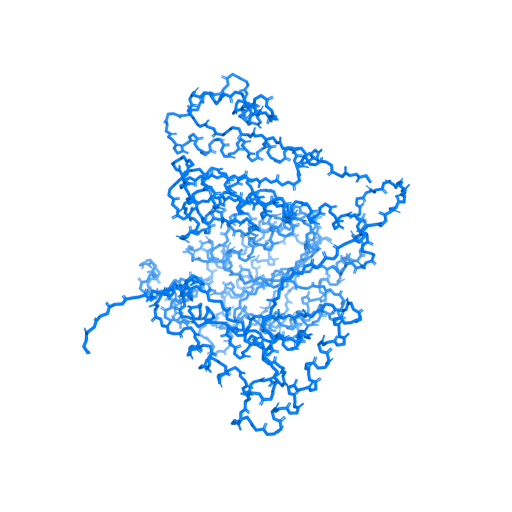 387 VAL A C 1
ATOM 2881 O O . VAL A 1 387 ? 3.412 -20.683 8.080 1.00 62.09 387 VAL A O 1
ATOM 2884 N N . LYS A 1 388 ? 3.825 -22.682 7.181 1.00 53.94 388 LYS A N 1
ATOM 2885 C CA . LYS A 1 388 ? 2.654 -23.370 7.771 1.00 53.94 388 LYS A CA 1
ATOM 2886 C C . LYS A 1 388 ? 2.693 -23.538 9.305 1.00 53.94 388 LYS A C 1
ATOM 2888 O O . LYS A 1 388 ? 1.752 -24.093 9.864 1.00 53.94 388 LYS A O 1
ATOM 2893 N N . ALA A 1 389 ? 3.728 -23.055 10.000 1.00 41.28 389 ALA A N 1
ATOM 2894 C CA . ALA A 1 389 ? 3.896 -23.239 11.450 1.00 41.28 389 ALA A CA 1
ATOM 2895 C C . ALA A 1 389 ? 3.436 -22.055 12.333 1.00 41.28 389 ALA A C 1
ATOM 2897 O O . ALA A 1 389 ? 3.381 -22.206 13.553 1.00 41.28 389 ALA A O 1
ATOM 2898 N N . SER A 1 390 ? 3.089 -20.891 11.765 1.00 40.47 390 SER A N 1
ATOM 2899 C CA . SER A 1 390 ? 2.869 -19.661 12.558 1.00 40.47 390 SER A CA 1
ATOM 2900 C C . SER A 1 390 ? 1.414 -19.407 13.008 1.00 40.47 390 SER A C 1
ATOM 2902 O O . SER A 1 390 ? 1.126 -18.417 13.673 1.00 40.47 390 SER A O 1
ATOM 2904 N N . SER A 1 391 ? 0.462 -20.297 12.708 1.00 37.78 391 SER A N 1
ATOM 2905 C CA . SER A 1 391 ? -0.978 -20.062 12.940 1.00 37.78 391 SER A CA 1
ATOM 2906 C C . SER A 1 391 ? -1.460 -20.214 14.401 1.00 37.78 391 SER A C 1
ATOM 2908 O O . SER A 1 391 ? -2.636 -20.487 14.629 1.00 37.78 391 SER A O 1
ATOM 2910 N N . LYS A 1 392 ? -0.593 -20.062 15.414 1.00 31.02 392 LYS A N 1
ATOM 2911 C CA . LYS A 1 392 ? -0.948 -20.216 16.846 1.00 31.02 392 LYS A CA 1
ATOM 2912 C C . LYS A 1 392 ? -0.943 -18.904 17.639 1.00 31.02 392 LYS A C 1
ATOM 2914 O O . LYS A 1 392 ? -0.488 -18.870 18.779 1.00 31.02 392 LYS A O 1
ATOM 2919 N N . ALA A 1 393 ? -1.486 -17.834 17.075 1.00 31.05 393 ALA A N 1
ATOM 2920 C CA . ALA A 1 393 ? -1.839 -16.647 17.849 1.00 31.05 393 ALA A CA 1
ATOM 2921 C C . ALA A 1 393 ? -3.363 -16.466 17.828 1.00 31.05 393 ALA A C 1
ATOM 2923 O O . ALA A 1 393 ? -3.899 -15.741 16.999 1.00 31.05 393 ALA A O 1
ATOM 2924 N N . GLN A 1 394 ? -4.062 -17.159 18.732 1.00 30.19 394 GLN A N 1
ATOM 2925 C CA . GLN A 1 394 ? -5.439 -16.819 19.099 1.00 30.19 394 GLN A CA 1
ATOM 2926 C C . GLN A 1 394 ? -5.442 -16.138 20.479 1.00 30.19 394 GLN A C 1
ATOM 2928 O O . GLN A 1 394 ? -4.770 -16.629 21.393 1.00 30.19 394 GLN A O 1
ATOM 2933 N N . PRO A 1 395 ? -6.184 -15.031 20.659 1.00 31.53 395 PRO A N 1
ATOM 2934 C CA . PRO A 1 395 ? -6.425 -14.425 21.965 1.00 31.53 395 PRO A CA 1
ATOM 2935 C C . PRO A 1 395 ? -7.261 -15.352 22.861 1.00 31.53 395 PRO A C 1
ATOM 2937 O O . PRO A 1 395 ? -8.281 -15.889 22.435 1.00 31.53 395 PRO A O 1
ATOM 2940 N N . GLN A 1 396 ? -6.834 -15.518 24.114 1.00 27.69 396 GLN A N 1
ATOM 2941 C CA . GLN A 1 396 ? -7.559 -16.257 25.152 1.00 27.69 396 GLN A CA 1
ATOM 2942 C C . GLN A 1 396 ? -8.915 -15.597 25.467 1.00 27.69 396 GLN A C 1
ATOM 2944 O O . GLN A 1 396 ? -8.961 -14.410 25.787 1.00 27.69 396 GLN A O 1
ATOM 2949 N N . GLN A 1 397 ? -10.001 -16.376 25.471 1.00 30.75 397 GLN A N 1
ATOM 2950 C CA . GLN A 1 397 ? -11.260 -16.020 26.135 1.00 30.75 397 GLN A CA 1
ATOM 2951 C C . GLN A 1 397 ? -11.689 -17.139 27.091 1.00 30.75 397 GLN A C 1
ATOM 2953 O O . GLN A 1 397 ? -11.880 -18.284 26.683 1.00 30.75 397 GLN A O 1
ATOM 2958 N N . ASP A 1 398 ? -11.869 -16.775 28.363 1.00 30.78 398 ASP A N 1
ATOM 2959 C CA . ASP A 1 398 ? -12.481 -17.606 29.400 1.00 30.78 398 ASP A CA 1
ATOM 2960 C C . ASP A 1 398 ? -14.003 -17.409 29.412 1.00 30.78 398 ASP A C 1
ATOM 2962 O O . ASP A 1 398 ? -14.521 -16.290 29.455 1.00 30.78 398 ASP A O 1
ATOM 2966 N N . GLY A 1 399 ? -14.730 -18.526 29.372 1.00 27.34 399 GLY A N 1
ATOM 2967 C CA . GLY A 1 399 ? -16.181 -18.556 29.228 1.00 27.34 399 GLY A CA 1
ATOM 2968 C C . GLY A 1 399 ? -16.969 -18.403 30.531 1.00 27.34 399 GLY A C 1
ATOM 2969 O O . GLY A 1 399 ? -16.525 -18.791 31.610 1.00 27.34 399 GLY A O 1
ATOM 2970 N N . LYS A 1 400 ? -18.221 -17.939 30.398 1.00 29.25 400 LYS A N 1
ATOM 2971 C CA . LYS A 1 400 ? -19.356 -18.345 31.249 1.00 29.25 400 LYS A CA 1
ATOM 2972 C C . LYS A 1 400 ? -20.700 -18.039 30.570 1.00 29.25 400 LYS A C 1
ATOM 2974 O O . LYS A 1 400 ? -20.974 -16.915 30.160 1.00 29.25 400 LYS A O 1
ATOM 2979 N N . LYS A 1 401 ? -21.514 -19.093 30.452 1.00 26.81 401 LYS A N 1
ATOM 2980 C CA . LYS A 1 401 ? -22.871 -19.150 29.882 1.00 26.81 401 LYS A CA 1
ATOM 2981 C C . LYS A 1 401 ? -23.904 -18.592 30.864 1.00 26.81 401 LYS A C 1
ATOM 2983 O O . LYS A 1 401 ? -23.794 -18.910 32.039 1.00 26.81 401 LYS A O 1
ATOM 2988 N N . GLU A 1 402 ? -24.955 -17.928 30.369 1.00 25.91 402 GLU A N 1
ATOM 2989 C CA . GLU A 1 402 ? -26.329 -18.096 30.881 1.00 25.91 402 GLU A CA 1
ATOM 2990 C C . GLU A 1 402 ? -27.411 -17.511 29.946 1.00 25.91 402 GLU A C 1
ATOM 2992 O O . GLU A 1 402 ? -27.118 -16.744 29.034 1.00 25.91 402 GLU A O 1
ATOM 2997 N N . LYS A 1 403 ? -28.643 -18.006 30.133 1.00 24.83 403 LYS A N 1
ATOM 2998 C CA . LYS A 1 403 ? -29.727 -18.221 29.152 1.00 24.83 403 LYS A CA 1
ATOM 2999 C C . LYS A 1 403 ? -30.593 -16.990 28.837 1.00 24.83 403 LYS A C 1
ATOM 3001 O O . LYS A 1 403 ? -30.851 -16.159 29.700 1.00 24.83 403 LYS A O 1
ATOM 3006 N N . SER A 1 404 ? -31.112 -16.959 27.607 1.00 25.50 404 SER A N 1
ATOM 3007 C CA . SER A 1 404 ? -32.043 -15.967 27.058 1.00 25.50 404 SER A CA 1
ATOM 3008 C C . SER A 1 404 ? -33.518 -16.287 27.342 1.00 25.50 404 SER A C 1
ATOM 3010 O O . SER A 1 404 ? -33.908 -17.450 27.470 1.00 25.50 404 SER A O 1
ATOM 3012 N N . SER A 1 405 ? -34.351 -15.243 27.371 1.00 24.17 405 SER A N 1
ATOM 3013 C CA . SER A 1 405 ? -35.803 -15.336 27.202 1.00 24.17 405 SER A CA 1
ATOM 3014 C C . SER A 1 405 ? -36.260 -14.408 26.071 1.00 24.17 405 SER A C 1
ATOM 3016 O O . SER A 1 405 ? -35.789 -13.284 25.911 1.00 24.17 405 SER A O 1
ATOM 3018 N N . SER A 1 406 ? -37.140 -14.951 25.237 1.00 26.09 406 SER A N 1
ATOM 3019 C CA . SER A 1 406 ? -37.659 -14.402 23.987 1.00 26.09 406 SER A CA 1
ATOM 3020 C C . SER A 1 406 ? -38.833 -13.444 24.200 1.00 26.09 406 SER A C 1
ATOM 3022 O O . SER A 1 406 ? -39.744 -13.756 24.967 1.00 26.09 406 SER A O 1
ATOM 3024 N N . GLY A 1 407 ? -38.885 -12.360 23.423 1.00 24.86 407 GLY A N 1
ATOM 3025 C CA . GLY A 1 407 ? -40.071 -11.515 23.273 1.00 24.86 407 GLY A CA 1
ATOM 3026 C C . GLY A 1 407 ? -40.259 -11.068 21.823 1.00 24.86 407 GLY A C 1
ATOM 3027 O O . GLY A 1 407 ? -39.512 -10.228 21.335 1.00 24.86 407 GLY A O 1
ATOM 3028 N N . GLN A 1 408 ? -41.255 -11.639 21.140 1.00 27.72 408 GLN A N 1
ATOM 3029 C CA . GLN A 1 408 ? -41.776 -11.177 19.846 1.00 27.72 408 GLN A CA 1
ATOM 3030 C C . GLN A 1 408 ? -42.667 -9.935 20.012 1.00 27.72 408 GLN A C 1
ATOM 3032 O O . GLN A 1 408 ? -43.374 -9.834 21.015 1.00 27.72 408 GLN A O 1
ATOM 3037 N N . LYS A 1 409 ? -42.708 -9.071 18.982 1.00 25.03 409 LYS A N 1
ATOM 3038 C CA . LYS A 1 409 ? -43.866 -8.259 18.516 1.00 25.03 409 LYS A CA 1
ATOM 3039 C C . LYS A 1 409 ? -43.486 -7.566 17.190 1.00 25.03 409 LYS A C 1
ATOM 3041 O O . LYS A 1 409 ? -42.486 -6.863 17.151 1.00 25.03 409 LYS A O 1
ATOM 3046 N N . SER A 1 410 ? -44.023 -8.015 16.048 1.00 26.42 410 SER A N 1
ATOM 3047 C CA . SER A 1 410 ? -45.216 -7.513 15.312 1.00 26.42 410 SER A CA 1
ATOM 3048 C C . SER A 1 410 ? -45.061 -6.072 14.790 1.00 26.42 410 SER A C 1
ATOM 3050 O O . SER A 1 410 ? -45.019 -5.148 15.596 1.00 26.42 410 SER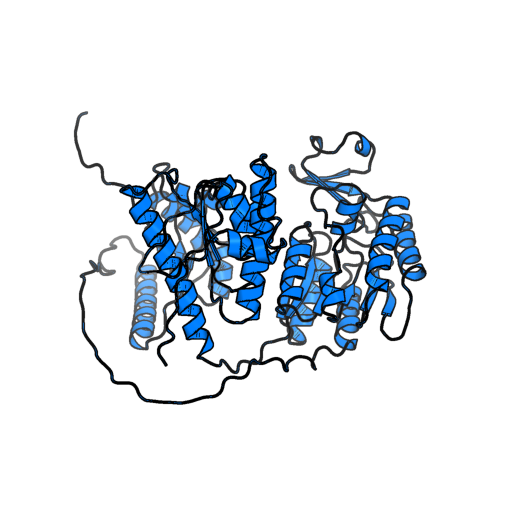 A O 1
ATOM 3052 N N . SER A 1 411 ? -44.807 -5.907 13.480 1.00 30.66 411 SER A N 1
ATOM 3053 C CA . SER A 1 411 ? -45.741 -5.401 12.434 1.00 30.66 411 SER A CA 1
ATOM 3054 C C . SER A 1 411 ? -46.178 -3.943 12.661 1.00 30.66 411 SER A C 1
ATOM 3056 O O . SER A 1 411 ? -46.619 -3.604 13.747 1.00 30.66 411 SER A O 1
ATOM 3058 N N . ASP A 1 412 ? -46.159 -3.017 11.710 1.00 28.64 412 ASP A N 1
ATOM 3059 C CA . ASP A 1 412 ? -46.550 -3.111 10.307 1.00 28.64 412 ASP A CA 1
ATOM 3060 C C . ASP A 1 412 ? -46.220 -1.751 9.650 1.00 28.64 412 ASP A C 1
ATOM 3062 O O . ASP A 1 412 ? -46.348 -0.711 10.301 1.00 28.64 412 ASP A O 1
ATOM 3066 N N . SER A 1 413 ? -45.834 -1.722 8.376 1.00 30.67 413 SER A N 1
ATOM 3067 C CA . SER A 1 413 ? -45.946 -0.504 7.561 1.00 30.67 413 SER A CA 1
ATOM 3068 C C . SER A 1 413 ? -46.078 -0.911 6.100 1.00 30.67 413 SER A C 1
ATOM 3070 O O . SER A 1 413 ? -45.190 -1.541 5.524 1.00 30.67 413 SER A O 1
ATOM 3072 N N . SER A 1 414 ? -47.230 -0.581 5.533 1.00 29.48 414 SER A N 1
ATOM 3073 C CA . SER A 1 414 ? -47.736 -1.030 4.244 1.00 29.48 414 SER A CA 1
ATOM 3074 C C . SER A 1 414 ? -46.880 -0.537 3.074 1.00 29.48 414 SER A C 1
ATOM 3076 O O . SER A 1 414 ? -46.961 0.627 2.678 1.00 29.48 414 SER A O 1
ATOM 3078 N N . ILE A 1 415 ? -46.098 -1.440 2.485 1.00 34.50 415 ILE A N 1
ATOM 3079 C CA . ILE A 1 415 ? -45.501 -1.260 1.160 1.00 34.50 415 ILE A CA 1
ATOM 3080 C C . ILE A 1 415 ? -46.599 -1.505 0.117 1.00 34.50 415 ILE A C 1
ATOM 3082 O O . ILE A 1 415 ? -47.260 -2.543 0.135 1.00 34.50 415 ILE A O 1
ATOM 3086 N N . ILE A 1 416 ? -46.796 -0.562 -0.805 1.00 34.31 416 ILE A N 1
ATOM 3087 C CA . ILE A 1 416 ? -47.718 -0.723 -1.935 1.00 34.31 416 ILE A CA 1
ATOM 3088 C C . ILE A 1 416 ? -47.138 -1.786 -2.882 1.00 34.31 416 ILE A C 1
ATOM 3090 O O . ILE A 1 416 ? -46.161 -1.536 -3.584 1.00 34.31 416 ILE A O 1
ATOM 3094 N N . TRP A 1 417 ? -47.732 -2.980 -2.894 1.00 33.38 417 TRP A N 1
ATOM 3095 C CA . TRP A 1 417 ? -47.344 -4.087 -3.772 1.00 33.38 417 TRP A CA 1
ATOM 3096 C C . TRP A 1 417 ? -48.138 -4.005 -5.083 1.00 33.38 417 TRP A C 1
ATOM 3098 O O . TRP A 1 417 ? -49.367 -4.056 -5.053 1.00 33.38 417 TRP A O 1
ATOM 3108 N N . ARG A 1 418 ? -47.465 -3.885 -6.236 1.00 38.19 418 ARG A N 1
ATOM 3109 C CA . ARG A 1 418 ? -48.113 -4.020 -7.554 1.00 38.19 418 ARG A CA 1
ATOM 3110 C C . ARG A 1 418 ? -47.842 -5.413 -8.131 1.00 38.19 418 ARG A C 1
ATOM 3112 O O . ARG A 1 418 ? -46.674 -5.793 -8.236 1.00 38.19 418 ARG A O 1
ATOM 3119 N N . PRO A 1 419 ? -48.874 -6.202 -8.470 1.00 44.16 419 PRO A N 1
ATOM 3120 C CA . PRO A 1 419 ? -48.688 -7.554 -8.971 1.00 44.16 419 PRO A CA 1
ATOM 3121 C C . PRO A 1 419 ? -48.208 -7.579 -10.441 1.00 44.16 419 PRO A C 1
ATOM 3123 O O . PRO A 1 419 ? -48.539 -6.690 -11.220 1.00 44.16 419 PRO A O 1
ATOM 3126 N N . PRO A 1 420 ? -47.491 -8.635 -10.881 1.00 43.81 420 PRO A N 1
ATOM 3127 C CA . PRO A 1 420 ? -46.963 -8.768 -12.251 1.00 43.81 420 PRO A CA 1
ATOM 3128 C C . PRO A 1 420 ? -48.004 -8.841 -13.388 1.00 43.81 420 PRO A C 1
ATOM 3130 O O . PRO A 1 420 ? -47.631 -9.107 -14.526 1.00 43.81 420 PRO A O 1
ATOM 3133 N N . VAL A 1 421 ? -49.298 -8.687 -13.095 1.00 47.06 421 VAL A N 1
ATOM 3134 C CA . VAL A 1 421 ? -50.386 -8.653 -14.092 1.00 47.06 421 VAL A CA 1
ATOM 3135 C C . VAL A 1 421 ? -50.589 -7.263 -14.708 1.00 47.06 421 VAL A C 1
ATOM 3137 O O . VAL A 1 421 ? -51.321 -7.149 -15.684 1.00 47.06 421 VAL A O 1
ATOM 3140 N N . ASP A 1 422 ? -49.884 -6.241 -14.215 1.00 51.75 422 ASP A N 1
ATOM 3141 C CA . ASP A 1 422 ? -50.048 -4.841 -14.637 1.00 51.75 422 ASP A CA 1
ATOM 3142 C C . ASP A 1 422 ? -49.086 -4.397 -15.765 1.00 51.75 422 ASP A C 1
ATOM 3144 O O . ASP A 1 422 ? -48.951 -3.203 -16.027 1.00 51.75 422 ASP A O 1
ATOM 3148 N N . PHE A 1 423 ? -48.409 -5.332 -16.448 1.00 58.19 423 PHE A N 1
ATOM 3149 C CA . PHE A 1 423 ? -47.501 -5.040 -17.573 1.00 58.19 423 PHE A CA 1
ATOM 3150 C C . PHE A 1 423 ? -48.044 -5.625 -18.892 1.00 58.19 423 PHE A C 1
ATOM 3152 O O . PHE A 1 423 ? -47.582 -6.688 -19.318 1.00 58.19 423 PHE A O 1
ATOM 3159 N N . PRO A 1 424 ? -49.028 -4.970 -19.539 1.00 53.59 424 PRO A N 1
ATOM 3160 C CA . PRO A 1 424 ? -49.705 -5.496 -20.730 1.00 53.59 424 PRO A CA 1
ATOM 3161 C C . PRO A 1 424 ? -48.779 -5.682 -21.945 1.00 53.59 424 PRO A C 1
ATOM 3163 O O . PRO A 1 424 ? -49.054 -6.534 -22.785 1.00 53.59 424 PRO A O 1
ATOM 3166 N N . ASP A 1 425 ? -47.658 -4.955 -22.000 1.00 60.19 425 ASP A N 1
ATOM 3167 C CA . ASP A 1 425 ? -46.693 -4.995 -23.109 1.00 60.19 425 ASP A CA 1
ATOM 3168 C C . ASP A 1 425 ? -45.511 -5.960 -22.876 1.00 60.19 425 ASP A C 1
ATOM 3170 O O . ASP A 1 425 ? -44.609 -6.076 -23.711 1.00 60.19 425 ASP A O 1
ATOM 3174 N N . ALA A 1 426 ? -45.465 -6.654 -21.732 1.00 61.88 426 ALA A N 1
ATOM 3175 C CA . ALA A 1 426 ? -44.366 -7.563 -21.414 1.00 61.88 426 ALA A CA 1
ATOM 3176 C C . ALA A 1 426 ? -44.498 -8.895 -22.170 1.00 61.88 426 ALA A C 1
ATOM 3178 O O . ALA A 1 426 ? -45.554 -9.529 -22.179 1.00 61.88 426 ALA A O 1
ATOM 3179 N N . LYS A 1 427 ? -43.391 -9.375 -22.755 1.00 72.94 427 LYS A N 1
ATOM 3180 C CA . LYS A 1 427 ? -43.362 -10.679 -23.435 1.00 72.94 427 LYS A CA 1
ATOM 3181 C C . LYS A 1 427 ? -43.770 -11.802 -22.459 1.00 72.94 427 LYS A C 1
ATOM 3183 O O . LYS A 1 427 ? -43.272 -11.821 -21.328 1.00 72.94 427 LYS A O 1
ATOM 3188 N N . PRO A 1 428 ? -44.596 -12.779 -22.880 1.00 71.12 428 PRO A N 1
ATOM 3189 C CA . PRO A 1 428 ? -45.039 -13.879 -22.016 1.00 71.12 428 PRO A CA 1
ATOM 3190 C C . PRO A 1 428 ? -43.891 -14.648 -21.341 1.00 71.12 428 PRO A C 1
ATOM 3192 O O . PRO A 1 428 ? -43.970 -14.976 -20.158 1.00 71.12 428 PRO A O 1
ATOM 3195 N N . GLU A 1 429 ? -42.790 -14.865 -22.062 1.00 69.19 429 GLU A N 1
ATOM 3196 C CA . GLU A 1 429 ? -41.573 -15.515 -21.555 1.00 69.19 429 GLU A CA 1
ATOM 3197 C C . GLU A 1 429 ? -40.917 -14.719 -20.415 1.00 69.19 429 GLU A C 1
ATOM 3199 O O . GLU A 1 429 ? -40.507 -15.285 -19.400 1.00 69.19 429 GLU A O 1
ATOM 3204 N N . THR A 1 430 ? -40.875 -13.388 -20.540 1.00 64.69 430 THR A N 1
ATOM 3205 C CA . THR A 1 430 ? -40.363 -12.485 -19.502 1.00 64.69 430 THR A CA 1
ATOM 3206 C C . THR A 1 430 ? -41.232 -12.557 -18.250 1.00 64.69 430 THR A C 1
ATOM 3208 O O . THR A 1 430 ? -40.707 -12.680 -17.146 1.00 64.69 430 THR A O 1
ATOM 3211 N N . LEU A 1 431 ? -42.560 -12.560 -18.403 1.00 66.19 431 LEU A N 1
ATOM 3212 C CA . LEU A 1 431 ? -43.492 -12.690 -17.278 1.00 66.19 431 LEU A CA 1
ATOM 3213 C C . LEU A 1 431 ? -43.345 -14.038 -16.558 1.00 66.19 431 LEU A C 1
ATOM 3215 O O . LEU A 1 431 ? -43.377 -14.087 -15.326 1.00 66.19 431 LEU A O 1
ATOM 3219 N N . GLN A 1 432 ? -43.146 -15.126 -17.304 1.00 70.56 432 GLN A N 1
ATOM 3220 C CA . GLN A 1 432 ? -42.915 -16.454 -16.736 1.00 70.56 432 GLN A CA 1
ATOM 3221 C C . GLN A 1 432 ? -41.588 -16.521 -15.965 1.00 70.56 432 GLN A C 1
ATOM 3223 O O . GLN A 1 432 ? -41.570 -16.998 -14.825 1.00 70.56 432 GLN A O 1
ATOM 3228 N N . LYS A 1 433 ? -40.499 -15.988 -16.537 1.00 67.88 433 LYS A N 1
ATOM 3229 C CA . LYS A 1 433 ? -39.181 -15.915 -15.884 1.00 67.88 433 LYS A CA 1
ATOM 3230 C C . LYS A 1 433 ? -39.246 -15.094 -14.592 1.00 67.88 433 LYS A C 1
ATOM 3232 O O . LYS A 1 433 ? -38.820 -15.570 -13.541 1.00 67.88 433 LYS A O 1
ATOM 3237 N N . THR A 1 434 ? -39.869 -13.916 -14.637 1.00 67.69 434 THR A N 1
ATOM 3238 C CA . THR A 1 434 ? -40.070 -13.052 -13.463 1.00 67.69 434 THR A CA 1
ATOM 3239 C C . THR A 1 434 ? -40.855 -13.763 -12.360 1.00 67.69 434 THR A C 1
ATOM 3241 O O . THR A 1 434 ? -40.453 -13.715 -11.200 1.00 67.69 434 THR A O 1
ATOM 3244 N N . ARG A 1 435 ? -41.938 -14.485 -12.689 1.00 72.56 435 ARG A N 1
ATOM 3245 C CA . ARG A 1 435 ? -42.709 -15.261 -11.696 1.00 72.56 435 ARG A CA 1
ATOM 3246 C C . ARG A 1 435 ? -41.880 -16.365 -11.043 1.00 72.56 435 ARG A C 1
ATOM 3248 O O . ARG A 1 435 ? -41.923 -16.502 -9.823 1.00 72.56 435 ARG A O 1
ATOM 3255 N N . SER A 1 436 ? -41.123 -17.127 -11.834 1.00 73.00 436 SER A N 1
ATOM 3256 C CA . SER A 1 436 ? -40.262 -18.200 -11.319 1.00 73.00 436 SER A CA 1
ATOM 3257 C C . SER A 1 436 ? -39.253 -17.669 -10.305 1.00 73.00 436 SER A C 1
ATOM 3259 O O . SER A 1 436 ? -39.033 -18.275 -9.259 1.00 73.00 436 SER A O 1
ATOM 3261 N N . ILE A 1 437 ? -38.654 -16.519 -10.597 1.00 73.38 437 ILE A N 1
ATOM 3262 C CA . ILE A 1 437 ? -37.631 -15.946 -9.734 1.00 73.38 437 ILE A CA 1
ATOM 3263 C C . ILE A 1 437 ? -38.247 -15.286 -8.496 1.00 73.38 437 ILE A C 1
ATOM 3265 O O . ILE A 1 437 ? -37.750 -15.495 -7.395 1.00 73.38 437 ILE A O 1
ATOM 3269 N N . LEU A 1 438 ? -39.365 -14.564 -8.631 1.00 78.56 438 LEU A N 1
ATOM 3270 C CA . LEU A 1 438 ? -40.086 -14.030 -7.470 1.00 78.56 438 LEU A CA 1
ATOM 3271 C C . LEU A 1 438 ? -40.494 -15.141 -6.495 1.00 78.56 438 LEU A C 1
ATOM 3273 O O . LEU A 1 438 ? -40.438 -14.936 -5.286 1.00 78.56 438 LEU A O 1
ATOM 3277 N N . ASN A 1 439 ? -40.873 -16.318 -6.999 1.00 79.56 439 ASN A N 1
ATOM 3278 C CA . ASN A 1 439 ? -41.158 -17.476 -6.152 1.00 79.56 439 ASN A CA 1
ATOM 3279 C C . ASN A 1 439 ? -39.904 -17.977 -5.422 1.00 79.56 439 ASN A C 1
ATOM 3281 O O . ASN A 1 439 ? -39.982 -18.235 -4.225 1.00 79.56 439 ASN A O 1
ATOM 3285 N N . LYS A 1 440 ? -38.751 -18.038 -6.101 1.00 79.06 440 LYS A N 1
ATOM 3286 C CA . LYS A 1 440 ? -37.464 -18.401 -5.485 1.00 79.06 440 LYS A CA 1
ATOM 3287 C C . LYS A 1 440 ? -37.063 -17.425 -4.370 1.00 79.06 440 LYS A C 1
ATOM 3289 O O . LYS A 1 440 ? -36.715 -17.854 -3.278 1.00 79.06 440 LYS A O 1
ATOM 3294 N N . LEU A 1 441 ? -37.191 -16.118 -4.604 1.00 82.62 441 LEU A N 1
ATOM 3295 C CA . LEU A 1 441 ? -36.896 -15.097 -3.590 1.00 82.62 441 LEU A CA 1
ATOM 3296 C C . LEU A 1 441 ? -37.851 -15.184 -2.393 1.00 82.62 441 LEU A C 1
ATOM 3298 O O . LEU A 1 441 ? -37.423 -15.085 -1.247 1.00 82.62 441 LEU A O 1
ATOM 3302 N N . LYS A 1 442 ? -39.148 -15.412 -2.640 1.00 83.44 442 LYS A N 1
ATOM 3303 C CA . LYS A 1 442 ? -40.134 -15.636 -1.570 1.00 83.44 442 LYS A CA 1
ATOM 3304 C C . LYS A 1 442 ? -39.823 -16.889 -0.752 1.00 83.44 442 LYS A C 1
ATOM 3306 O O . LYS A 1 442 ? -40.038 -16.875 0.455 1.00 83.44 442 LYS A O 1
ATOM 3311 N N . GLN A 1 443 ? -39.320 -17.942 -1.393 1.00 83.25 443 GLN A N 1
ATOM 3312 C CA . GLN A 1 443 ? -38.888 -19.158 -0.714 1.00 83.25 443 GLN A CA 1
ATOM 3313 C C . GLN A 1 443 ? -37.683 -18.890 0.195 1.00 83.25 443 GLN A C 1
ATOM 3315 O O . GLN A 1 443 ? -37.733 -19.262 1.361 1.00 83.25 443 GLN A O 1
ATOM 3320 N N . TYR A 1 444 ? -36.664 -18.169 -0.284 1.00 85.19 444 TYR A N 1
ATOM 3321 C CA . TYR A 1 444 ? -35.509 -17.791 0.542 1.00 85.19 444 TYR A CA 1
ATOM 3322 C C . TYR A 1 444 ? -35.933 -16.998 1.779 1.00 85.19 444 TYR A C 1
ATOM 3324 O O . TYR A 1 444 ? -35.539 -17.332 2.892 1.00 85.19 444 TYR A O 1
ATOM 3332 N N . ILE A 1 445 ? -36.832 -16.024 1.604 1.00 83.31 445 ILE A N 1
ATOM 3333 C CA . ILE A 1 445 ? -37.403 -15.262 2.722 1.00 83.31 445 ILE A CA 1
ATOM 3334 C C . ILE A 1 445 ? -38.125 -16.187 3.716 1.00 83.31 445 ILE A C 1
ATOM 3336 O O . ILE A 1 445 ? -37.950 -16.038 4.923 1.00 83.31 445 ILE A O 1
ATOM 3340 N N . ALA A 1 446 ? -38.928 -17.139 3.231 1.00 87.06 446 ALA A N 1
ATOM 3341 C CA . ALA A 1 446 ? -39.665 -18.075 4.084 1.00 87.06 446 ALA A CA 1
ATOM 3342 C C . ALA A 1 446 ? -38.747 -19.048 4.847 1.00 87.06 446 ALA A C 1
ATOM 3344 O O . ALA A 1 446 ? -39.064 -19.436 5.969 1.00 87.06 446 ALA A O 1
ATOM 3345 N N . GLU A 1 447 ? -37.610 -19.415 4.256 1.00 89.75 447 GLU A N 1
ATOM 3346 C CA . GLU A 1 447 ? -36.596 -20.299 4.841 1.00 89.75 447 GLU A CA 1
ATOM 3347 C C . GLU A 1 447 ? -35.590 -19.548 5.735 1.00 89.75 447 GLU A C 1
ATOM 3349 O O . GLU A 1 447 ? -34.711 -20.168 6.330 1.00 89.75 447 GLU A O 1
ATOM 3354 N N . GLY A 1 448 ? -35.716 -18.220 5.861 1.00 85.56 448 GLY A N 1
ATOM 3355 C CA . GLY A 1 448 ? -34.781 -17.388 6.624 1.00 85.56 448 GLY A CA 1
ATOM 3356 C C . GLY A 1 448 ? -33.417 -17.212 5.947 1.00 85.56 448 GLY A C 1
ATOM 3357 O O . GLY A 1 448 ? -32.460 -16.801 6.601 1.00 85.56 448 GLY A O 1
ATOM 3358 N N . ILE A 1 449 ? -33.322 -17.512 4.650 1.00 86.38 449 ILE A N 1
ATOM 3359 C CA . ILE A 1 449 ? -32.121 -17.331 3.835 1.00 86.38 449 ILE A CA 1
ATOM 3360 C C . ILE A 1 449 ? -32.076 -15.865 3.367 1.00 86.38 449 ILE A C 1
ATOM 3362 O O . ILE A 1 449 ? -33.033 -15.391 2.743 1.00 86.38 449 ILE A O 1
ATOM 3366 N N . PRO A 1 450 ? -30.999 -15.114 3.662 1.00 83.94 450 PRO A N 1
ATOM 3367 C CA . PRO A 1 450 ? -30.880 -13.727 3.232 1.00 83.94 450 PRO A CA 1
ATOM 3368 C C . PRO A 1 450 ? -30.792 -13.635 1.706 1.00 83.94 450 PRO A C 1
ATOM 3370 O O . PRO A 1 450 ? -30.050 -14.380 1.074 1.00 83.94 450 PRO A O 1
ATOM 3373 N N . VAL A 1 451 ? -31.534 -12.690 1.126 1.00 85.44 451 VAL A N 1
ATOM 3374 C CA . VAL A 1 451 ? -31.468 -12.363 -0.304 1.00 85.44 451 VAL A CA 1
ATOM 3375 C C . VAL A 1 451 ? -30.379 -11.318 -0.519 1.00 85.44 451 VAL A C 1
ATOM 3377 O O . VAL A 1 451 ? -30.467 -10.212 0.022 1.00 85.44 451 VAL A O 1
ATOM 3380 N N . ILE A 1 452 ? -29.373 -11.646 -1.324 1.00 85.62 452 ILE A N 1
ATOM 3381 C CA . ILE A 1 452 ? -28.218 -10.780 -1.567 1.00 85.62 452 ILE A CA 1
ATOM 3382 C C . ILE A 1 452 ? -28.384 -10.033 -2.891 1.00 85.62 452 ILE A C 1
ATOM 3384 O O . ILE A 1 452 ? -28.404 -10.631 -3.965 1.00 85.62 452 ILE A O 1
ATOM 3388 N N . GLY A 1 453 ? -28.474 -8.703 -2.818 1.00 86.06 453 GLY A N 1
ATOM 3389 C CA . GLY A 1 453 ? -28.428 -7.826 -3.987 1.00 86.06 453 GLY A CA 1
ATOM 3390 C C . GLY A 1 453 ? -27.085 -7.120 -4.107 1.00 86.06 453 GLY A C 1
ATOM 3391 O O . GLY A 1 453 ? -26.641 -6.494 -3.144 1.00 86.06 453 GLY A O 1
ATOM 3392 N N . ALA A 1 454 ? -26.463 -7.182 -5.283 1.00 84.06 454 ALA A N 1
ATOM 3393 C CA . ALA A 1 454 ? -25.218 -6.477 -5.577 1.00 84.06 454 ALA A CA 1
ATOM 3394 C C . ALA A 1 454 ? -25.416 -5.390 -6.628 1.00 84.06 454 ALA A C 1
ATOM 3396 O O . ALA A 1 454 ? -26.330 -5.439 -7.441 1.00 84.06 454 ALA A O 1
ATOM 3397 N N . GLY A 1 455 ? -24.606 -4.344 -6.528 1.00 85.12 455 GLY A N 1
ATOM 3398 C CA . GLY A 1 455 ? -24.842 -3.086 -7.205 1.00 85.12 455 GLY A CA 1
ATOM 3399 C C . GLY A 1 455 ? -24.000 -2.862 -8.453 1.00 85.12 455 GLY A C 1
ATOM 3400 O O . GLY A 1 455 ? -22.944 -2.238 -8.339 1.00 85.12 455 GLY A O 1
ATOM 3401 N N . ALA A 1 456 ? -24.518 -3.205 -9.630 1.00 83.81 456 ALA A N 1
ATOM 3402 C CA . ALA A 1 456 ? -23.800 -3.064 -10.890 1.00 83.81 456 ALA A CA 1
ATOM 3403 C C . ALA A 1 456 ? -23.941 -1.668 -11.525 1.00 83.81 456 ALA A C 1
ATOM 3405 O O . ALA A 1 456 ? -25.030 -1.208 -11.876 1.00 83.81 456 ALA A O 1
ATOM 3406 N N . GLY A 1 457 ? -22.800 -1.008 -11.752 1.00 76.56 457 GLY A N 1
ATOM 3407 C CA . GLY A 1 457 ? -22.713 0.208 -12.574 1.00 76.56 457 GLY A CA 1
ATOM 3408 C C . GLY A 1 457 ? -22.383 -0.047 -14.050 1.00 76.56 457 GLY A C 1
ATOM 3409 O O . GLY A 1 457 ? -22.478 0.882 -14.847 1.00 76.56 457 GLY A O 1
ATOM 3410 N N . THR A 1 458 ? -21.972 -1.273 -14.396 1.00 78.94 458 THR A N 1
ATOM 3411 C CA . THR A 1 458 ? -21.534 -1.708 -15.736 1.00 78.94 458 THR A CA 1
ATOM 3412 C C . THR A 1 458 ? -21.871 -3.178 -15.971 1.00 78.94 458 THR A C 1
ATOM 3414 O O . THR A 1 458 ? -22.041 -3.925 -15.006 1.00 78.94 458 THR A O 1
ATOM 3417 N N . GLY A 1 459 ? -21.884 -3.618 -17.236 1.00 78.12 459 GLY A N 1
ATOM 3418 C CA . GLY A 1 459 ? -22.048 -5.037 -17.579 1.00 78.12 459 GLY A CA 1
ATOM 3419 C C . GLY A 1 459 ? -20.938 -5.931 -17.009 1.00 78.12 459 GLY A C 1
ATOM 3420 O O . GLY A 1 459 ? -21.214 -7.032 -16.542 1.00 78.12 459 GLY A O 1
ATOM 3421 N N . ILE A 1 460 ? -19.691 -5.441 -16.939 1.00 80.00 460 ILE A N 1
ATOM 3422 C CA . 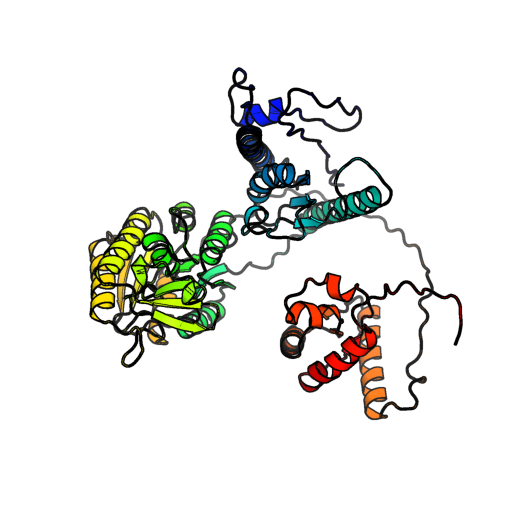ILE A 1 460 ? -18.578 -6.224 -16.379 1.00 80.00 460 ILE A CA 1
ATOM 3423 C C . ILE A 1 460 ? -18.703 -6.410 -14.860 1.00 80.00 460 ILE A C 1
ATOM 3425 O O . ILE A 1 460 ? -18.438 -7.501 -14.362 1.00 80.00 460 ILE A O 1
ATOM 3429 N N . SER A 1 461 ? -19.166 -5.389 -14.126 1.00 82.06 461 SER A N 1
ATOM 3430 C CA . SER A 1 461 ? -19.484 -5.520 -12.696 1.00 82.06 461 SER A CA 1
ATOM 3431 C C . SER A 1 461 ? -20.594 -6.545 -12.482 1.00 82.06 461 SER A C 1
ATOM 3433 O O . SER A 1 461 ? -20.418 -7.455 -11.679 1.00 82.06 461 SER A O 1
ATOM 3435 N N . ALA A 1 462 ? -21.673 -6.467 -13.270 1.00 81.62 462 ALA A N 1
ATOM 3436 C CA . ALA A 1 462 ? -22.783 -7.414 -13.186 1.00 81.62 462 ALA A CA 1
ATOM 3437 C C . ALA A 1 462 ? -22.333 -8.867 -13.419 1.00 81.62 462 ALA A C 1
ATOM 3439 O O . ALA A 1 462 ? -22.763 -9.766 -12.706 1.00 81.62 462 ALA A O 1
ATOM 3440 N N . LYS A 1 463 ? -21.413 -9.096 -14.363 1.00 80.19 463 LYS A N 1
ATOM 3441 C CA . LYS A 1 463 ? -20.865 -10.428 -14.659 1.00 80.19 463 LYS A CA 1
ATOM 3442 C C . LYS A 1 463 ? -20.045 -11.015 -13.506 1.00 80.19 463 LYS A C 1
ATOM 3444 O O . LYS A 1 463 ? -20.120 -12.211 -13.235 1.00 80.19 463 LYS A O 1
ATOM 3449 N N . PHE A 1 464 ? -19.251 -10.192 -12.820 1.00 84.94 464 PHE A N 1
ATOM 3450 C CA . PHE A 1 464 ? -18.499 -10.645 -11.646 1.00 84.94 464 PHE A CA 1
ATOM 3451 C C . PHE A 1 464 ? -19.394 -10.840 -10.422 1.00 84.94 464 PHE A C 1
ATOM 3453 O O . PHE A 1 464 ? -19.179 -11.777 -9.659 1.00 84.94 464 PHE A O 1
ATOM 3460 N N . GLU A 1 465 ? -20.410 -9.997 -10.257 1.00 85.94 465 GLU A N 1
ATOM 3461 C CA . GLU A 1 465 ? -21.433 -10.152 -9.222 1.00 85.94 465 GLU A CA 1
ATOM 3462 C C . GLU A 1 465 ? -22.225 -11.455 -9.426 1.00 85.94 465 GLU A C 1
ATOM 3464 O O . GLU A 1 465 ? -22.404 -12.217 -8.477 1.00 85.94 465 GLU A O 1
ATOM 3469 N N . GLU A 1 466 ? -22.602 -11.774 -10.670 1.00 79.38 466 GLU A N 1
ATOM 3470 C CA . GLU A 1 466 ? -23.228 -13.048 -11.048 1.00 79.38 466 GLU A CA 1
ATOM 3471 C C . GLU A 1 466 ? -22.328 -14.245 -10.712 1.00 79.38 466 GLU A C 1
ATOM 3473 O O . GLU A 1 466 ? -22.772 -15.191 -10.060 1.00 79.38 466 GLU A O 1
ATOM 3478 N N . ALA A 1 467 ? -21.047 -14.193 -11.091 1.00 79.12 467 ALA A N 1
ATOM 3479 C CA . ALA A 1 467 ? -20.081 -15.234 -10.735 1.00 79.12 467 ALA A CA 1
ATOM 3480 C C . ALA A 1 467 ? -19.886 -15.369 -9.211 1.00 79.12 467 ALA A C 1
ATOM 3482 O O . ALA A 1 467 ? -19.557 -16.449 -8.724 1.00 79.12 467 ALA A O 1
ATOM 3483 N N . GLY A 1 468 ? -20.116 -14.284 -8.465 1.00 84.81 468 GLY A N 1
ATOM 3484 C CA . GLY A 1 468 ? -20.122 -14.242 -7.004 1.00 84.81 468 GLY A CA 1
ATOM 3485 C C . GLY A 1 468 ? -21.375 -14.836 -6.352 1.00 84.81 468 GLY A C 1
ATOM 3486 O O . GLY A 1 468 ? -21.414 -14.941 -5.129 1.00 84.81 468 GLY A O 1
ATOM 3487 N N . GLY A 1 469 ? -22.380 -15.246 -7.136 1.00 83.56 469 GLY A N 1
ATOM 3488 C CA . GLY A 1 469 ? -23.563 -15.955 -6.643 1.00 83.56 469 GLY A CA 1
ATOM 3489 C C . GLY A 1 469 ? -24.631 -15.064 -6.007 1.00 83.56 469 GLY A C 1
ATOM 3490 O O . GLY A 1 469 ? -25.383 -15.541 -5.161 1.00 83.56 469 GLY A O 1
ATOM 3491 N N . VAL A 1 470 ? -24.700 -13.785 -6.385 1.00 84.88 470 VAL A N 1
ATOM 3492 C CA . VAL A 1 470 ? -25.718 -12.853 -5.869 1.00 84.88 470 VAL A CA 1
ATOM 3493 C C . VAL A 1 470 ? -27.114 -13.203 -6.398 1.00 84.88 470 VAL A C 1
ATOM 3495 O O . VAL A 1 470 ? -27.271 -13.688 -7.518 1.00 84.88 470 VAL A O 1
ATOM 3498 N N . ASP A 1 471 ? -28.153 -12.929 -5.612 1.00 81.69 471 ASP A N 1
ATOM 3499 C CA . ASP A 1 471 ? -29.540 -13.241 -5.977 1.00 81.69 471 ASP A CA 1
ATOM 3500 C C . ASP A 1 471 ? -30.169 -12.185 -6.889 1.00 81.69 471 ASP A C 1
ATOM 3502 O O . ASP A 1 471 ? -31.090 -12.480 -7.659 1.00 81.69 471 ASP A O 1
ATOM 3506 N N . LEU A 1 472 ? -29.691 -10.942 -6.779 1.00 84.69 472 LEU A N 1
ATOM 3507 C CA . LEU A 1 472 ? -30.200 -9.777 -7.493 1.00 84.69 472 LEU A CA 1
ATOM 3508 C C . LEU A 1 472 ? -29.050 -8.906 -8.000 1.00 84.69 472 LEU A C 1
ATOM 3510 O O . LEU A 1 472 ? -28.163 -8.531 -7.234 1.00 84.69 472 LEU A O 1
ATOM 3514 N N . ILE A 1 473 ? -29.134 -8.495 -9.265 1.00 82.38 473 ILE A N 1
ATOM 3515 C CA . ILE A 1 473 ? -28.304 -7.411 -9.800 1.00 82.38 473 ILE A CA 1
ATOM 3516 C C . ILE A 1 473 ? -29.080 -6.107 -9.687 1.00 82.38 473 ILE A C 1
ATOM 3518 O O . ILE A 1 473 ? -30.196 -5.996 -10.191 1.00 82.38 473 ILE A O 1
ATOM 3522 N N . VAL A 1 474 ? -28.484 -5.120 -9.032 1.00 85.31 474 VAL A N 1
ATOM 3523 C CA . VAL A 1 474 ? -29.084 -3.830 -8.721 1.00 85.31 474 VAL A CA 1
ATOM 3524 C C . VAL A 1 474 ? -28.451 -2.737 -9.567 1.00 85.31 474 VAL A C 1
ATOM 3526 O O . VAL A 1 474 ? -27.309 -2.346 -9.338 1.00 85.31 474 VAL A O 1
ATOM 3529 N N . VAL A 1 475 ? -29.217 -2.196 -10.515 1.00 82.06 475 VAL A N 1
ATOM 3530 C CA . VAL A 1 475 ? -28.775 -1.071 -11.353 1.00 82.06 475 VAL A CA 1
ATOM 3531 C C . VAL A 1 475 ? -29.308 0.238 -10.782 1.00 82.06 475 VAL A C 1
ATOM 3533 O O . VAL A 1 475 ? -30.499 0.365 -10.497 1.00 82.06 475 VAL A O 1
ATOM 3536 N N . TYR A 1 476 ? -28.424 1.224 -10.635 1.00 82.69 476 TYR A N 1
ATOM 3537 C CA . TYR A 1 476 ? -28.748 2.558 -10.131 1.00 82.69 476 TYR A CA 1
ATOM 3538 C C . TYR A 1 476 ? -27.974 3.644 -10.889 1.00 82.69 476 TYR A C 1
ATOM 3540 O O . TYR A 1 476 ? -26.817 3.469 -11.281 1.00 82.69 476 TYR A O 1
ATOM 3548 N N . ASN A 1 477 ? -28.604 4.809 -11.059 1.00 82.56 477 ASN A N 1
ATOM 3549 C CA . ASN A 1 477 ? -28.103 5.906 -11.896 1.00 82.56 477 ASN A CA 1
ATOM 3550 C C . ASN A 1 477 ? -26.719 6.442 -11.477 1.00 82.56 477 ASN A C 1
ATOM 3552 O O . ASN A 1 477 ? -25.949 6.900 -12.322 1.00 82.56 477 ASN A O 1
ATOM 3556 N N . SER A 1 478 ? -26.362 6.372 -10.188 1.00 79.94 478 SER A N 1
ATOM 3557 C CA . SER A 1 478 ? -25.058 6.846 -9.703 1.00 79.94 478 SER A CA 1
ATOM 3558 C C . SER A 1 478 ? -23.876 6.043 -10.269 1.00 79.94 478 SER A C 1
ATOM 3560 O O . SER A 1 478 ? -22.754 6.552 -10.301 1.00 79.94 478 SER A O 1
ATOM 3562 N N . GLY A 1 479 ? -24.111 4.836 -10.805 1.00 79.44 479 GLY A N 1
ATOM 3563 C CA . GLY A 1 479 ? -23.127 4.098 -11.600 1.00 79.44 479 GLY A CA 1
ATOM 3564 C C . GLY A 1 479 ? -22.642 4.879 -12.828 1.00 79.44 479 GLY A C 1
ATOM 3565 O O . GLY A 1 479 ? -21.433 5.010 -13.015 1.00 79.44 479 GLY A O 1
ATOM 3566 N N . ARG A 1 480 ? -23.555 5.493 -13.599 1.00 81.94 480 ARG A N 1
ATOM 3567 C CA . ARG A 1 480 ? -23.219 6.287 -14.800 1.00 81.94 480 ARG A CA 1
ATOM 3568 C C . ARG A 1 480 ? -22.304 7.459 -14.471 1.00 81.94 480 ARG A C 1
ATOM 3570 O O . ARG A 1 480 ? -21.320 7.712 -15.160 1.00 81.94 480 ARG A O 1
ATOM 3577 N N . PHE A 1 481 ? -22.606 8.158 -13.382 1.00 81.94 481 PHE A N 1
ATOM 3578 C CA . PHE A 1 481 ? -21.837 9.325 -12.967 1.00 81.94 481 PHE A CA 1
ATOM 3579 C C . PHE A 1 481 ? -20.447 8.954 -12.446 1.00 81.94 481 PHE A C 1
ATOM 3581 O O . PHE A 1 481 ? -19.485 9.650 -12.770 1.00 81.94 481 PHE A O 1
ATOM 3588 N N . ARG A 1 482 ? -20.315 7.833 -11.725 1.00 82.31 482 ARG A N 1
ATOM 3589 C CA . ARG A 1 482 ? -19.004 7.324 -11.294 1.00 82.31 482 ARG A CA 1
ATOM 3590 C C . ARG A 1 482 ? -18.114 6.941 -12.467 1.00 82.31 482 ARG A C 1
ATOM 3592 O O . ARG A 1 482 ? -16.942 7.301 -12.467 1.00 82.31 482 ARG A O 1
ATOM 3599 N N . MET A 1 483 ? -18.671 6.291 -13.488 1.00 77.69 483 MET A N 1
ATOM 3600 C CA . MET A 1 483 ? -17.926 6.001 -14.719 1.00 77.69 483 MET A CA 1
ATOM 3601 C C . MET A 1 483 ? -17.428 7.267 -15.418 1.00 77.69 483 MET A C 1
ATOM 3603 O O . MET A 1 483 ? -16.344 7.273 -15.990 1.00 77.69 483 MET A O 1
ATOM 3607 N N . ALA A 1 484 ? -18.188 8.359 -15.330 1.00 79.94 484 ALA A N 1
ATOM 3608 C CA . ALA A 1 484 ? -17.805 9.663 -15.860 1.00 79.94 484 ALA A CA 1
ATOM 3609 C C . ALA A 1 484 ? -16.866 10.465 -14.928 1.00 79.94 484 ALA A C 1
ATOM 3611 O O . ALA A 1 484 ? -16.698 11.669 -15.123 1.00 79.94 484 ALA A O 1
ATOM 3612 N N . GLY A 1 485 ? -16.292 9.838 -13.893 1.00 79.75 485 GLY A N 1
ATOM 3613 C CA . GLY A 1 485 ? -15.375 10.482 -12.947 1.00 79.75 485 GLY A CA 1
ATOM 3614 C C . GLY A 1 485 ? -16.047 11.427 -11.945 1.00 79.75 485 GLY A C 1
ATOM 3615 O O . GLY A 1 485 ? -15.372 12.256 -11.338 1.00 79.75 485 GLY A O 1
ATOM 3616 N N . ARG A 1 486 ? -17.371 11.340 -11.765 1.00 80.88 486 ARG A N 1
ATOM 3617 C CA . ARG A 1 486 ? -18.132 12.169 -10.815 1.00 80.88 486 ARG A CA 1
ATOM 3618 C C . ARG A 1 486 ? -18.465 11.381 -9.548 1.00 80.88 486 ARG A C 1
ATOM 3620 O O . ARG A 1 486 ? -18.672 10.171 -9.584 1.00 80.88 486 ARG A O 1
ATOM 3627 N N . GLY A 1 487 ? -18.564 12.074 -8.414 1.00 79.69 487 GLY A N 1
ATOM 3628 C CA . GLY A 1 487 ? -18.974 11.452 -7.152 1.00 79.69 487 GLY A CA 1
ATOM 3629 C C . GLY A 1 487 ? -20.407 10.906 -7.203 1.00 79.69 487 GLY A C 1
ATOM 3630 O O . GLY A 1 487 ? -21.251 11.436 -7.925 1.00 79.69 487 GLY A O 1
ATOM 3631 N N . SER A 1 488 ? -20.714 9.887 -6.392 1.00 77.44 488 SER A N 1
ATOM 3632 C CA . SER A 1 488 ? -22.034 9.225 -6.359 1.00 77.44 488 SER A CA 1
ATOM 3633 C C . SER A 1 488 ? -23.203 10.178 -6.085 1.00 77.44 488 SER A C 1
ATOM 3635 O O . SER A 1 488 ? -24.320 9.922 -6.531 1.00 77.44 488 SER A O 1
ATOM 3637 N N . LEU A 1 489 ? -22.945 11.302 -5.404 1.00 79.50 489 LEU A N 1
ATOM 3638 C CA . LEU A 1 489 ? -23.933 12.355 -5.154 1.00 79.50 489 LEU A CA 1
ATOM 3639 C C . LEU A 1 489 ? -24.452 13.010 -6.439 1.00 79.50 489 LEU A C 1
ATOM 3641 O O . LEU A 1 489 ? -25.553 13.546 -6.429 1.00 79.50 489 LEU A O 1
ATOM 3645 N N . ALA A 1 490 ? -23.722 12.925 -7.556 1.00 80.12 490 ALA A N 1
ATOM 3646 C CA . ALA A 1 490 ? -24.212 13.402 -8.846 1.00 80.12 490 ALA A CA 1
ATOM 3647 C C . ALA A 1 490 ? -25.493 12.675 -9.291 1.00 80.12 490 ALA A C 1
ATOM 3649 O O . ALA A 1 490 ? -26.319 13.284 -9.961 1.00 80.12 490 ALA A O 1
ATOM 3650 N N . GLY A 1 491 ? -25.701 11.424 -8.858 1.00 73.44 491 GLY A N 1
ATOM 3651 C CA . GLY A 1 491 ? -26.953 10.693 -9.082 1.00 73.44 491 GLY A CA 1
ATOM 3652 C C . GLY A 1 491 ? -28.149 11.218 -8.280 1.00 73.44 491 GLY A C 1
ATOM 3653 O O . GLY A 1 491 ? -29.276 10.830 -8.561 1.00 73.44 491 GLY A O 1
ATOM 3654 N N . LEU A 1 492 ? -27.925 12.098 -7.301 1.00 73.81 492 LEU A N 1
ATOM 3655 C CA . LEU A 1 492 ? -28.975 12.736 -6.498 1.00 73.81 492 LEU A CA 1
ATOM 3656 C C . LEU A 1 492 ? -29.260 14.181 -6.935 1.00 73.81 492 LEU A C 1
ATOM 3658 O O . LEU A 1 492 ? -30.145 14.827 -6.380 1.00 73.81 492 LEU A O 1
ATOM 3662 N N . LEU A 1 493 ? -28.491 14.708 -7.889 1.00 77.12 493 LEU A N 1
ATOM 3663 C CA . LEU A 1 493 ? -28.640 16.067 -8.400 1.00 77.12 493 LEU A CA 1
ATOM 3664 C C . LEU A 1 493 ? -29.548 16.071 -9.642 1.00 77.12 493 LEU A C 1
ATOM 3666 O O . LEU A 1 493 ? -29.577 15.080 -10.374 1.00 77.12 493 LEU A O 1
ATOM 3670 N N . PRO A 1 494 ? -30.262 17.177 -9.927 1.00 75.56 494 PRO A N 1
ATOM 3671 C CA . PRO A 1 494 ? -31.204 17.273 -11.045 1.00 75.56 494 PRO A CA 1
ATOM 3672 C C . PRO A 1 494 ? -30.484 17.460 -12.395 1.00 75.56 494 PRO A C 1
ATOM 3674 O O . PRO A 1 494 ? -30.820 18.344 -13.177 1.00 75.56 494 PRO A O 1
ATOM 3677 N N . PHE A 1 495 ? -29.446 16.665 -12.665 1.00 71.31 495 PHE A N 1
ATOM 3678 C CA . PHE A 1 495 ? -28.699 16.719 -13.922 1.00 71.31 495 PHE A CA 1
ATOM 3679 C C . PHE A 1 495 ? -29.408 15.996 -15.066 1.00 71.31 495 PHE A C 1
ATOM 3681 O O . PHE A 1 495 ? -29.156 16.315 -16.224 1.00 71.31 495 PHE A O 1
ATOM 3688 N N . ALA A 1 496 ? -30.239 15.004 -14.745 1.00 70.25 496 ALA A N 1
ATOM 3689 C CA . ALA A 1 496 ? -30.949 14.175 -15.708 1.00 70.25 496 ALA A CA 1
ATOM 3690 C C . ALA A 1 496 ? -32.036 13.345 -15.009 1.00 70.25 496 ALA A C 1
ATOM 3692 O O . ALA A 1 496 ? -32.030 13.197 -13.785 1.00 70.25 496 ALA A O 1
ATOM 3693 N N . ASP A 1 497 ? -32.943 12.773 -15.800 1.00 77.25 497 ASP A N 1
ATOM 3694 C CA . ASP A 1 497 ? -33.939 11.815 -15.325 1.00 77.25 497 ASP A CA 1
ATOM 3695 C C . ASP A 1 497 ? -33.252 10.510 -14.884 1.00 77.25 497 ASP A C 1
ATOM 3697 O O . ASP A 1 497 ? -32.661 9.778 -15.683 1.00 77.25 497 ASP A O 1
ATOM 3701 N N . ALA A 1 498 ? -33.327 10.223 -13.583 1.00 73.88 498 ALA A N 1
ATOM 3702 C CA . ALA A 1 498 ? -32.733 9.035 -12.984 1.00 73.88 498 ALA A CA 1
ATOM 3703 C C . ALA A 1 498 ? -33.329 7.731 -13.537 1.00 73.88 498 ALA A C 1
ATOM 3705 O O . ALA A 1 498 ? -32.599 6.751 -13.681 1.00 73.88 498 ALA A O 1
ATOM 3706 N N . ASN A 1 499 ? -34.619 7.722 -13.877 1.00 75.69 499 ASN A N 1
ATOM 3707 C CA . ASN A 1 499 ? -35.312 6.545 -14.392 1.00 75.69 499 ASN A CA 1
ATOM 3708 C C . ASN A 1 499 ? -34.876 6.260 -15.826 1.00 75.69 499 ASN A C 1
ATOM 3710 O O . ASN A 1 499 ? -34.569 5.117 -16.160 1.00 75.69 499 ASN A O 1
ATOM 3714 N N . ALA A 1 500 ? -34.787 7.306 -16.651 1.00 77.75 500 ALA A N 1
ATOM 3715 C CA . ALA A 1 500 ? -34.294 7.188 -18.018 1.00 77.75 500 ALA A CA 1
ATOM 3716 C C . ALA A 1 500 ? -32.850 6.661 -18.049 1.00 77.75 500 ALA A C 1
ATOM 3718 O O . ALA A 1 500 ? -32.559 5.730 -18.796 1.00 77.75 500 ALA A O 1
ATOM 3719 N N . ILE A 1 501 ? -31.974 7.177 -17.176 1.00 80.75 501 ILE A N 1
ATOM 3720 C CA . ILE A 1 501 ? -30.587 6.698 -17.059 1.00 80.75 501 ILE A CA 1
ATOM 3721 C C . ILE A 1 501 ? -30.542 5.228 -16.643 1.00 80.75 501 ILE A C 1
ATOM 3723 O O . ILE A 1 501 ? -29.791 4.452 -17.224 1.00 80.75 501 ILE A O 1
ATOM 3727 N N . VAL A 1 502 ? -31.324 4.828 -15.637 1.00 80.50 502 VAL A N 1
ATOM 3728 C CA . VAL A 1 502 ? -31.349 3.432 -15.177 1.00 80.50 502 VAL A CA 1
ATOM 3729 C C . VAL A 1 502 ? -31.850 2.496 -16.278 1.00 80.50 502 VAL A C 1
ATOM 3731 O O . VAL A 1 502 ? -31.288 1.416 -16.439 1.00 80.50 502 VAL A O 1
ATOM 3734 N N . LEU A 1 503 ? -32.849 2.904 -17.065 1.00 79.25 503 LEU A N 1
ATOM 3735 C CA . LEU A 1 503 ? -33.349 2.131 -18.207 1.00 79.25 503 LEU A CA 1
ATOM 3736 C C . LEU A 1 503 ? -32.326 2.037 -19.349 1.00 79.25 503 LEU A C 1
ATOM 3738 O O . LEU A 1 503 ? -32.157 0.965 -19.926 1.00 79.25 503 LEU A O 1
ATOM 3742 N N . GLU A 1 504 ? -31.618 3.123 -19.661 1.00 79.88 504 GLU A N 1
ATOM 3743 C CA . GLU A 1 504 ? -30.525 3.121 -20.642 1.00 79.88 504 GLU A CA 1
ATOM 3744 C C . GLU A 1 504 ? -29.403 2.175 -20.199 1.00 79.88 504 GLU A C 1
ATOM 3746 O O . GLU A 1 504 ? -29.018 1.272 -20.940 1.00 79.88 504 GLU A O 1
ATOM 3751 N N . MET A 1 505 ? -28.951 2.315 -18.951 1.00 80.44 505 MET A N 1
ATOM 3752 C CA . MET A 1 505 ? -27.941 1.441 -18.358 1.00 80.44 505 MET A CA 1
ATOM 3753 C C . MET A 1 505 ? -28.393 -0.018 -18.336 1.00 80.44 505 MET A C 1
ATOM 3755 O O . MET A 1 505 ? -27.589 -0.907 -18.589 1.00 80.44 505 MET A O 1
ATOM 3759 N N . ALA A 1 506 ? -29.671 -0.291 -18.070 1.00 76.00 506 ALA A N 1
ATOM 3760 C CA . ALA A 1 506 ? -30.196 -1.649 -18.105 1.00 76.00 506 ALA A CA 1
ATOM 3761 C C . ALA A 1 506 ? -29.989 -2.297 -19.475 1.00 76.00 506 ALA A C 1
ATOM 3763 O O . ALA A 1 506 ? -29.585 -3.450 -19.531 1.00 76.00 506 ALA A O 1
ATOM 3764 N N . ASN A 1 507 ? -30.200 -1.565 -20.570 1.00 74.25 507 ASN A N 1
ATOM 3765 C CA . ASN A 1 507 ? -29.989 -2.096 -21.919 1.00 74.25 507 ASN A CA 1
ATOM 3766 C C . ASN A 1 507 ? -28.510 -2.386 -22.227 1.00 74.25 507 ASN A C 1
ATOM 3768 O O . ASN A 1 507 ? -28.230 -3.268 -23.033 1.00 74.25 507 ASN A O 1
ATOM 3772 N N . GLU A 1 508 ? -27.572 -1.686 -21.584 1.00 74.62 508 GLU A N 1
ATOM 3773 C CA . GLU A 1 508 ? -26.130 -1.967 -21.679 1.00 74.62 508 GLU A CA 1
ATOM 3774 C C . GLU A 1 508 ? -25.709 -3.161 -20.805 1.00 74.62 508 GLU A C 1
ATOM 3776 O O . GLU A 1 508 ? -24.749 -3.862 -21.109 1.00 74.62 508 GLU A O 1
ATOM 3781 N N . VAL A 1 509 ? -26.414 -3.375 -19.695 1.00 72.62 509 VAL A N 1
ATOM 3782 C CA . VAL A 1 509 ? -26.060 -4.338 -18.645 1.00 72.62 509 VAL A CA 1
ATOM 3783 C C . VAL A 1 509 ? -26.700 -5.705 -18.942 1.00 72.62 509 VAL A C 1
ATOM 3785 O O . VAL A 1 509 ? -26.011 -6.720 -18.935 1.00 72.62 509 VAL A O 1
ATOM 3788 N N . LEU A 1 510 ? -27.986 -5.738 -19.305 1.00 69.31 510 LEU A N 1
ATOM 3789 C CA . LEU A 1 510 ? -28.789 -6.947 -19.549 1.00 69.31 510 LEU A CA 1
ATOM 3790 C C . LEU A 1 510 ? -28.232 -7.964 -20.567 1.00 69.31 510 LEU A C 1
ATOM 3792 O O . LEU A 1 510 ? -28.465 -9.153 -20.353 1.00 69.31 510 LEU A O 1
ATOM 3796 N N . PRO A 1 511 ? -27.545 -7.582 -21.663 1.00 64.06 511 PRO A N 1
ATOM 3797 C CA . PRO A 1 511 ? -27.028 -8.555 -22.630 1.00 64.06 511 PRO A CA 1
ATOM 3798 C C . PRO A 1 511 ? -25.934 -9.481 -22.074 1.00 64.06 511 PRO A C 1
ATOM 3800 O O . PRO A 1 511 ? -25.633 -10.499 -22.694 1.00 64.06 511 PRO A O 1
ATOM 3803 N N . GLU A 1 512 ? -25.339 -9.143 -20.927 1.00 59.22 512 GLU A N 1
ATOM 3804 C CA . GLU A 1 512 ? -24.092 -9.746 -20.443 1.00 59.22 512 GLU A CA 1
ATOM 3805 C C . GLU A 1 512 ? -24.274 -10.835 -19.359 1.00 59.22 512 GLU A C 1
ATOM 3807 O O . GLU A 1 512 ? -23.275 -11.416 -18.934 1.00 59.22 512 GLU A O 1
ATOM 3812 N N . PHE A 1 513 ? -25.505 -11.137 -18.907 1.00 60.56 513 PHE A N 1
ATOM 3813 C CA . PHE A 1 513 ? -25.779 -12.126 -17.836 1.00 60.56 513 PHE A CA 1
ATOM 3814 C C . PHE A 1 513 ? -27.205 -12.716 -17.879 1.00 60.56 513 PHE A C 1
ATOM 3816 O O . PHE A 1 513 ? -28.069 -12.252 -18.623 1.00 60.56 513 PHE A O 1
ATOM 3823 N N . GLN A 1 514 ? -27.488 -13.756 -17.075 1.00 56.69 514 GLN A N 1
ATOM 3824 C CA . GLN A 1 514 ? -28.748 -14.526 -17.149 1.00 56.69 514 GLN A CA 1
ATOM 3825 C C . GLN A 1 514 ? -29.743 -14.336 -15.973 1.00 56.69 514 GLN A C 1
ATOM 3827 O O . GLN A 1 514 ? -30.816 -14.955 -15.987 1.00 56.69 514 GLN A O 1
ATOM 3832 N N . PHE A 1 515 ? -29.465 -13.456 -15.002 1.00 57.84 515 PHE A N 1
ATOM 3833 C CA . PHE A 1 515 ? -30.216 -13.264 -13.737 1.00 57.84 515 PHE A CA 1
ATOM 3834 C C . PHE A 1 515 ? -31.432 -12.308 -13.762 1.00 57.84 515 PHE A C 1
ATOM 3836 O O . PHE A 1 515 ? -31.799 -11.742 -14.793 1.00 57.84 515 PHE A O 1
ATOM 3843 N N . LEU A 1 516 ? -32.090 -12.162 -12.596 1.00 53.66 516 LEU A N 1
ATOM 3844 C CA . LEU A 1 516 ? -33.091 -11.124 -12.326 1.00 53.66 516 LEU A CA 1
ATOM 3845 C C . LEU A 1 516 ? -32.423 -9.766 -12.118 1.00 53.66 516 LEU A C 1
ATOM 3847 O O . LEU A 1 516 ? -31.540 -9.616 -11.273 1.00 53.66 516 LEU A O 1
ATOM 3851 N N . LEU A 1 517 ? -32.927 -8.767 -12.834 1.00 54.19 517 LEU A N 1
ATOM 3852 C CA . LEU A 1 517 ? -32.584 -7.376 -12.598 1.00 54.19 517 LEU A CA 1
ATOM 3853 C C . LEU A 1 517 ? -33.509 -6.799 -11.518 1.00 54.19 517 LEU A C 1
ATOM 3855 O O . LEU A 1 517 ? -34.726 -6.737 -11.700 1.00 54.19 517 LEU A O 1
ATOM 3859 N N . GLY A 1 518 ? -32.938 -6.385 -10.393 1.00 50.94 518 GLY A N 1
ATOM 3860 C CA . GLY A 1 518 ? -33.595 -5.532 -9.413 1.00 50.94 518 GLY A CA 1
ATOM 3861 C C . GLY A 1 518 ? -33.347 -4.068 -9.764 1.00 50.94 518 GLY A C 1
ATOM 3862 O O . GLY A 1 518 ? -32.213 -3.601 -9.753 1.00 50.94 518 GLY A O 1
ATOM 3863 N N . PHE A 1 519 ? -34.393 -3.305 -10.060 1.00 51.81 519 PHE A N 1
ATOM 3864 C CA . PHE A 1 519 ? -34.260 -1.856 -10.191 1.00 51.81 519 PHE A CA 1
ATOM 3865 C C . PHE A 1 519 ? -34.430 -1.210 -8.822 1.00 51.81 519 PHE A C 1
ATOM 3867 O O . PHE A 1 519 ? -35.524 -1.240 -8.259 1.00 51.81 519 PHE A O 1
ATOM 3874 N N . VAL A 1 520 ? -33.364 -0.619 -8.283 1.00 43.50 520 VAL A N 1
ATOM 3875 C CA . VAL A 1 520 ? -33.476 0.209 -7.078 1.00 43.50 520 VAL A CA 1
ATOM 3876 C C . VAL A 1 520 ? -33.506 1.671 -7.492 1.00 43.50 520 VAL A C 1
ATOM 3878 O O . VAL A 1 520 ? -32.507 2.263 -7.898 1.00 43.50 520 VAL A O 1
ATOM 3881 N N . LEU A 1 521 ? -34.698 2.247 -7.361 1.00 44.44 521 LEU A N 1
ATOM 3882 C CA . LEU A 1 521 ? -34.950 3.677 -7.434 1.00 44.44 521 LEU A CA 1
ATOM 3883 C C . LEU A 1 521 ? -34.471 4.323 -6.125 1.00 44.44 521 LEU A C 1
ATOM 3885 O O . LEU A 1 521 ? -35.082 4.133 -5.075 1.00 44.44 521 LEU A O 1
ATOM 3889 N N . LEU A 1 522 ? -33.413 5.128 -6.170 1.00 38.78 522 LEU A N 1
ATOM 3890 C CA . LEU A 1 522 ? -33.150 6.105 -5.112 1.00 38.78 522 LEU A CA 1
ATOM 3891 C C . LEU A 1 522 ? -33.835 7.420 -5.505 1.00 38.78 522 LEU A C 1
ATOM 3893 O O . LEU A 1 522 ? -33.225 8.288 -6.124 1.00 38.78 522 LEU A O 1
ATOM 3897 N N . ILE A 1 523 ? -35.122 7.566 -5.165 1.00 37.81 523 ILE A N 1
ATOM 3898 C CA . ILE A 1 523 ? -35.810 8.861 -5.260 1.00 37.81 523 ILE A CA 1
ATOM 3899 C C . ILE A 1 523 ? -35.345 9.754 -4.106 1.00 37.81 523 ILE A C 1
ATOM 3901 O O . ILE A 1 523 ? -35.641 9.503 -2.940 1.00 37.81 523 ILE A O 1
ATOM 3905 N N . ARG A 1 524 ? -34.732 10.882 -4.464 1.00 31.83 524 ARG A N 1
ATOM 3906 C CA . ARG A 1 524 ? -35.116 12.196 -3.928 1.00 31.83 524 ARG A CA 1
ATOM 3907 C C . ARG A 1 524 ? -35.114 13.217 -5.067 1.00 31.83 524 ARG A C 1
ATOM 3909 O O . ARG A 1 524 ? -34.295 14.126 -5.097 1.00 31.83 524 ARG A O 1
ATOM 3916 N N . SER A 1 525 ? -36.062 13.098 -5.994 1.00 31.41 525 SER A N 1
ATOM 3917 C CA . SER A 1 525 ? -36.620 14.308 -6.597 1.00 31.41 525 SER A CA 1
ATOM 3918 C C . SER A 1 525 ? -37.605 14.872 -5.581 1.00 31.41 525 SER A C 1
ATOM 3920 O O . SER A 1 525 ? -38.585 14.219 -5.229 1.00 31.41 525 SER A O 1
ATOM 3922 N N . VAL A 1 526 ? -37.327 16.064 -5.063 1.00 30.06 526 VAL A N 1
ATOM 3923 C CA . VAL A 1 526 ? -38.381 16.880 -4.463 1.00 30.06 526 VAL A CA 1
ATOM 3924 C C . VAL A 1 526 ? -39.396 17.107 -5.580 1.00 30.06 526 VAL A C 1
ATOM 3926 O O . VAL A 1 526 ? -39.080 17.783 -6.556 1.00 30.06 526 VAL A O 1
ATOM 3929 N N . GLU A 1 527 ? -40.574 16.492 -5.482 1.00 28.00 527 GLU A N 1
ATOM 3930 C CA . GLU A 1 527 ? -41.724 16.908 -6.277 1.00 28.00 527 GLU A CA 1
ATOM 3931 C C . GLU A 1 527 ? -42.027 18.360 -5.905 1.00 28.00 527 GLU A C 1
ATOM 3933 O O . GLU A 1 527 ? -42.675 18.647 -4.900 1.00 28.00 527 GLU A O 1
ATOM 3938 N N . TRP A 1 528 ? -41.545 19.295 -6.717 1.00 25.95 528 TRP A N 1
ATOM 3939 C CA . TRP A 1 528 ? -42.155 20.611 -6.796 1.00 25.95 528 TRP A CA 1
ATOM 3940 C C . TRP A 1 528 ? -43.383 20.485 -7.689 1.00 25.95 528 TRP A C 1
ATOM 3942 O O . TRP A 1 528 ? -43.375 20.854 -8.859 1.00 25.95 528 TRP A O 1
ATOM 3952 N N . ASN A 1 529 ? -44.471 19.974 -7.119 1.00 28.30 529 ASN A N 1
ATOM 3953 C CA . ASN A 1 529 ? -45.768 20.460 -7.553 1.00 28.30 529 ASN A CA 1
ATOM 3954 C C . ASN A 1 529 ? -45.828 21.927 -7.132 1.00 28.30 529 ASN A C 1
ATOM 3956 O O . ASN A 1 529 ? -45.925 22.198 -5.937 1.00 28.30 529 ASN A O 1
ATOM 3960 N N . THR A 1 530 ? -45.738 22.866 -8.081 1.00 26.59 530 THR A N 1
ATOM 3961 C CA . THR A 1 530 ? -46.824 23.832 -8.330 1.00 26.59 530 THR A CA 1
ATOM 3962 C C . THR A 1 530 ? -46.496 24.958 -9.334 1.00 26.59 530 THR A C 1
ATOM 3964 O O . THR A 1 530 ? -45.460 25.604 -9.263 1.00 26.59 530 THR A O 1
ATOM 3967 N N . PHE A 1 531 ? -47.508 25.242 -10.170 1.00 24.84 531 PHE A N 1
ATOM 3968 C CA . PHE A 1 531 ? -47.906 26.532 -10.765 1.00 24.84 531 PHE A CA 1
ATOM 3969 C C . PHE A 1 531 ? -47.108 27.172 -11.931 1.00 24.84 531 PHE A C 1
ATOM 3971 O O . PHE A 1 531 ? -46.202 27.974 -11.739 1.00 24.84 531 PHE A O 1
ATOM 3978 N N . SER A 1 532 ? -47.671 26.993 -13.140 1.00 24.95 532 SER A N 1
ATOM 3979 C CA . SER A 1 532 ? -48.289 28.037 -14.004 1.00 24.95 532 SER A CA 1
ATOM 3980 C C . SER A 1 532 ? -47.685 28.269 -15.408 1.00 24.95 532 SER A C 1
ATOM 3982 O O . SER A 1 532 ? -46.515 28.600 -15.532 1.00 24.95 532 SER A O 1
ATOM 3984 N N . SER A 1 533 ? -48.568 28.150 -16.426 1.00 30.05 533 SER A N 1
ATOM 3985 C CA . SER A 1 533 ? -48.615 28.808 -17.764 1.00 30.05 533 SER A CA 1
ATOM 3986 C C . SER A 1 533 ? -47.338 28.818 -18.626 1.00 30.05 533 SER A C 1
ATOM 3988 O O . SER A 1 533 ? -46.351 29.432 -18.245 1.00 30.05 533 SER A O 1
ATOM 3990 N N . ASN A 1 534 ? -47.290 28.254 -19.835 1.00 30.77 534 ASN A N 1
ATOM 3991 C CA . ASN A 1 534 ? -48.256 28.229 -20.943 1.00 30.77 534 ASN A CA 1
ATOM 3992 C C . ASN A 1 534 ? -48.029 26.993 -21.817 1.00 30.77 534 ASN A C 1
ATOM 3994 O O . ASN A 1 534 ? -46.845 26.604 -21.950 1.00 30.77 534 ASN A O 1
#